Protein AF-A0A7J8XIJ9-F1 (afdb_monomer_lite)

pLDDT: mean 74.02, std 19.47, range [23.5, 95.88]

Secondary structure (DSSP, 8-state):
-----HHHHHHHHHHHHHHHHHHHHHHHHHHHHHHHHHHHHHHHHHHHHHHHHHHHHHHHHHHHHHHHHHHHHHHHHHHHHHHHHHHHHHHHHHHHHHHHHHHHHHHHHHHHHHHHHHHHHHHHHHHHHHHHHHHHHHHHHHHHHHHHHHHHHHHHHHHHHHHHHHTSS------------------S-TTTHHHHHHHHHHHHHHHHHHHHHHHHHHHHHHHHHHHHHHHHHHHHHHHHHHHHHHHHHHHHHHHHHHHHHHHHHHHHHHHHHHHHHHHHHHHHHHHHHHHHHHHHHHHHHHHHHHHHHHHHHHHHHHHHHHHHHHHHHHHHHHHHHHHHHHHHHHHHHHHHHHHHHHHHHHHHHHHHHHHHHHHHHHHHHHHHHHHHHHHHHHHHHHHHHHHHHHHHHHHHHHHHHHHHHHHHHHHHHHHHHHHHHHHHHHHHHHHHHHHHHHHHHHHHHHHHHHHHHHHHHHHHHTTSS---------------------------------------SSS--HHHHHHHHHHTTT-TTTSHHHHHHHHHH-S-HHHHHHHTT-

Structure (mmCIF, N/CA/C/O backbone):
data_AF-A0A7J8XIJ9-F1
#
_entry.id   AF-A0A7J8XIJ9-F1
#
loop_
_atom_site.group_PDB
_atom_site.id
_atom_site.type_symbol
_atom_site.label_atom_id
_atom_site.label_alt_id
_atom_site.label_comp_id
_atom_site.label_asym_id
_atom_site.label_entity_id
_atom_site.label_seq_id
_atom_site.pdbx_PDB_ins_code
_atom_site.Cartn_x
_atom_site.Cartn_y
_atom_site.Cartn_z
_atom_site.occupancy
_atom_site.B_iso_or_equiv
_atom_site.auth_seq_id
_atom_site.auth_comp_id
_atom_site.auth_asym_id
_atom_site.auth_atom_id
_atom_site.pdbx_PDB_model_num
ATOM 1 N N . MET A 1 1 ? -66.085 3.882 83.763 1.00 39.50 1 MET A N 1
ATOM 2 C CA . MET A 1 1 ? -65.770 4.793 82.645 1.00 39.50 1 MET A CA 1
ATOM 3 C C . MET A 1 1 ? -65.388 6.128 83.249 1.00 39.50 1 MET A C 1
ATOM 5 O O . MET A 1 1 ? -66.264 6.955 83.475 1.00 39.50 1 MET A O 1
ATOM 9 N N . GLU A 1 2 ? -64.116 6.307 83.597 1.00 47.81 2 GLU A N 1
ATOM 10 C CA . GLU A 1 2 ? -63.614 7.645 83.905 1.00 47.81 2 GLU A CA 1
ATOM 11 C C . GLU A 1 2 ? -63.627 8.440 82.603 1.00 47.81 2 GLU A C 1
ATOM 13 O O . GLU A 1 2 ? -63.008 8.057 81.608 1.00 47.81 2 GLU A O 1
ATOM 18 N N . LYS A 1 3 ? -64.435 9.498 82.578 1.00 52.94 3 LYS A N 1
ATOM 19 C CA . LYS A 1 3 ? -64.352 10.509 81.535 1.00 52.94 3 LYS A CA 1
ATOM 20 C C . LYS A 1 3 ? -63.026 11.224 81.773 1.00 52.94 3 LYS A C 1
ATOM 22 O O . LYS A 1 3 ? -62.925 11.955 82.753 1.00 52.94 3 LYS A O 1
ATOM 27 N N . LEU A 1 4 ? -62.037 10.961 80.914 1.00 52.56 4 LEU A N 1
ATOM 28 C CA . LEU A 1 4 ? -60.812 11.762 80.829 1.00 52.56 4 LEU A CA 1
ATOM 29 C C . LEU A 1 4 ? -61.213 13.234 80.887 1.00 52.56 4 LEU A C 1
ATOM 31 O O . LEU A 1 4 ? -62.095 13.666 80.136 1.00 52.56 4 LEU A O 1
ATOM 35 N N . THR A 1 5 ? -60.609 13.971 81.808 1.00 64.69 5 THR A N 1
ATOM 36 C CA . THR A 1 5 ? -60.862 15.404 81.927 1.00 64.69 5 THR A CA 1
ATOM 37 C C . THR A 1 5 ? -60.409 16.091 80.638 1.00 64.69 5 THR A C 1
ATOM 39 O O . THR A 1 5 ? -59.465 15.640 79.983 1.00 64.69 5 THR A O 1
ATOM 42 N N . ASP A 1 6 ? -61.069 17.183 80.239 1.00 63.16 6 ASP A N 1
ATOM 43 C CA . ASP A 1 6 ? -60.726 17.895 78.996 1.00 63.16 6 ASP A CA 1
ATOM 44 C C . ASP A 1 6 ? -59.228 18.264 78.928 1.00 63.16 6 ASP A C 1
ATOM 46 O O . ASP A 1 6 ? -58.642 18.285 77.847 1.00 63.16 6 ASP A O 1
ATOM 50 N N . SER A 1 7 ? -58.577 18.437 80.085 1.00 67.50 7 SER A N 1
ATOM 51 C CA . SER A 1 7 ? -57.133 18.662 80.220 1.00 67.50 7 SER A CA 1
ATOM 52 C C . SER A 1 7 ? -56.269 17.484 79.737 1.00 67.50 7 SER A C 1
ATOM 54 O O . SER A 1 7 ? -55.318 17.685 78.982 1.00 67.50 7 SER A O 1
ATOM 56 N N . GLU A 1 8 ? -56.597 16.245 80.108 1.00 69.69 8 GLU A N 1
ATOM 57 C CA . GLU A 1 8 ? -55.823 15.051 79.720 1.00 69.69 8 GLU A CA 1
ATOM 58 C C . GLU A 1 8 ? -56.000 14.727 78.231 1.00 69.69 8 GLU A C 1
ATOM 60 O O . GLU A 1 8 ? -55.074 14.287 77.547 1.00 69.69 8 GLU A O 1
ATOM 65 N N . ARG A 1 9 ? -57.190 15.008 77.688 1.00 70.56 9 ARG A N 1
ATOM 66 C CA . ARG A 1 9 ? -57.480 14.850 76.258 1.00 70.56 9 ARG A CA 1
ATOM 67 C C . ARG A 1 9 ? -56.704 15.862 75.407 1.00 70.56 9 ARG A C 1
ATOM 69 O O . ARG A 1 9 ? -56.262 15.532 74.305 1.00 70.56 9 ARG A O 1
ATOM 76 N N . ILE A 1 10 ? -56.496 17.072 75.930 1.00 74.25 10 ILE A N 1
ATOM 77 C CA . ILE A 1 10 ? -55.644 18.098 75.316 1.00 74.25 10 ILE A CA 1
ATOM 78 C C . ILE A 1 10 ? -54.168 17.679 75.352 1.00 74.25 10 ILE A C 1
ATOM 80 O O . ILE A 1 10 ? -53.490 17.817 74.334 1.00 74.25 10 ILE A O 1
ATOM 84 N N . GLU A 1 11 ? -53.666 17.128 76.461 1.00 76.62 11 GLU A N 1
ATOM 85 C CA . GLU A 1 11 ? -52.286 16.616 76.532 1.00 76.62 11 GLU A CA 1
ATOM 86 C C . GLU A 1 11 ? -52.036 15.441 75.580 1.00 76.62 11 GLU A C 1
ATOM 88 O O . GLU A 1 11 ? -51.021 15.413 74.876 1.00 76.62 11 GLU A O 1
ATOM 93 N N . LEU A 1 12 ? -52.980 14.501 75.489 1.00 79.81 12 LEU A N 1
ATOM 94 C CA . LEU A 1 12 ? -52.880 13.378 74.561 1.00 79.81 12 LEU A CA 1
ATOM 95 C C . LEU A 1 12 ? -52.874 13.853 73.100 1.00 79.81 12 LEU A C 1
ATOM 97 O O . LEU A 1 12 ? -52.066 13.386 72.300 1.00 79.81 12 LEU A O 1
ATOM 101 N N . ASN A 1 13 ? -53.715 14.829 72.750 1.00 78.81 13 ASN A N 1
ATOM 102 C CA . ASN A 1 13 ? -53.688 15.433 71.418 1.00 78.81 13 ASN A CA 1
ATOM 103 C C . ASN A 1 13 ? -52.380 16.187 71.154 1.00 78.81 13 ASN A C 1
ATOM 105 O O . ASN A 1 13 ? -51.841 16.082 70.056 1.00 78.81 13 ASN A O 1
ATOM 109 N N . LYS A 1 14 ? -51.824 16.889 72.149 1.00 79.25 14 LYS A N 1
ATOM 110 C CA . LYS A 1 14 ? -50.516 17.555 72.041 1.00 79.25 14 LYS A CA 1
ATOM 111 C C . LYS A 1 14 ? -49.384 16.564 71.776 1.00 79.25 14 LYS A C 1
ATOM 113 O O . LYS A 1 14 ? -48.527 16.840 70.941 1.00 79.25 14 LYS A O 1
ATOM 118 N N . SER A 1 15 ? -49.374 15.426 72.472 1.00 83.06 15 SER A N 1
ATOM 119 C CA . SER A 1 15 ? -48.346 14.395 72.283 1.00 83.06 15 SER A CA 1
ATOM 120 C C . SER A 1 15 ? -48.497 13.666 70.946 1.00 83.06 15 SER A C 1
ATOM 122 O O . SER A 1 15 ? -47.497 13.434 70.271 1.00 83.06 15 SER A O 1
ATOM 124 N N . ASN A 1 16 ? -49.731 13.380 70.514 1.00 80.06 16 ASN A N 1
ATOM 125 C CA . ASN A 1 16 ? -50.002 12.832 69.185 1.00 80.06 16 ASN A CA 1
ATOM 126 C C . ASN A 1 16 ? -49.548 13.790 68.083 1.00 80.06 16 ASN A C 1
ATOM 128 O O . ASN A 1 16 ? -48.819 13.364 67.198 1.00 80.06 16 ASN A O 1
ATOM 132 N N . LEU A 1 17 ? -49.903 15.076 68.173 1.00 78.00 17 LEU A N 1
ATOM 133 C CA . LEU A 1 17 ? -49.504 16.081 67.187 1.00 78.00 17 LEU A CA 1
ATOM 134 C C . LEU A 1 17 ? -47.979 16.219 67.104 1.00 78.00 17 LEU A C 1
ATOM 136 O O . LEU A 1 17 ? -47.435 16.349 66.015 1.00 78.00 17 LEU A O 1
ATOM 140 N N . ARG A 1 18 ? -47.287 16.159 68.249 1.00 83.12 18 ARG A N 1
ATOM 141 C CA . ARG A 1 18 ? -45.823 16.205 68.302 1.00 83.12 18 ARG A CA 1
ATOM 142 C C . ARG A 1 18 ? -45.205 14.992 67.601 1.00 83.12 18 ARG A C 1
ATOM 144 O O . ARG A 1 18 ? -44.350 15.181 66.753 1.00 83.12 18 ARG A O 1
ATOM 151 N N . ARG A 1 19 ? -45.737 13.788 67.840 1.00 83.25 19 ARG A N 1
ATOM 152 C CA . ARG A 1 19 ? -45.322 12.568 67.129 1.00 83.25 19 ARG A CA 1
ATOM 153 C C . ARG A 1 19 ? -45.542 12.670 65.619 1.00 83.25 19 ARG A C 1
ATOM 155 O O . ARG A 1 19 ? -44.666 12.295 64.857 1.00 83.25 19 ARG A O 1
ATOM 162 N N . THR A 1 20 ? -46.684 13.208 65.184 1.00 78.31 20 THR A N 1
ATOM 163 C CA . THR A 1 20 ? -46.965 13.399 63.752 1.00 78.31 20 THR A CA 1
ATOM 164 C C . THR A 1 20 ? -46.028 14.432 63.125 1.00 78.31 20 THR A C 1
ATOM 166 O O . THR A 1 20 ? -45.596 14.256 61.993 1.00 78.31 20 THR A O 1
ATOM 169 N N . ILE A 1 21 ? -45.692 15.503 63.850 1.00 76.31 21 ILE A N 1
ATOM 170 C CA . ILE A 1 21 ? -44.706 16.499 63.407 1.00 76.31 21 ILE A CA 1
ATOM 171 C C . ILE A 1 21 ? -43.314 15.866 63.295 1.00 76.31 21 ILE A C 1
ATOM 173 O O . ILE A 1 21 ? -42.644 16.088 62.291 1.00 76.31 21 ILE A O 1
ATOM 177 N N . ASP A 1 22 ? -42.912 15.047 64.268 1.00 80.00 22 ASP A N 1
ATOM 178 C CA . ASP A 1 22 ? -41.627 14.344 64.251 1.00 80.00 22 ASP A CA 1
ATOM 179 C C . ASP A 1 22 ? -41.554 13.347 63.073 1.00 80.00 22 ASP A C 1
ATOM 181 O O . ASP A 1 22 ? -40.585 13.355 62.319 1.00 80.00 22 ASP A O 1
ATOM 185 N N . GLU A 1 23 ? -42.620 12.577 62.815 1.00 80.25 23 GLU A N 1
ATOM 186 C CA . GLU A 1 23 ? -42.724 11.671 61.654 1.00 80.25 23 GLU A CA 1
ATOM 187 C C . GLU A 1 23 ? -42.651 12.421 60.312 1.00 80.25 23 GLU A C 1
ATOM 189 O O . GLU A 1 23 ? -41.964 11.986 59.384 1.00 80.25 23 GLU A O 1
ATOM 194 N N . ILE A 1 24 ? -43.330 13.569 60.199 1.00 76.88 24 ILE A N 1
ATOM 195 C CA . ILE A 1 24 ? -43.256 14.434 59.011 1.00 76.88 24 ILE A CA 1
ATOM 196 C C . ILE A 1 24 ? -41.832 14.970 58.830 1.00 76.88 24 ILE A C 1
ATOM 198 O O . ILE A 1 24 ? -41.348 15.062 57.701 1.00 76.88 24 ILE A O 1
ATOM 202 N N . GLN A 1 25 ? -41.147 15.314 59.918 1.00 78.81 25 GLN A N 1
ATOM 203 C CA . GLN A 1 25 ? -39.795 15.858 59.877 1.00 78.81 25 GLN A CA 1
ATOM 204 C C . GLN A 1 25 ? -38.748 14.797 59.498 1.00 78.81 25 GLN A C 1
ATOM 206 O O . GLN A 1 25 ? -37.833 15.086 58.718 1.00 78.81 25 GLN A O 1
ATOM 211 N N . ASP A 1 26 ? -38.920 13.556 59.949 1.00 81.19 26 ASP A N 1
ATOM 212 C CA . ASP A 1 26 ? -38.090 12.416 59.542 1.00 81.19 26 ASP A CA 1
ATOM 213 C C . ASP A 1 26 ? -38.296 12.065 58.058 1.00 81.19 26 ASP A C 1
ATOM 215 O O . ASP A 1 26 ? -37.334 11.847 57.307 1.00 81.19 26 ASP A O 1
ATOM 219 N N . GLN A 1 27 ? -39.546 12.088 57.586 1.00 83.81 27 GLN A N 1
ATOM 220 C CA . GLN A 1 27 ? -39.850 11.906 56.165 1.00 83.81 27 GLN A CA 1
ATOM 221 C C . GLN A 1 27 ? -39.297 13.053 55.308 1.00 83.81 27 GLN A C 1
ATOM 223 O O . GLN A 1 27 ? -38.698 12.802 54.259 1.00 83.81 27 GLN A O 1
ATOM 228 N N . ALA A 1 28 ? -39.415 14.303 55.762 1.00 80.19 28 ALA A N 1
ATOM 229 C CA . ALA A 1 28 ? -38.837 15.462 55.082 1.00 80.19 28 ALA A CA 1
ATOM 230 C C . ALA A 1 28 ? -37.306 15.357 54.976 1.00 80.19 28 ALA A C 1
ATOM 232 O O . ALA A 1 28 ? -36.736 15.681 53.934 1.00 80.19 28 ALA A O 1
ATOM 233 N N . SER A 1 29 ? -36.643 14.834 56.010 1.00 81.38 29 SER A N 1
ATOM 234 C CA . SER A 1 29 ? -35.196 14.586 56.007 1.00 81.38 29 SER A CA 1
ATOM 235 C C . SER A 1 29 ? -34.788 13.545 54.958 1.00 81.38 29 SER A C 1
ATOM 237 O O . SER A 1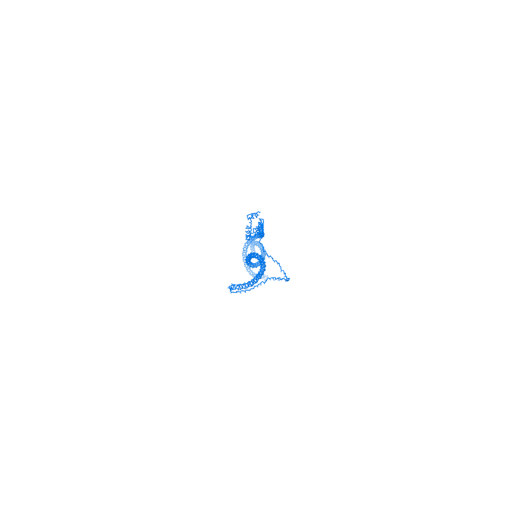 29 ? -33.799 13.732 54.249 1.00 81.38 29 SER A O 1
ATOM 239 N N . SER A 1 30 ? -35.591 12.492 54.783 1.00 81.81 30 SER A N 1
ATOM 240 C CA . SER A 1 30 ? -35.372 11.471 53.747 1.00 81.81 30 SER A CA 1
ATOM 241 C C . SER A 1 30 ? -35.556 12.030 52.330 1.00 81.81 30 SER A C 1
ATOM 243 O O . SER A 1 30 ? -34.763 11.736 51.435 1.00 81.81 30 SER A O 1
ATOM 245 N N . VAL A 1 31 ? -36.557 12.893 52.123 1.00 84.81 31 VAL A N 1
ATOM 246 C CA . VAL A 1 31 ? -36.789 13.573 50.836 1.00 84.81 31 VAL A CA 1
ATOM 247 C C . VAL A 1 31 ? -35.658 14.552 50.509 1.00 84.81 31 VAL A C 1
ATOM 249 O O . VAL A 1 31 ? -35.218 14.624 49.362 1.00 84.81 31 VAL A O 1
ATOM 252 N N . LEU A 1 32 ? -35.142 15.280 51.504 1.00 84.31 32 LEU A N 1
ATOM 253 C CA . LEU A 1 32 ? -33.993 16.173 51.325 1.00 84.31 32 LEU A CA 1
ATOM 254 C C . LEU A 1 32 ? -32.721 15.402 50.951 1.00 84.31 32 LEU A C 1
ATOM 256 O O . LEU A 1 32 ? -31.988 15.835 50.060 1.00 84.31 32 LEU A O 1
ATOM 260 N N . LEU A 1 33 ? -32.484 14.248 51.582 1.00 86.44 33 LEU A N 1
ATOM 261 C CA . LEU A 1 33 ? -31.363 13.372 51.248 1.00 86.44 33 LEU A CA 1
ATOM 262 C C . LEU A 1 33 ? -31.472 12.831 49.816 1.00 86.44 33 LEU A C 1
ATOM 264 O O . LEU A 1 33 ? -30.494 12.876 49.073 1.00 86.44 33 LEU A O 1
ATOM 268 N N . LEU A 1 34 ? -32.663 12.389 49.402 1.00 86.56 34 LEU A N 1
ATOM 269 C CA . LEU A 1 34 ? -32.910 11.940 48.031 1.00 86.56 34 LEU A CA 1
ATOM 270 C C . LEU A 1 34 ? -32.667 13.063 47.011 1.00 86.56 34 LEU A C 1
ATOM 272 O O . LEU A 1 34 ? -32.074 12.827 45.965 1.00 86.56 34 LEU A O 1
ATOM 276 N N . ASN A 1 35 ? -33.084 14.293 47.318 1.00 89.50 35 ASN A N 1
ATOM 277 C CA . ASN A 1 35 ? -32.888 15.450 46.442 1.00 89.50 35 ASN A CA 1
ATOM 278 C C . ASN A 1 35 ? -31.395 15.814 46.296 1.00 89.50 35 ASN A C 1
ATOM 280 O O . ASN A 1 35 ? -30.929 16.146 45.207 1.00 89.50 35 ASN A O 1
ATOM 284 N N . LEU A 1 36 ? -30.614 15.680 47.376 1.00 89.69 36 LEU A N 1
ATOM 285 C CA . LEU A 1 36 ? -29.153 15.803 47.326 1.00 89.69 36 LEU A CA 1
ATOM 286 C C . LEU A 1 36 ? -28.522 14.720 46.439 1.00 89.69 36 LEU A C 1
ATOM 288 O O . LEU A 1 36 ? -27.733 15.050 45.557 1.00 89.69 36 LEU A O 1
ATOM 292 N N . GLN A 1 37 ? -28.916 13.455 46.615 1.00 90.94 37 GLN A N 1
ATOM 293 C CA . GLN A 1 37 ? -28.427 12.347 45.787 1.00 90.94 37 GLN A CA 1
ATOM 294 C C . GLN A 1 37 ? -28.803 12.515 44.310 1.00 90.94 37 GLN A C 1
ATOM 296 O O . GLN A 1 37 ? -27.979 12.263 43.434 1.00 90.94 37 GLN A O 1
ATOM 301 N N . TRP A 1 38 ? -30.021 12.977 44.023 1.00 90.81 38 TRP A N 1
ATOM 302 C CA . TRP A 1 38 ? -30.472 13.263 42.663 1.00 90.81 38 TRP A CA 1
ATOM 303 C C . TRP A 1 38 ? -29.630 14.359 42.004 1.00 90.81 38 TRP A C 1
ATOM 305 O O . TRP A 1 38 ? -29.181 14.186 40.876 1.00 90.81 38 TRP A O 1
ATOM 315 N N . LYS A 1 39 ? -29.316 15.436 42.734 1.00 92.69 39 LYS A N 1
ATOM 316 C CA . LYS A 1 39 ? -28.405 16.488 42.257 1.00 92.69 39 LYS A CA 1
ATOM 317 C C . LYS A 1 39 ? -27.003 15.978 41.948 1.00 92.69 39 LYS A C 1
ATOM 319 O O . LYS A 1 39 ? -26.366 16.468 41.018 1.00 92.69 39 LYS A O 1
ATOM 324 N N . ASP A 1 40 ? -26.493 15.037 42.736 1.00 91.69 40 ASP A N 1
ATOM 325 C CA . ASP A 1 40 ? -25.189 14.435 42.464 1.00 91.69 40 ASP A CA 1
ATOM 326 C C . ASP A 1 40 ? -25.237 13.555 41.206 1.00 91.69 40 ASP A C 1
ATOM 328 O O . ASP A 1 40 ? -24.309 13.596 40.398 1.00 91.69 40 ASP A O 1
ATOM 332 N N . VAL A 1 41 ? -26.342 12.835 40.979 1.00 91.00 41 VAL A N 1
ATOM 333 C CA . VAL A 1 41 ? -26.576 12.080 39.737 1.00 91.00 41 VAL A CA 1
ATOM 334 C C . VAL A 1 41 ? -26.698 13.008 38.525 1.00 91.00 41 VAL A C 1
ATOM 336 O O . VAL A 1 41 ? -26.050 12.746 37.515 1.00 91.00 41 VAL A O 1
ATOM 339 N N . GLU A 1 42 ? -27.457 14.103 38.619 1.00 92.56 42 GLU A N 1
ATOM 340 C CA . GLU A 1 42 ? -27.576 15.110 37.552 1.00 92.56 42 GLU A CA 1
ATOM 341 C C . GLU A 1 42 ? -26.206 15.669 37.163 1.00 92.56 42 GLU A C 1
ATOM 343 O O . GLU A 1 42 ? -25.846 15.642 35.992 1.00 92.56 42 GLU A O 1
ATOM 348 N N . LYS A 1 43 ? -25.375 16.054 38.139 1.00 93.06 43 LYS A N 1
ATOM 349 C CA . LYS A 1 43 ? -24.011 16.534 37.859 1.00 93.06 43 LYS A CA 1
ATOM 350 C C . LYS A 1 43 ? -23.153 15.499 37.134 1.00 93.06 43 LYS A C 1
ATOM 352 O O . LYS A 1 43 ? -22.364 15.861 36.261 1.00 93.06 43 LYS A O 1
ATOM 357 N N . VAL A 1 44 ? -23.258 14.224 37.514 1.00 92.56 44 VAL A N 1
ATOM 358 C CA . VAL A 1 44 ? -22.514 13.144 36.851 1.00 92.56 44 VAL A CA 1
ATOM 359 C C . VAL A 1 44 ? -23.010 12.954 35.419 1.00 92.56 44 VAL A C 1
ATOM 361 O O . VAL A 1 44 ? -22.187 12.788 34.519 1.00 92.56 44 VAL A O 1
ATOM 364 N N . LEU A 1 45 ? -24.323 13.017 35.188 1.00 91.38 45 LEU A N 1
ATOM 365 C CA . LEU A 1 45 ? -24.910 12.928 33.851 1.00 91.38 45 LEU A CA 1
ATOM 366 C C . LEU A 1 45 ? -24.515 14.120 32.975 1.00 91.38 45 LEU A C 1
ATOM 368 O O . LEU A 1 45 ? -24.071 13.904 31.851 1.00 91.38 45 LEU A O 1
ATOM 372 N N . ASP A 1 46 ? -24.570 15.343 33.498 1.00 92.50 46 ASP A N 1
ATOM 373 C CA . ASP A 1 46 ? -24.159 16.560 32.788 1.00 92.50 46 ASP A CA 1
ATOM 374 C C . ASP A 1 46 ? -22.667 16.525 32.430 1.00 92.50 46 ASP A C 1
ATOM 376 O O . ASP A 1 46 ? -22.259 16.891 31.322 1.00 92.50 46 ASP A O 1
ATOM 380 N N . SER A 1 47 ? -21.830 16.035 33.351 1.00 93.38 47 SER A N 1
ATOM 381 C CA . SER A 1 47 ? -20.398 15.847 33.114 1.00 93.38 47 SER A CA 1
ATOM 382 C C . SER A 1 47 ? -20.135 14.774 32.053 1.00 93.38 47 SER A C 1
ATOM 384 O O . SER A 1 47 ? -19.319 14.987 31.152 1.00 93.38 47 SER A O 1
ATOM 386 N N . ALA A 1 48 ? -20.849 13.647 32.112 1.00 91.62 48 ALA A N 1
ATOM 387 C CA . ALA A 1 48 ? -20.747 12.586 31.116 1.00 91.62 48 ALA A CA 1
ATOM 388 C C . ALA A 1 48 ? -21.215 13.064 29.733 1.00 91.62 48 ALA A C 1
ATOM 390 O O . ALA A 1 48 ? -20.531 12.811 28.741 1.00 91.62 48 ALA A O 1
ATOM 391 N N . GLN A 1 49 ? -22.326 13.801 29.665 1.00 92.75 49 GLN A N 1
ATOM 392 C CA . GLN A 1 49 ? -22.831 14.394 28.431 1.00 92.75 49 GLN A CA 1
ATOM 393 C C . GLN A 1 49 ? -21.812 15.369 27.837 1.00 92.75 49 GLN A C 1
ATOM 395 O O . GLN A 1 49 ? -21.460 15.238 26.666 1.00 92.75 49 GLN A O 1
ATOM 400 N N . SER A 1 50 ? -21.275 16.283 28.650 1.00 93.19 50 SER A N 1
ATOM 401 C CA . SER A 1 50 ? -20.264 17.253 28.211 1.00 93.19 50 SER A CA 1
ATOM 402 C C . SER A 1 50 ? -19.019 16.556 27.651 1.00 93.19 50 SER A C 1
ATOM 404 O O . SER A 1 50 ? -18.511 16.934 26.597 1.00 93.19 50 SER A O 1
ATOM 406 N N . SER A 1 51 ? -18.562 15.485 28.311 1.00 95.00 51 SER A N 1
ATOM 407 C CA . SER A 1 51 ? -17.426 14.683 27.846 1.00 95.00 51 SER A CA 1
ATOM 408 C C . SER A 1 51 ? -17.713 13.971 26.517 1.00 95.00 51 SER A C 1
ATOM 410 O O . SER A 1 51 ? -16.862 13.951 25.626 1.00 95.00 51 SER A O 1
ATOM 412 N N . VAL A 1 52 ? -18.912 13.406 26.346 1.00 92.00 52 VAL A N 1
ATOM 413 C CA . VAL A 1 52 ? -19.320 12.755 25.091 1.00 92.00 52 VAL A CA 1
ATOM 414 C C . VAL A 1 52 ? -19.429 13.769 23.953 1.00 92.00 52 VAL A C 1
ATOM 416 O O . VAL A 1 52 ? -18.947 13.496 22.855 1.00 92.00 52 VAL A O 1
ATOM 419 N N . GLU A 1 53 ? -20.007 14.943 24.202 1.00 93.50 53 GLU A N 1
ATOM 420 C CA . GLU A 1 53 ? -20.102 16.018 23.212 1.00 93.50 53 GLU A CA 1
ATOM 421 C C . GLU A 1 53 ? -18.724 16.526 22.778 1.00 93.50 53 GLU A C 1
ATOM 423 O O . GLU A 1 53 ? -18.494 16.761 21.590 1.00 93.50 53 GLU A O 1
ATOM 428 N N . GLU A 1 54 ? -17.782 16.665 23.712 1.00 94.31 54 GLU A N 1
ATOM 429 C CA . GLU A 1 54 ? -16.408 17.056 23.399 1.00 94.31 54 GLU A CA 1
ATOM 430 C C . GLU A 1 54 ? -15.709 16.000 22.534 1.00 94.31 54 GLU A C 1
ATOM 432 O O . GLU A 1 54 ? -15.119 16.330 21.502 1.00 94.31 54 GLU A O 1
ATOM 437 N N . ARG A 1 55 ? -15.865 14.714 22.873 1.00 94.12 55 ARG A N 1
ATOM 438 C CA . ARG A 1 55 ? -15.344 13.620 22.043 1.00 94.12 55 ARG A CA 1
ATOM 439 C C . ARG A 1 55 ? -16.000 13.560 20.668 1.00 94.12 55 ARG A C 1
ATOM 441 O O . ARG A 1 55 ? -15.315 13.258 19.695 1.00 94.12 55 ARG A O 1
ATOM 448 N N . LEU A 1 56 ? -17.294 13.856 20.557 1.00 94.31 56 LEU A N 1
ATOM 449 C CA . LEU A 1 56 ? -17.982 13.927 19.268 1.00 94.31 56 LEU A CA 1
ATOM 450 C C . LEU A 1 56 ? -17.400 15.053 18.401 1.00 94.31 56 LEU A C 1
ATOM 452 O O . LEU A 1 56 ? -17.091 14.828 17.231 1.00 94.31 56 LEU A O 1
ATOM 456 N N . LYS A 1 57 ? -17.168 16.238 18.979 1.00 95.06 57 LYS A N 1
ATOM 457 C CA . LYS A 1 57 ? -16.502 17.355 18.286 1.00 95.06 57 LYS A CA 1
ATOM 458 C C . LYS A 1 57 ? -15.094 16.971 17.829 1.00 95.06 57 LYS A C 1
ATOM 460 O O . LYS A 1 57 ? -14.742 17.208 16.678 1.00 95.06 57 LYS A O 1
ATOM 465 N N . GLU A 1 58 ? -14.313 16.315 18.683 1.00 95.62 58 GLU A N 1
ATOM 466 C CA . GLU A 1 58 ? -12.976 15.837 18.319 1.00 95.62 58 GLU A CA 1
ATOM 467 C C . GLU A 1 58 ? -13.023 14.829 17.158 1.00 95.62 58 GLU A C 1
ATOM 469 O O . GLU A 1 58 ? -12.251 14.942 16.205 1.00 95.62 58 GLU A O 1
ATOM 474 N N . VAL A 1 59 ? -13.946 13.862 17.208 1.00 94.00 59 VAL A N 1
ATOM 475 C CA . VAL A 1 59 ? -14.117 12.853 16.151 1.00 94.00 59 VAL A CA 1
ATOM 476 C C . VAL A 1 59 ? -14.522 13.507 14.835 1.00 94.00 59 VAL A C 1
ATOM 478 O O . VAL A 1 59 ? -13.880 13.240 13.825 1.00 94.00 59 VAL A O 1
ATOM 481 N N . THR A 1 60 ? -15.508 14.406 14.843 1.00 93.38 60 THR A N 1
ATOM 482 C CA . THR A 1 60 ? -15.932 15.122 13.624 1.00 93.38 60 THR A CA 1
ATOM 483 C C . THR A 1 60 ? -14.812 15.986 13.031 1.00 93.38 60 THR A C 1
ATOM 485 O O . THR A 1 60 ? -14.632 16.008 11.815 1.00 93.38 60 THR A O 1
ATOM 488 N N . SER A 1 61 ? -13.989 16.634 13.866 1.00 94.69 61 SER A N 1
ATOM 489 C CA . SER A 1 61 ? -12.807 17.373 13.399 1.00 94.69 61 SER A CA 1
ATOM 490 C C . SER A 1 61 ? -11.773 16.444 12.758 1.00 94.69 61 SER A C 1
ATOM 492 O O . SER A 1 61 ? -11.272 16.728 11.671 1.00 94.69 61 SER A O 1
ATOM 494 N N . LYS A 1 62 ? -11.469 15.304 13.395 1.00 94.12 62 LYS A N 1
ATOM 495 C CA . LYS A 1 62 ? -10.525 14.314 12.851 1.00 94.12 62 LYS A CA 1
ATOM 496 C C . LYS A 1 62 ? -11.036 13.670 11.566 1.00 94.12 62 LYS A C 1
ATOM 498 O O . LYS A 1 62 ? -10.246 13.437 10.656 1.00 94.12 62 LYS A O 1
ATOM 503 N N . GLU A 1 63 ? -12.333 13.402 11.476 1.00 94.50 63 GLU A N 1
ATOM 504 C CA . GLU A 1 63 ? -12.982 12.902 10.264 1.00 94.50 63 GLU A CA 1
ATOM 505 C C . GLU A 1 63 ? -12.833 13.903 9.115 1.00 94.50 63 GLU A C 1
ATOM 507 O O . GLU A 1 63 ? -12.400 13.528 8.025 1.00 94.50 63 GLU A O 1
ATOM 512 N N . HIS A 1 64 ? -13.080 15.191 9.374 1.00 94.69 64 HIS A N 1
ATOM 513 C CA . HIS A 1 64 ? -12.874 16.242 8.381 1.00 94.69 64 HIS A CA 1
ATOM 514 C C . HIS A 1 64 ? -11.406 16.330 7.929 1.00 94.69 64 HIS A C 1
ATOM 516 O O . HIS A 1 64 ? -11.127 16.352 6.729 1.00 94.69 64 HIS A O 1
ATOM 522 N N . GLU A 1 65 ? -10.450 16.296 8.863 1.00 95.31 65 GLU A N 1
ATOM 523 C CA . GLU A 1 65 ? -9.020 16.281 8.534 1.00 95.31 65 GLU A CA 1
ATOM 524 C C . GLU A 1 65 ? -8.608 15.055 7.710 1.00 95.31 65 GLU A C 1
ATOM 526 O O . GLU A 1 65 ? -7.801 15.173 6.782 1.00 95.31 65 GLU A O 1
ATOM 531 N N . MET A 1 66 ? -9.135 13.873 8.046 1.00 90.69 66 MET A N 1
ATOM 532 C CA . MET A 1 66 ? -8.901 12.648 7.285 1.00 90.69 66 MET A CA 1
ATOM 533 C C . MET A 1 66 ? -9.470 12.755 5.873 1.00 90.69 66 MET A C 1
ATOM 535 O O . MET A 1 66 ? -8.775 12.392 4.924 1.00 90.69 66 MET A O 1
ATOM 539 N N . ASN A 1 67 ? -10.673 13.305 5.718 1.00 94.25 67 ASN A N 1
ATOM 540 C CA . ASN A 1 67 ? -11.300 13.501 4.415 1.00 94.25 67 ASN A CA 1
ATOM 541 C C . ASN A 1 67 ? -10.498 14.479 3.540 1.00 94.25 67 ASN A C 1
ATOM 543 O O . ASN A 1 67 ? -10.213 14.208 2.376 1.00 94.25 67 ASN A O 1
ATOM 547 N N . GLU A 1 68 ? -10.018 15.577 4.123 1.00 94.88 68 GLU A N 1
ATOM 548 C CA . GLU A 1 68 ? -9.122 16.519 3.448 1.00 94.88 68 GLU A CA 1
ATOM 549 C C . GLU A 1 68 ? -7.790 15.873 3.034 1.00 94.88 68 GLU A C 1
ATOM 551 O O . GLU A 1 68 ? -7.259 16.148 1.953 1.00 94.88 68 GLU A O 1
ATOM 556 N N . ARG A 1 69 ? -7.226 14.987 3.868 1.00 93.94 69 ARG A N 1
ATOM 557 C CA . ARG A 1 69 ? -6.031 14.205 3.502 1.00 93.94 69 ARG A CA 1
ATOM 558 C C . ARG A 1 69 ? -6.325 13.229 2.362 1.00 93.94 69 ARG A C 1
ATOM 560 O O . ARG A 1 69 ? -5.508 13.154 1.447 1.00 93.94 69 ARG A O 1
ATOM 567 N N . ALA A 1 70 ? -7.463 12.537 2.386 1.00 89.50 70 ALA A N 1
ATOM 568 C CA . ALA A 1 70 ? -7.876 11.619 1.326 1.00 89.50 70 ALA A CA 1
ATOM 569 C C . ALA A 1 70 ? -8.014 12.350 -0.020 1.00 89.50 70 ALA A C 1
ATOM 571 O O . ALA A 1 70 ? -7.358 11.970 -0.987 1.00 89.50 70 ALA A O 1
ATOM 572 N N . ASN A 1 71 ? -8.721 13.483 -0.042 1.00 92.94 71 ASN A N 1
ATOM 573 C CA . ASN A 1 71 ? -8.884 14.318 -1.238 1.00 92.94 71 ASN A CA 1
ATOM 574 C C . ASN A 1 71 ? -7.544 14.830 -1.796 1.00 92.94 71 ASN A C 1
ATOM 576 O O . ASN A 1 71 ? -7.364 14.959 -3.010 1.00 92.94 71 ASN A O 1
ATOM 580 N N . ARG A 1 72 ? -6.579 15.160 -0.923 1.00 94.31 72 ARG A N 1
ATOM 581 C CA . ARG A 1 72 ? -5.228 15.561 -1.352 1.00 94.31 72 ARG A CA 1
ATOM 582 C C . ARG A 1 72 ? -4.478 14.413 -2.022 1.00 94.31 72 ARG A C 1
ATOM 584 O O . ARG A 1 72 ? -3.861 14.642 -3.062 1.00 94.31 72 ARG A O 1
ATOM 591 N N . LEU A 1 73 ? -4.536 13.217 -1.439 1.00 91.25 73 LEU A N 1
ATOM 592 C CA . LEU A 1 73 ? -3.888 12.026 -1.989 1.00 91.25 73 LEU A CA 1
ATOM 593 C C . LEU A 1 73 ? -4.514 11.616 -3.322 1.00 91.25 73 LEU A C 1
ATOM 595 O O . LEU A 1 73 ? -3.783 11.322 -4.260 1.00 91.25 73 LEU A O 1
ATOM 599 N N . GLU A 1 74 ? -5.838 11.677 -3.438 1.00 91.94 74 GLU A N 1
ATOM 600 C CA . GLU A 1 74 ? -6.555 11.364 -4.676 1.00 91.94 74 GLU A CA 1
ATOM 601 C C . GLU A 1 74 ? -6.116 12.280 -5.830 1.00 91.94 74 GLU A C 1
ATOM 603 O O . GLU A 1 74 ? -5.711 11.805 -6.890 1.00 91.94 74 GLU A O 1
ATOM 608 N N . LYS A 1 75 ? -6.029 13.596 -5.586 1.00 93.50 75 LYS A N 1
ATOM 609 C CA . LYS A 1 75 ? -5.489 14.557 -6.567 1.00 93.50 75 LYS A CA 1
ATOM 610 C C . LYS A 1 75 ? -4.015 14.314 -6.903 1.00 93.50 75 LYS A C 1
ATOM 612 O O . LYS A 1 75 ? -3.568 14.653 -7.996 1.00 93.50 75 LYS A O 1
ATOM 617 N N . GLU A 1 76 ? -3.214 13.815 -5.964 1.00 91.50 76 GLU A N 1
ATOM 618 C CA . GLU A 1 76 ? -1.810 13.479 -6.227 1.00 91.50 76 GLU A CA 1
ATOM 619 C C . GLU A 1 76 ? -1.687 12.223 -7.098 1.00 91.50 76 GLU A C 1
ATOM 621 O O . GLU A 1 76 ? -0.871 12.208 -8.022 1.00 91.50 76 GLU A O 1
ATOM 626 N N . ILE A 1 77 ? -2.514 11.208 -6.839 1.00 90.56 77 ILE A N 1
ATOM 627 C CA . ILE A 1 77 ? -2.607 9.992 -7.652 1.00 90.56 77 ILE A CA 1
ATOM 628 C C . ILE A 1 77 ? -3.007 10.361 -9.079 1.00 90.56 77 ILE A C 1
ATOM 630 O O . ILE A 1 77 ? -2.271 10.027 -10.003 1.00 90.56 77 ILE A O 1
ATOM 634 N N . GLU A 1 78 ? -4.066 11.151 -9.261 1.00 92.75 78 GLU A N 1
ATOM 635 C CA . GLU A 1 78 ? -4.544 11.562 -10.587 1.00 92.75 78 GLU A CA 1
ATOM 636 C C . GLU A 1 78 ? -3.461 12.315 -11.390 1.00 92.75 78 GLU A C 1
ATOM 638 O O . GLU A 1 78 ? -3.248 12.074 -12.582 1.00 92.75 78 GLU A O 1
ATOM 643 N N . ARG A 1 79 ? -2.684 13.187 -10.728 1.00 92.81 79 ARG A N 1
ATOM 644 C CA . ARG A 1 79 ? -1.532 13.858 -11.358 1.00 92.81 79 ARG A CA 1
ATOM 645 C C . ARG A 1 79 ? -0.428 12.879 -11.749 1.00 92.81 79 ARG A C 1
ATOM 647 O O . ARG A 1 79 ? 0.153 13.033 -12.824 1.00 92.81 79 ARG A O 1
ATOM 654 N N . LYS A 1 80 ? -0.109 11.906 -10.890 1.00 89.69 80 LYS A N 1
ATOM 655 C CA . LYS A 1 80 ? 0.920 10.893 -11.171 1.00 89.69 80 LYS A CA 1
ATOM 656 C C . LYS A 1 80 ? 0.494 9.962 -12.298 1.00 89.69 80 LYS A C 1
ATOM 658 O O . LYS A 1 80 ? 1.313 9.679 -13.162 1.00 89.69 80 LYS A O 1
ATOM 663 N N . GLU A 1 81 ? -0.765 9.546 -12.337 1.00 89.25 81 GLU A N 1
ATOM 664 C CA . GLU A 1 81 ? -1.316 8.739 -13.428 1.00 89.25 81 GLU A CA 1
ATOM 665 C C . GLU A 1 81 ? -1.228 9.475 -14.762 1.00 89.25 81 GLU A C 1
ATOM 667 O O . GLU A 1 81 ? -0.758 8.909 -15.751 1.00 89.25 81 GLU A O 1
ATOM 672 N N . LYS A 1 82 ? -1.593 10.764 -14.784 1.00 92.19 82 LYS A N 1
ATOM 673 C CA . LYS A 1 82 ? -1.442 11.598 -15.978 1.00 92.19 82 LYS A CA 1
ATOM 674 C C . LYS A 1 82 ? 0.020 11.702 -16.419 1.00 92.19 82 LYS A C 1
ATOM 676 O O . LYS A 1 82 ? 0.315 11.489 -17.589 1.00 92.19 82 LYS A O 1
ATOM 681 N N . LEU A 1 83 ? 0.940 11.944 -15.483 1.00 94.31 83 LEU A N 1
ATOM 682 C CA . LEU A 1 83 ? 2.374 12.008 -15.774 1.00 94.31 83 LEU A CA 1
ATOM 683 C C . LEU A 1 83 ? 2.914 10.684 -16.336 1.00 94.31 83 LEU A C 1
ATOM 685 O O . LEU A 1 83 ? 3.665 10.694 -17.307 1.00 94.31 83 LEU A O 1
ATOM 689 N N . VAL A 1 84 ? 2.532 9.548 -15.745 1.00 88.06 84 VAL A N 1
ATOM 690 C CA . VAL A 1 84 ? 2.934 8.214 -16.219 1.00 88.06 84 VAL A CA 1
ATOM 691 C C . VAL A 1 84 ? 2.394 7.958 -17.622 1.00 88.06 84 VAL A C 1
ATOM 693 O O . VAL A 1 84 ? 3.122 7.452 -18.473 1.00 88.06 84 VAL A O 1
ATOM 696 N N . LYS A 1 85 ? 1.146 8.350 -17.894 1.00 91.25 85 LYS A N 1
ATOM 697 C CA . LYS A 1 85 ? 0.543 8.231 -19.223 1.00 91.25 85 LYS A CA 1
ATOM 698 C C . LYS A 1 85 ? 1.301 9.058 -20.265 1.00 91.25 85 LYS A C 1
ATOM 700 O O . LYS A 1 85 ? 1.642 8.532 -21.321 1.00 91.25 85 LYS A O 1
ATOM 705 N N . ASP A 1 86 ? 1.633 10.306 -19.944 1.00 92.31 86 ASP A N 1
ATOM 706 C CA . ASP A 1 86 ? 2.404 11.184 -20.831 1.00 92.31 86 ASP A CA 1
ATOM 707 C C . ASP A 1 86 ? 3.831 10.641 -21.069 1.00 92.31 86 ASP A C 1
ATOM 709 O O . ASP A 1 86 ? 4.355 10.684 -22.189 1.00 92.31 86 ASP A O 1
ATOM 713 N N . GLN A 1 87 ? 4.462 10.065 -20.036 1.00 91.25 87 GLN A N 1
ATOM 714 C CA . GLN A 1 87 ? 5.758 9.389 -20.158 1.00 91.25 87 GLN A CA 1
ATOM 715 C C . GLN A 1 87 ? 5.681 8.148 -21.051 1.00 91.25 87 GLN A C 1
ATOM 717 O O . GLN A 1 87 ? 6.577 7.936 -21.869 1.00 91.25 87 GLN A O 1
ATOM 722 N N . PHE A 1 88 ? 4.624 7.346 -20.924 1.00 87.38 88 PHE A N 1
ATOM 723 C CA . PHE A 1 88 ? 4.427 6.155 -21.744 1.00 87.38 88 PHE A CA 1
ATOM 724 C C . PHE A 1 88 ? 4.259 6.514 -23.224 1.00 87.38 88 PHE A C 1
ATOM 726 O O . PHE A 1 88 ? 4.915 5.919 -24.077 1.00 87.38 88 PHE A O 1
ATOM 733 N N . GLU A 1 89 ? 3.471 7.548 -23.534 1.00 91.00 89 GLU A N 1
ATOM 734 C CA . GLU A 1 89 ? 3.307 8.009 -24.917 1.00 91.00 89 GLU A CA 1
ATOM 735 C C . GLU A 1 89 ? 4.628 8.553 -25.488 1.00 91.00 89 GLU A C 1
ATOM 737 O O . GLU A 1 89 ? 4.987 8.274 -26.631 1.00 91.00 89 GLU A O 1
ATOM 742 N N . THR A 1 90 ? 5.422 9.248 -24.666 1.00 90.00 90 THR A N 1
ATOM 743 C CA . THR A 1 90 ? 6.764 9.711 -25.057 1.00 90.00 90 THR A CA 1
ATOM 744 C C . THR A 1 90 ? 7.713 8.543 -25.348 1.00 90.00 90 THR A C 1
ATOM 746 O O . THR A 1 90 ? 8.484 8.592 -26.309 1.00 90.00 90 THR A O 1
ATOM 749 N N . LEU A 1 91 ? 7.688 7.492 -24.522 1.00 87.44 91 LEU A N 1
ATOM 750 C CA . LEU A 1 91 ? 8.507 6.295 -24.727 1.00 87.44 91 LEU A CA 1
ATOM 751 C C . LEU A 1 91 ? 8.115 5.557 -26.004 1.00 87.44 91 LEU A C 1
ATOM 753 O O . LEU A 1 91 ? 8.999 5.164 -26.759 1.00 87.44 91 LEU A O 1
ATOM 757 N N . LYS A 1 92 ? 6.817 5.449 -26.285 1.00 87.88 92 LYS A N 1
ATOM 758 C CA . LYS A 1 92 ? 6.300 4.839 -27.511 1.00 87.88 92 LYS A CA 1
ATOM 759 C C . LYS A 1 92 ? 6.802 5.556 -28.769 1.00 87.88 92 LYS A C 1
ATOM 761 O O . LYS A 1 92 ? 7.290 4.915 -29.693 1.00 87.88 92 LYS A O 1
ATOM 766 N N . VAL A 1 93 ? 6.793 6.892 -28.778 1.00 91.94 93 VAL A N 1
ATOM 767 C CA . VAL A 1 93 ? 7.366 7.674 -29.891 1.00 91.94 93 VAL A CA 1
ATOM 768 C C . VAL A 1 93 ? 8.873 7.421 -30.041 1.00 91.94 93 VAL A C 1
ATOM 770 O O . VAL A 1 93 ? 9.367 7.287 -31.162 1.00 91.94 93 VAL A O 1
ATOM 773 N N . LYS A 1 94 ? 9.618 7.327 -28.930 1.00 89.12 94 LYS A N 1
ATOM 774 C CA . LYS A 1 94 ? 11.061 7.016 -28.958 1.00 89.12 94 LYS A CA 1
ATOM 775 C C . LYS A 1 94 ? 11.347 5.602 -29.462 1.00 89.12 94 LYS A C 1
ATOM 777 O O . LYS A 1 94 ? 12.322 5.413 -30.183 1.00 89.12 94 LYS A O 1
ATOM 782 N N . GLU A 1 95 ? 10.520 4.626 -29.104 1.00 85.62 95 GLU A N 1
ATOM 783 C CA . GLU A 1 95 ? 10.614 3.251 -29.600 1.00 85.62 95 GLU A CA 1
ATOM 784 C C . GLU A 1 95 ? 10.416 3.199 -31.119 1.00 85.62 95 GLU A C 1
ATOM 786 O O . GLU A 1 95 ? 11.233 2.614 -31.832 1.00 85.62 95 GLU A O 1
ATOM 791 N N . GLU A 1 96 ? 9.387 3.875 -31.635 1.00 89.19 96 GLU A N 1
ATOM 792 C CA . GLU A 1 96 ? 9.147 3.966 -33.077 1.00 89.19 96 GLU A CA 1
ATOM 793 C C . GLU A 1 96 ? 10.308 4.643 -33.821 1.00 89.19 96 GLU A C 1
ATOM 795 O O . GLU A 1 96 ? 10.672 4.222 -34.923 1.00 89.19 96 GLU A O 1
ATOM 800 N N . GLU A 1 97 ? 10.900 5.679 -33.221 1.00 92.62 97 GLU A N 1
ATOM 801 C CA . GLU A 1 97 ? 12.057 6.387 -33.770 1.00 92.62 97 GLU A CA 1
ATOM 802 C C . GLU A 1 97 ? 13.311 5.510 -33.800 1.00 92.62 97 GLU A C 1
ATOM 804 O O . GLU A 1 97 ? 13.967 5.417 -34.836 1.00 92.62 97 GLU A O 1
ATOM 809 N N . LEU A 1 98 ? 13.607 4.792 -32.715 1.00 86.50 98 LEU A N 1
ATOM 810 C CA . LEU A 1 98 ? 14.683 3.801 -32.704 1.00 86.50 98 LEU A CA 1
ATOM 811 C C . LEU A 1 98 ? 14.438 2.719 -33.759 1.00 86.50 98 LEU A C 1
ATOM 813 O O . LEU A 1 98 ? 15.351 2.365 -34.500 1.00 86.50 98 LEU A O 1
ATOM 817 N N . GLY A 1 99 ? 13.196 2.247 -33.899 1.00 88.12 99 GLY A N 1
ATOM 818 C CA . GLY A 1 99 ? 12.814 1.299 -34.942 1.00 88.12 99 GLY A CA 1
ATOM 819 C C . GLY A 1 99 ? 13.075 1.820 -36.361 1.00 88.12 99 GLY A C 1
ATOM 820 O O . GLY A 1 99 ? 13.488 1.047 -37.226 1.00 88.12 99 GLY A O 1
ATOM 821 N N . ARG A 1 100 ? 12.873 3.121 -36.621 1.00 89.62 100 ARG A N 1
ATOM 822 C CA . ARG A 1 100 ? 13.264 3.762 -37.893 1.00 89.62 100 ARG A CA 1
ATOM 823 C C . ARG A 1 100 ? 14.783 3.778 -38.063 1.00 89.62 100 ARG A C 1
ATOM 825 O O . ARG A 1 100 ? 15.267 3.317 -39.092 1.00 89.62 100 ARG A O 1
ATOM 832 N N . GLN A 1 101 ? 15.520 4.201 -37.039 1.00 88.12 101 GLN A N 1
ATOM 833 C CA . GLN A 1 101 ? 16.986 4.254 -37.073 1.00 88.12 101 GLN A CA 1
ATOM 834 C C . GLN A 1 101 ? 17.624 2.882 -37.322 1.00 88.12 101 GLN A C 1
ATOM 836 O O . GLN A 1 101 ? 18.573 2.786 -38.096 1.00 88.12 101 GLN A O 1
ATOM 841 N N . PHE A 1 102 ? 17.090 1.810 -36.726 1.00 81.19 102 PHE A N 1
ATOM 842 C CA . PHE A 1 102 ? 17.557 0.447 -36.993 1.00 81.19 102 PHE A CA 1
ATOM 843 C C . PHE A 1 102 ? 17.346 0.040 -38.455 1.00 81.19 102 PHE A C 1
ATOM 845 O O . PHE A 1 102 ? 18.265 -0.504 -39.064 1.00 81.19 102 PHE A O 1
ATOM 852 N N . ARG A 1 103 ? 16.185 0.352 -39.048 1.00 89.25 103 ARG A N 1
ATOM 853 C CA . ARG A 1 103 ? 15.929 0.072 -40.473 1.00 89.25 103 ARG A CA 1
ATOM 854 C C . ARG A 1 103 ? 16.883 0.838 -41.388 1.00 89.25 103 ARG A C 1
ATOM 856 O O . ARG A 1 103 ? 17.403 0.262 -42.342 1.00 89.25 103 ARG A O 1
ATOM 863 N N . ASP A 1 104 ? 17.152 2.104 -41.085 1.00 89.75 104 ASP A N 1
ATOM 864 C CA . ASP A 1 104 ? 18.102 2.914 -41.854 1.00 89.75 104 ASP A CA 1
ATOM 865 C C . ASP A 1 104 ? 19.533 2.370 -41.732 1.00 89.75 104 ASP A C 1
ATOM 867 O O . ASP A 1 104 ? 20.265 2.309 -42.723 1.00 89.75 104 ASP A O 1
ATOM 871 N N . LEU A 1 105 ? 19.926 1.914 -40.538 1.00 86.25 105 LEU A N 1
ATOM 872 C CA . LEU A 1 105 ? 21.223 1.281 -40.301 1.00 86.25 105 LEU A CA 1
ATOM 873 C C . LEU A 1 105 ? 21.357 -0.041 -41.072 1.00 86.25 105 LEU A C 1
ATOM 875 O O . LEU A 1 105 ? 22.395 -0.286 -41.683 1.00 86.25 105 LEU A O 1
ATOM 879 N N . GLU A 1 106 ? 20.315 -0.875 -41.086 1.00 84.69 106 GLU A N 1
ATOM 880 C CA . GLU A 1 106 ? 20.284 -2.118 -41.864 1.00 84.69 106 GLU A CA 1
ATOM 881 C C . GLU A 1 106 ? 20.433 -1.855 -43.367 1.00 84.69 106 GLU A C 1
ATOM 883 O O . GLU A 1 106 ? 21.188 -2.554 -44.048 1.00 84.69 106 GLU A O 1
ATOM 888 N N . LEU A 1 107 ? 19.746 -0.837 -43.895 1.00 83.62 107 LEU A N 1
ATOM 889 C CA . LEU A 1 107 ? 19.895 -0.414 -45.290 1.00 83.62 107 LEU A CA 1
ATOM 890 C C . LEU A 1 107 ? 21.309 0.107 -45.570 1.00 83.62 107 LEU A C 1
ATOM 892 O O . LEU A 1 107 ? 21.910 -0.258 -46.581 1.00 83.62 107 LEU A O 1
ATOM 896 N N . GLY A 1 108 ? 21.865 0.904 -44.655 1.00 85.12 108 GLY A N 1
ATOM 897 C CA . GLY A 1 108 ? 23.247 1.364 -44.724 1.00 85.12 108 GLY A CA 1
ATOM 898 C C . GLY A 1 108 ? 24.240 0.202 -44.757 1.00 85.12 108 GLY A C 1
ATOM 899 O O . GLY A 1 108 ? 25.142 0.195 -45.591 1.00 85.12 108 GLY A O 1
ATOM 900 N N . ASN A 1 109 ? 24.053 -0.813 -43.912 1.00 81.75 109 ASN A N 1
ATOM 901 C CA . ASN A 1 109 ? 24.927 -1.983 -43.871 1.00 81.75 109 ASN A CA 1
ATOM 902 C C . ASN A 1 109 ? 24.871 -2.786 -45.180 1.00 81.75 109 ASN A C 1
ATOM 904 O O . ASN A 1 109 ? 25.914 -3.118 -45.736 1.00 81.75 109 ASN A O 1
ATOM 908 N N . LYS A 1 110 ? 23.672 -2.997 -45.744 1.00 84.12 110 LYS A N 1
ATOM 909 C CA . LYS A 1 110 ? 23.513 -3.633 -47.066 1.00 84.12 110 LYS A CA 1
ATOM 910 C C . LYS A 1 110 ? 24.271 -2.879 -48.163 1.00 84.12 110 LYS A C 1
ATOM 912 O O . LYS A 1 110 ? 24.915 -3.502 -49.002 1.00 84.12 110 LYS A O 1
ATOM 917 N N . PHE A 1 111 ? 24.244 -1.547 -48.131 1.00 85.19 111 PHE A N 1
ATOM 918 C CA . PHE A 1 111 ? 25.004 -0.717 -49.067 1.00 85.19 111 PHE A CA 1
ATOM 919 C C . PHE A 1 111 ? 26.525 -0.857 -48.884 1.00 85.19 111 PHE A C 1
ATOM 921 O O . PHE A 1 111 ? 27.265 -0.917 -49.867 1.00 85.19 111 PHE A O 1
ATOM 928 N N . TYR A 1 112 ? 27.013 -0.940 -47.642 1.00 74.38 112 TYR A N 1
ATOM 929 C CA . TYR A 1 112 ? 28.432 -1.197 -47.376 1.00 74.38 112 TYR A CA 1
ATOM 930 C C . TYR A 1 112 ? 28.866 -2.593 -47.835 1.00 74.38 112 TYR A C 1
ATOM 932 O O . TYR A 1 112 ? 29.931 -2.713 -48.439 1.00 74.38 112 TYR A O 1
ATOM 940 N N . GLU A 1 113 ? 28.048 -3.624 -47.615 1.00 82.62 113 GLU A N 1
ATOM 941 C CA . GLU A 1 113 ? 28.305 -4.981 -48.113 1.00 82.62 113 GLU A CA 1
ATOM 942 C C . GLU A 1 113 ? 28.377 -5.025 -49.646 1.00 82.62 113 GLU A C 1
ATOM 944 O O . GLU A 1 113 ? 29.272 -5.656 -50.208 1.00 82.62 113 GLU A O 1
ATOM 949 N N . GLU A 1 114 ? 27.473 -4.331 -50.341 1.00 84.06 114 GLU A N 1
ATOM 950 C CA . GLU A 1 114 ? 27.491 -4.247 -51.804 1.00 84.06 114 GLU A CA 1
ATOM 951 C C . GLU A 1 114 ? 28.741 -3.520 -52.318 1.00 84.06 114 GLU A C 1
ATOM 953 O O . GLU A 1 114 ? 29.423 -4.018 -53.218 1.00 84.06 114 GLU A O 1
ATOM 958 N N . ARG A 1 115 ? 29.117 -2.396 -51.691 1.00 79.94 115 ARG A N 1
ATOM 959 C CA . ARG A 1 115 ? 30.373 -1.700 -52.011 1.00 79.94 115 ARG A CA 1
ATOM 960 C C . ARG A 1 115 ? 31.603 -2.560 -51.743 1.00 79.94 115 ARG A C 1
ATOM 962 O O . ARG A 1 115 ? 32.558 -2.483 -52.512 1.00 79.94 115 ARG A O 1
ATOM 969 N N . LEU A 1 116 ? 31.600 -3.368 -50.684 1.00 81.38 116 LEU A N 1
ATOM 970 C CA . LEU A 1 116 ? 32.700 -4.283 -50.387 1.00 81.38 116 LEU A CA 1
ATOM 971 C C . LEU A 1 116 ? 32.847 -5.331 -51.499 1.00 81.38 116 LEU A C 1
ATOM 973 O O . LEU A 1 116 ? 33.948 -5.509 -52.017 1.00 81.38 116 LEU A O 1
ATOM 977 N N . ARG A 1 117 ? 31.736 -5.930 -51.952 1.00 87.94 117 ARG A N 1
ATOM 978 C CA . ARG A 1 117 ? 31.728 -6.861 -53.097 1.00 87.94 117 ARG A CA 1
ATOM 979 C C . ARG A 1 117 ? 32.235 -6.203 -54.383 1.00 87.94 117 ARG A C 1
ATOM 981 O O . ARG A 1 117 ? 32.978 -6.825 -55.141 1.00 87.94 117 ARG A O 1
ATOM 988 N N . GLU A 1 118 ? 31.863 -4.947 -54.640 1.00 86.00 118 GLU A N 1
ATOM 989 C CA . GLU A 1 118 ? 32.348 -4.194 -55.804 1.00 86.00 118 GLU A CA 1
ATOM 990 C C . GLU A 1 118 ? 33.868 -3.957 -55.737 1.00 86.00 118 GLU A C 1
ATOM 992 O O . GLU A 1 118 ? 34.572 -4.114 -56.737 1.00 86.00 118 GLU A O 1
ATOM 997 N N . VAL A 1 119 ? 34.390 -3.606 -54.557 1.00 81.50 119 VAL A N 1
ATOM 998 C CA . VAL A 1 119 ? 35.832 -3.427 -54.331 1.00 81.50 119 VAL A CA 1
ATOM 999 C C . VAL A 1 119 ? 36.582 -4.746 -54.512 1.00 81.50 119 VAL A C 1
ATOM 1001 O O . VAL A 1 119 ? 37.597 -4.766 -55.206 1.00 81.50 119 VAL A O 1
ATOM 1004 N N . GLU A 1 120 ? 36.071 -5.854 -53.974 1.00 83.56 120 GLU A N 1
ATOM 1005 C CA . GLU A 1 120 ? 36.660 -7.186 -54.161 1.00 83.56 120 GLU A CA 1
ATOM 1006 C C . GLU A 1 120 ? 36.727 -7.591 -55.641 1.00 83.56 120 GLU A C 1
ATOM 1008 O O . GLU A 1 120 ? 37.725 -8.162 -56.090 1.00 83.56 120 GLU A O 1
ATOM 1013 N N . LEU A 1 121 ? 35.696 -7.270 -56.430 1.00 84.81 121 LEU A N 1
ATOM 1014 C CA . LEU A 1 121 ? 35.696 -7.528 -57.870 1.00 84.81 121 LEU A CA 1
ATOM 1015 C C . LEU A 1 121 ? 36.760 -6.691 -58.597 1.00 84.81 121 LEU A C 1
ATOM 1017 O O . LEU A 1 121 ? 37.500 -7.224 -59.426 1.00 84.81 121 LEU A O 1
ATOM 1021 N N . LYS A 1 122 ? 36.874 -5.397 -58.267 1.00 82.81 122 LYS A N 1
ATOM 1022 C CA . LYS A 1 122 ? 37.905 -4.509 -58.835 1.00 82.81 122 LYS A CA 1
ATOM 1023 C C . LYS A 1 122 ? 39.318 -4.953 -58.452 1.00 82.81 122 LYS A C 1
ATOM 1025 O O . LYS A 1 122 ? 40.216 -4.882 -59.287 1.00 82.81 122 LYS A O 1
ATOM 1030 N N . GLN A 1 123 ? 39.512 -5.460 -57.235 1.00 79.62 123 GLN A N 1
ATOM 1031 C CA . GLN A 1 123 ? 40.787 -6.021 -56.782 1.00 79.62 123 GLN A CA 1
ATOM 1032 C C . GLN A 1 123 ? 41.204 -7.218 -57.651 1.00 79.62 123 GLN A C 1
ATOM 1034 O O . GLN A 1 123 ? 42.330 -7.252 -58.141 1.00 79.62 123 GLN A O 1
ATOM 1039 N N . LYS A 1 124 ? 40.279 -8.154 -57.919 1.00 83.19 124 LYS A N 1
ATOM 1040 C CA . LYS A 1 124 ? 40.532 -9.313 -58.796 1.00 83.19 124 LYS A CA 1
ATOM 1041 C C . LYS A 1 124 ? 40.917 -8.891 -60.218 1.00 83.19 124 LYS A C 1
ATOM 1043 O O . LYS A 1 124 ? 41.859 -9.436 -60.783 1.00 83.19 124 LYS A O 1
ATOM 1048 N N . GLN A 1 125 ? 40.240 -7.884 -60.773 1.00 79.38 125 GLN A N 1
ATOM 1049 C CA . GLN A 1 125 ? 40.577 -7.332 -62.092 1.00 79.38 125 GLN A CA 1
ATOM 1050 C C . GLN A 1 125 ? 41.972 -6.686 -62.121 1.00 79.38 125 GLN A C 1
ATOM 1052 O O . GLN A 1 125 ? 42.687 -6.805 -63.115 1.00 79.38 125 GLN A O 1
ATOM 1057 N N . LEU A 1 126 ? 42.380 -6.018 -61.038 1.00 78.44 126 LEU A N 1
ATOM 1058 C CA . LEU A 1 126 ? 43.720 -5.441 -60.915 1.00 78.44 126 LEU A CA 1
ATOM 1059 C C . LEU A 1 126 ? 44.804 -6.532 -60.876 1.00 78.44 126 LEU A C 1
ATOM 1061 O O . LEU A 1 126 ? 45.848 -6.378 -61.505 1.00 78.44 126 LEU A O 1
ATOM 1065 N N . GLU A 1 127 ? 44.554 -7.635 -60.167 1.00 80.38 127 GLU A N 1
ATOM 1066 C CA . GLU A 1 127 ? 45.454 -8.796 -60.100 1.00 80.38 127 GLU A CA 1
ATOM 1067 C C . GLU A 1 127 ? 45.672 -9.420 -61.492 1.00 80.38 127 GLU A C 1
ATOM 1069 O O . GLU A 1 127 ? 46.806 -9.680 -61.893 1.00 80.38 127 GLU A O 1
ATOM 1074 N N . GLU A 1 128 ? 44.601 -9.576 -62.281 1.00 80.94 128 GLU A N 1
ATOM 1075 C CA . GLU A 1 128 ? 44.689 -10.049 -63.671 1.00 80.94 128 GLU A CA 1
ATOM 1076 C C . GLU A 1 128 ? 45.486 -9.096 -64.575 1.00 80.94 128 GLU A C 1
ATOM 1078 O O . GLU A 1 128 ? 46.222 -9.542 -65.459 1.00 80.94 128 GLU A O 1
ATOM 1083 N N . LEU A 1 129 ? 45.348 -7.779 -64.379 1.00 74.50 129 LEU A N 1
ATOM 1084 C CA . LEU A 1 129 ? 46.123 -6.789 -65.131 1.00 74.50 129 LEU A CA 1
ATOM 1085 C C . LEU A 1 129 ? 47.611 -6.835 -64.774 1.00 74.50 129 LEU A C 1
ATOM 1087 O O . LEU A 1 129 ? 48.431 -6.742 -65.685 1.00 74.50 129 LEU A O 1
ATOM 1091 N N . LYS A 1 130 ? 47.962 -7.050 -63.499 1.00 75.69 130 LYS A N 1
ATOM 1092 C CA . LYS A 1 130 ? 49.360 -7.244 -63.075 1.00 75.69 130 LYS A CA 1
ATOM 1093 C C . LYS A 1 130 ? 49.992 -8.466 -63.741 1.00 75.69 130 LYS A C 1
ATOM 1095 O O . LYS A 1 130 ? 51.096 -8.366 -64.263 1.00 75.69 130 LYS A O 1
ATOM 1100 N N . LEU A 1 131 ? 49.275 -9.590 -63.814 1.00 78.00 131 LEU A N 1
ATOM 1101 C CA . LEU A 1 131 ? 49.766 -10.788 -64.512 1.00 78.00 131 LEU A CA 1
ATOM 1102 C C . LEU A 1 131 ? 50.005 -10.523 -66.009 1.00 78.00 131 LEU A C 1
ATOM 1104 O O . LEU A 1 131 ? 51.014 -10.951 -66.569 1.00 78.00 131 LEU A O 1
ATOM 1108 N N . LYS A 1 132 ? 49.116 -9.764 -66.663 1.00 73.69 132 LYS A N 1
ATOM 1109 C CA . LYS A 1 132 ? 49.310 -9.349 -68.064 1.00 73.69 132 LYS A CA 1
ATOM 1110 C C . LYS A 1 132 ? 50.503 -8.407 -68.230 1.00 73.69 132 LYS A C 1
ATOM 1112 O O . LYS A 1 132 ? 51.217 -8.517 -69.223 1.00 73.69 132 LYS A O 1
ATOM 1117 N N . GLU A 1 133 ? 50.727 -7.491 -67.292 1.00 70.81 133 GLU A N 1
ATOM 1118 C CA . GLU A 1 133 ? 51.895 -6.604 -67.283 1.00 70.81 133 GLU A CA 1
ATOM 1119 C C . GLU A 1 133 ? 53.200 -7.408 -67.173 1.00 70.81 133 GLU A C 1
ATOM 1121 O O . GLU A 1 133 ? 54.114 -7.199 -67.969 1.00 70.81 133 GLU A O 1
ATOM 1126 N N . GLU A 1 134 ? 53.259 -8.405 -66.288 1.00 76.62 134 GLU A N 1
ATOM 1127 C CA . GLU A 1 134 ? 54.402 -9.319 -66.171 1.00 76.62 134 GLU A CA 1
ATOM 1128 C C . GLU A 1 134 ? 54.651 -10.116 -67.467 1.00 76.62 134 GLU A C 1
ATOM 1130 O O . GLU A 1 134 ? 55.797 -10.242 -67.918 1.00 76.62 134 GLU A O 1
ATOM 1135 N N . GLU A 1 135 ? 53.591 -10.592 -68.135 1.00 75.62 135 GLU A N 1
ATOM 1136 C CA . GLU A 1 135 ? 53.705 -11.201 -69.465 1.00 75.62 135 GLU A CA 1
ATOM 1137 C C . GLU A 1 135 ? 54.267 -10.218 -70.505 1.00 75.62 135 GLU A C 1
ATOM 1139 O O . GLU A 1 135 ? 55.119 -10.601 -71.315 1.00 75.62 135 GLU A O 1
ATOM 1144 N N . PHE A 1 136 ? 53.828 -8.956 -70.504 1.00 66.38 136 PHE A N 1
ATOM 1145 C CA . PHE A 1 136 ? 54.358 -7.925 -71.400 1.00 66.38 136 PHE A CA 1
ATOM 1146 C C . PHE A 1 136 ? 55.838 -7.644 -71.134 1.00 66.38 136 PHE A C 1
ATOM 1148 O O . PHE A 1 136 ? 56.617 -7.622 -72.087 1.00 66.38 136 PHE A O 1
ATOM 1155 N N . VAL A 1 137 ? 56.249 -7.543 -69.868 1.00 73.06 137 VAL A N 1
ATOM 1156 C CA . VAL A 1 137 ? 57.659 -7.377 -69.477 1.00 73.06 137 VAL A CA 1
ATOM 1157 C C . VAL A 1 137 ? 58.508 -8.556 -69.968 1.00 73.06 137 VAL A C 1
ATOM 1159 O O . VAL A 1 137 ? 59.634 -8.374 -70.435 1.00 73.06 137 VAL A O 1
ATOM 1162 N N . SER A 1 138 ? 57.981 -9.784 -69.925 1.00 68.12 138 SER A N 1
ATOM 1163 C CA . SER A 1 138 ? 58.686 -10.953 -70.468 1.00 68.12 138 SER A CA 1
ATOM 1164 C C . SER A 1 138 ? 58.851 -10.890 -71.999 1.00 68.12 138 SER A C 1
ATOM 1166 O O . SER A 1 138 ? 59.922 -11.213 -72.525 1.00 68.12 138 SER A O 1
ATOM 1168 N N . LYS A 1 139 ? 57.829 -10.403 -72.721 1.00 66.00 139 LYS A N 1
ATOM 1169 C CA . LYS A 1 139 ? 57.855 -10.204 -74.182 1.00 66.00 139 LYS A CA 1
ATOM 1170 C C . LYS A 1 139 ? 58.798 -9.070 -74.588 1.00 66.00 139 LYS A C 1
ATOM 1172 O O . LYS A 1 139 ? 59.513 -9.217 -75.577 1.00 66.00 139 LYS A O 1
ATOM 1177 N N . GLU A 1 140 ? 58.842 -7.984 -73.819 1.00 68.00 140 GLU A N 1
ATOM 1178 C CA . GLU A 1 140 ? 59.770 -6.866 -74.012 1.00 68.00 140 GLU A CA 1
ATOM 1179 C C . GLU A 1 140 ? 61.224 -7.328 -73.870 1.00 68.00 140 GLU A C 1
ATOM 1181 O O . GLU A 1 140 ? 62.022 -7.114 -74.781 1.00 68.00 140 GLU A O 1
ATOM 1186 N N . LYS A 1 141 ? 61.554 -8.079 -72.809 1.00 70.00 141 LYS A N 1
ATOM 1187 C CA . LYS A 1 141 ? 62.893 -8.677 -72.634 1.00 70.00 141 LYS A CA 1
ATOM 1188 C C . LYS A 1 141 ? 63.280 -9.595 -73.799 1.00 70.00 141 LYS A C 1
ATOM 1190 O O . LYS A 1 141 ? 64.428 -9.588 -74.249 1.00 70.00 141 LYS A O 1
ATOM 1195 N N . ALA A 1 142 ? 62.333 -10.379 -74.318 1.00 71.00 142 ALA A N 1
ATOM 1196 C CA . ALA A 1 142 ? 62.561 -11.227 -75.490 1.00 71.00 142 ALA A CA 1
ATOM 1197 C C . ALA A 1 142 ? 62.773 -10.414 -76.783 1.00 71.00 142 ALA A C 1
ATOM 1199 O O . ALA A 1 142 ? 63.542 -10.824 -77.656 1.00 71.00 142 ALA A O 1
ATOM 1200 N N . PHE A 1 143 ? 62.101 -9.270 -76.922 1.00 59.94 143 PHE A N 1
ATOM 1201 C CA . PHE A 1 143 ? 62.292 -8.349 -78.040 1.00 59.94 143 PHE A CA 1
ATOM 1202 C C . PHE A 1 143 ? 63.644 -7.631 -77.954 1.00 59.94 143 PHE A C 1
ATOM 1204 O O . PHE A 1 143 ? 64.377 -7.593 -78.938 1.00 59.94 143 PHE A O 1
ATOM 1211 N N . GLU A 1 144 ? 64.033 -7.160 -76.769 1.00 69.75 144 GLU A N 1
ATOM 1212 C CA . GLU A 1 144 ? 65.325 -6.513 -76.531 1.00 69.75 144 GLU A CA 1
ATOM 1213 C C . GLU A 1 144 ? 66.499 -7.454 -76.848 1.00 69.75 144 GLU A C 1
ATOM 1215 O O . GLU A 1 144 ? 67.474 -7.050 -77.485 1.00 69.75 144 GLU A O 1
ATOM 1220 N N . LYS A 1 145 ? 66.384 -8.742 -76.490 1.00 70.56 145 LYS A N 1
ATOM 1221 C CA . LYS A 1 145 ? 67.364 -9.768 -76.877 1.00 70.56 145 LYS A CA 1
ATOM 1222 C C . LYS A 1 145 ? 67.504 -9.881 -78.403 1.00 70.56 145 LYS A C 1
ATOM 1224 O O . LYS A 1 145 ? 68.627 -9.875 -78.902 1.00 70.56 145 LYS A O 1
ATOM 1229 N N . ARG A 1 146 ? 66.387 -9.900 -79.140 1.00 60.12 146 ARG A N 1
ATOM 1230 C CA . ARG A 1 146 ? 66.383 -9.889 -80.616 1.00 60.12 146 ARG A CA 1
ATOM 1231 C C . ARG A 1 146 ? 66.996 -8.615 -81.202 1.00 60.12 146 ARG A C 1
ATOM 1233 O O . ARG A 1 146 ? 67.708 -8.693 -82.197 1.00 60.12 146 ARG A O 1
ATOM 1240 N N . CYS A 1 147 ? 66.772 -7.453 -80.589 1.00 61.62 147 CYS A N 1
ATOM 1241 C CA . CYS A 1 147 ? 67.415 -6.205 -81.013 1.00 61.62 147 CYS A CA 1
ATOM 1242 C C . CYS A 1 147 ? 68.943 -6.273 -80.871 1.00 61.62 147 CYS A C 1
ATOM 1244 O O . CYS A 1 147 ? 69.660 -5.845 -81.775 1.00 61.62 147 CYS A O 1
ATOM 1246 N N . ARG A 1 148 ? 69.452 -6.866 -79.781 1.00 71.81 148 ARG A N 1
A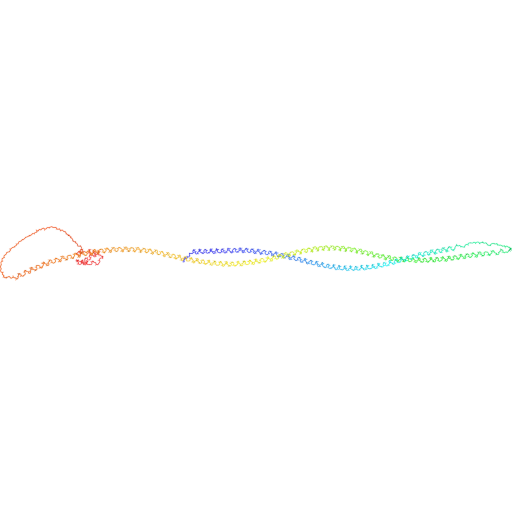TOM 1247 C CA . ARG A 1 148 ? 70.898 -7.079 -79.586 1.00 71.81 148 ARG A CA 1
ATOM 1248 C C . ARG A 1 148 ? 71.484 -8.049 -80.619 1.00 71.81 148 ARG A C 1
ATOM 1250 O O . ARG A 1 148 ? 72.590 -7.819 -81.100 1.00 71.81 148 ARG A O 1
ATOM 1257 N N . GLU A 1 149 ? 70.747 -9.097 -80.991 1.00 67.38 149 GLU A N 1
ATOM 1258 C CA . GLU A 1 149 ? 71.128 -10.021 -82.074 1.00 67.38 149 GLU A CA 1
ATOM 1259 C C . GLU A 1 149 ? 71.227 -9.286 -83.425 1.00 67.38 149 GLU A C 1
ATOM 1261 O O . GLU A 1 149 ? 72.248 -9.386 -84.107 1.00 67.38 149 GLU A O 1
ATOM 1266 N N . PHE A 1 150 ? 70.237 -8.452 -83.758 1.00 60.88 150 PHE A N 1
ATOM 1267 C CA . PHE A 1 150 ? 70.254 -7.611 -84.962 1.00 60.88 150 PHE A CA 1
ATOM 1268 C C . PHE A 1 150 ? 71.409 -6.598 -84.983 1.00 60.88 150 PHE A C 1
ATOM 1270 O O . PHE A 1 150 ? 71.999 -6.347 -86.035 1.00 60.88 150 PHE A O 1
ATOM 1277 N N . GLU A 1 151 ? 71.765 -6.000 -83.842 1.00 63.19 151 GLU A N 1
ATOM 1278 C CA . GLU A 1 151 ? 72.921 -5.098 -83.760 1.00 63.19 151 GLU A CA 1
ATOM 1279 C C . GLU A 1 151 ? 74.251 -5.815 -84.014 1.00 63.19 151 GLU A C 1
ATOM 1281 O O . GLU A 1 151 ? 75.151 -5.241 -84.636 1.00 63.19 151 GLU A O 1
ATOM 1286 N N . LEU A 1 152 ? 74.394 -7.060 -83.552 1.00 69.62 152 LEU A N 1
ATOM 1287 C CA . LEU A 1 152 ? 75.568 -7.884 -83.845 1.00 69.62 152 LEU A CA 1
ATOM 1288 C C . LEU A 1 152 ? 75.630 -8.240 -85.335 1.00 69.62 152 LEU A C 1
ATOM 1290 O O . LEU A 1 152 ? 76.694 -8.123 -85.941 1.00 69.62 152 LEU A O 1
ATOM 1294 N N . GLU A 1 153 ? 74.494 -8.572 -85.949 1.00 64.94 153 GLU A N 1
ATOM 1295 C CA . GLU A 1 153 ? 74.403 -8.846 -87.387 1.00 64.94 153 GLU A CA 1
ATOM 1296 C C . GLU A 1 153 ? 74.713 -7.601 -88.238 1.00 64.94 153 GLU A C 1
ATOM 1298 O O . GLU A 1 153 ? 75.445 -7.675 -89.228 1.00 64.94 153 GLU A O 1
ATOM 1303 N N . LYS A 1 154 ? 74.270 -6.415 -87.802 1.00 61.94 154 LYS A N 1
ATOM 1304 C CA . LYS A 1 154 ? 74.659 -5.133 -88.408 1.00 61.94 154 LYS A CA 1
ATOM 1305 C C . LYS A 1 154 ? 76.174 -4.908 -88.340 1.00 61.94 154 LYS A C 1
ATOM 1307 O O . LYS A 1 154 ? 76.769 -4.501 -89.338 1.00 61.94 154 LYS A O 1
ATOM 1312 N N . LYS A 1 155 ? 76.812 -5.185 -87.195 1.00 68.19 155 LYS A N 1
ATOM 1313 C CA . LYS A 1 155 ? 78.276 -5.077 -87.034 1.00 68.19 155 LYS A CA 1
ATOM 1314 C C . LYS A 1 155 ? 79.029 -6.075 -87.923 1.00 68.19 155 LYS A C 1
ATOM 1316 O O . LYS A 1 155 ? 80.061 -5.710 -88.483 1.00 68.19 155 LYS A O 1
ATOM 1321 N N . GLU A 1 156 ? 78.504 -7.285 -88.101 1.00 65.69 156 GLU A N 1
ATOM 1322 C CA . GLU A 1 156 ? 79.058 -8.305 -89.005 1.00 65.69 156 GLU A CA 1
ATOM 1323 C C . GLU A 1 156 ? 78.980 -7.861 -90.478 1.00 65.69 156 GLU A C 1
ATOM 1325 O O . GLU A 1 156 ? 79.969 -7.928 -91.211 1.00 65.69 156 GLU A O 1
ATOM 1330 N N . LEU A 1 157 ? 77.842 -7.306 -90.910 1.00 60.09 157 LEU A N 1
ATOM 1331 C CA . LEU A 1 157 ? 77.691 -6.711 -92.245 1.00 60.09 157 LEU A CA 1
ATOM 1332 C C . LEU A 1 157 ? 78.606 -5.494 -92.450 1.00 60.09 157 LEU A C 1
ATOM 1334 O O . LEU A 1 157 ? 79.139 -5.291 -93.539 1.00 60.09 157 LEU A O 1
ATOM 1338 N N . GLU A 1 158 ? 78.839 -4.701 -91.406 1.00 63.38 158 GLU A N 1
ATOM 1339 C CA . GLU A 1 158 ? 79.773 -3.573 -91.429 1.00 63.38 158 GLU A CA 1
ATOM 1340 C C . GLU A 1 158 ? 81.243 -4.033 -91.501 1.00 63.38 158 GLU A C 1
ATOM 1342 O O . GLU A 1 158 ? 82.061 -3.375 -92.149 1.00 63.38 158 GLU A O 1
ATOM 1347 N N . ARG A 1 159 ? 81.572 -5.204 -90.934 1.00 60.00 159 ARG A N 1
ATOM 1348 C CA . ARG A 1 159 ? 82.840 -5.917 -91.165 1.00 60.00 159 ARG A CA 1
ATOM 1349 C C . ARG A 1 159 ? 82.963 -6.357 -92.626 1.00 60.00 159 ARG A C 1
ATOM 1351 O O . ARG A 1 159 ? 83.958 -6.029 -93.265 1.00 60.00 159 ARG A O 1
ATOM 1358 N N . ARG A 1 160 ? 81.922 -6.987 -93.186 1.00 58.59 160 ARG A N 1
ATOM 1359 C CA . ARG A 1 160 ? 81.875 -7.388 -94.607 1.00 58.59 160 ARG A CA 1
ATOM 1360 C C . ARG A 1 160 ? 81.992 -6.193 -95.559 1.00 58.59 160 ARG A C 1
ATOM 1362 O O . ARG A 1 160 ? 82.647 -6.305 -96.590 1.00 58.59 160 ARG A O 1
ATOM 1369 N N . ARG A 1 161 ? 81.428 -5.030 -95.203 1.00 61.31 161 ARG A N 1
ATOM 1370 C CA . ARG A 1 161 ? 81.609 -3.768 -95.946 1.00 61.31 161 ARG A CA 1
ATOM 1371 C C . ARG A 1 161 ? 83.072 -3.321 -95.950 1.00 61.31 161 ARG A C 1
ATOM 1373 O O . ARG A 1 161 ? 83.576 -2.954 -97.004 1.00 61.31 161 ARG A O 1
ATOM 1380 N N . LYS A 1 162 ? 83.757 -3.387 -94.803 1.00 58.25 162 LYS A N 1
ATOM 1381 C CA . LYS A 1 162 ? 85.189 -3.053 -94.690 1.00 58.25 162 LYS A CA 1
ATOM 1382 C C . LYS A 1 162 ? 86.085 -4.057 -95.429 1.00 58.25 162 LYS A C 1
ATOM 1384 O O . LYS A 1 162 ? 87.071 -3.642 -96.029 1.00 58.25 162 LYS A O 1
ATOM 1389 N N . ASP A 1 163 ? 85.720 -5.339 -95.455 1.00 60.25 163 ASP A N 1
ATOM 1390 C CA . ASP A 1 163 ? 86.426 -6.375 -96.226 1.00 60.25 163 ASP A CA 1
ATOM 1391 C C . ASP A 1 163 ? 86.273 -6.156 -97.755 1.00 60.25 163 ASP A C 1
ATOM 1393 O O . ASP A 1 163 ? 87.232 -6.328 -98.513 1.00 60.25 163 ASP A O 1
ATOM 1397 N N . LEU A 1 164 ? 85.103 -5.684 -98.218 1.00 53.81 164 LEU A N 1
ATOM 1398 C CA . LEU A 1 164 ? 84.884 -5.229 -99.603 1.00 53.81 164 LEU A CA 1
ATOM 1399 C C . LEU A 1 164 ? 85.625 -3.917 -99.924 1.00 53.81 164 LEU A C 1
ATOM 1401 O O . LEU A 1 164 ? 86.146 -3.759 -101.027 1.00 53.81 164 LEU A O 1
ATOM 1405 N N . GLU A 1 165 ? 85.725 -2.999 -98.961 1.00 48.75 165 GLU A N 1
ATOM 1406 C CA . GLU A 1 165 ? 86.465 -1.734 -99.082 1.00 48.75 165 GLU A CA 1
ATOM 1407 C C . GLU A 1 165 ? 87.993 -1.954 -99.158 1.00 48.75 165 GLU A C 1
ATOM 1409 O O . GLU A 1 165 ? 88.694 -1.206 -99.842 1.00 48.75 165 GLU A O 1
ATOM 1414 N N . PHE A 1 166 ? 88.506 -3.045 -98.571 1.00 47.16 166 PHE A N 1
ATOM 1415 C CA . PHE A 1 166 ? 89.893 -3.509 -98.729 1.00 47.16 166 PHE A CA 1
ATOM 1416 C C . PHE A 1 166 ? 90.171 -4.235 -100.061 1.00 47.16 166 PHE A C 1
ATOM 1418 O O . PHE A 1 166 ? 91.330 -4.333 -100.464 1.00 47.16 166 PHE A O 1
ATOM 1425 N N . SER A 1 167 ? 89.140 -4.679 -100.792 1.00 39.19 167 SER A N 1
ATOM 1426 C CA . SER A 1 167 ? 89.285 -5.368 -102.090 1.00 39.19 167 SER A CA 1
ATOM 1427 C C . SER A 1 167 ? 89.194 -4.452 -103.326 1.00 39.19 167 SER A C 1
ATOM 1429 O O . SER A 1 167 ? 89.203 -4.949 -104.449 1.00 39.19 167 SER A O 1
ATOM 1431 N N . VAL A 1 168 ? 89.159 -3.117 -103.171 1.00 43.22 168 VAL A N 1
ATOM 1432 C CA . VAL A 1 168 ? 89.092 -2.154 -104.306 1.00 43.22 168 VAL A CA 1
ATOM 1433 C C . VAL A 1 168 ? 90.245 -1.125 -104.319 1.00 43.22 168 VAL A C 1
ATOM 1435 O O . VAL A 1 168 ? 90.183 -0.101 -104.994 1.00 43.22 168 VAL A O 1
ATOM 1438 N N . LYS A 1 169 ? 91.385 -1.402 -103.669 1.00 38.59 169 LYS A N 1
ATOM 1439 C CA . LYS A 1 169 ? 92.607 -0.581 -103.831 1.00 38.59 169 LYS A CA 1
ATOM 1440 C C . LYS A 1 169 ? 93.908 -1.395 -103.841 1.00 38.59 169 LYS A C 1
ATOM 1442 O O . LYS A 1 169 ? 94.655 -1.316 -102.877 1.00 38.59 169 LYS A O 1
ATOM 1447 N N . HIS A 1 170 ? 94.209 -2.092 -104.950 1.00 29.22 170 HIS A N 1
ATOM 1448 C CA . HIS A 1 170 ? 95.549 -2.133 -105.584 1.00 29.22 170 HIS A CA 1
ATOM 1449 C C . HIS A 1 170 ? 95.581 -2.949 -106.904 1.00 29.22 170 HIS A C 1
ATOM 1451 O O . HIS A 1 170 ? 95.498 -4.172 -106.872 1.00 29.22 170 HIS A O 1
ATOM 1457 N N . CYS A 1 171 ? 95.795 -2.278 -108.046 1.00 31.77 171 CYS A N 1
ATOM 1458 C CA . CYS A 1 171 ? 96.462 -2.766 -109.278 1.00 31.77 171 CYS A CA 1
ATOM 1459 C C . CYS A 1 171 ? 96.858 -1.510 -110.095 1.00 31.77 171 CYS A C 1
ATOM 1461 O O . CYS A 1 171 ? 95.997 -0.912 -110.727 1.00 31.77 171 CYS A O 1
ATOM 1463 N N . LYS A 1 172 ? 97.986 -0.844 -109.797 1.00 30.95 172 LYS A N 1
ATOM 1464 C CA . LYS A 1 172 ? 99.402 -1.048 -110.205 1.00 30.95 172 LYS A CA 1
ATOM 1465 C C . LYS A 1 172 ? 99.792 -0.299 -111.495 1.00 30.95 172 LYS A C 1
ATOM 1467 O O . LYS A 1 172 ? 99.315 -0.609 -112.578 1.00 30.95 172 LYS A O 1
ATOM 1472 N N . GLU A 1 173 ? 100.711 0.659 -111.345 1.00 27.83 173 GLU A N 1
ATOM 1473 C CA . GLU A 1 173 ? 101.595 1.171 -112.405 1.00 27.83 173 GLU A CA 1
ATOM 1474 C C . GLU A 1 173 ? 102.535 0.058 -112.916 1.00 27.83 173 GLU A C 1
ATOM 1476 O O . GLU A 1 173 ? 102.848 -0.841 -112.133 1.00 27.83 173 GLU A O 1
ATOM 1481 N N . VAL A 1 174 ? 103.054 0.172 -114.160 1.00 26.61 174 VAL A N 1
ATOM 1482 C CA . VAL A 1 174 ? 104.511 0.220 -114.493 1.00 26.61 174 VAL A CA 1
ATOM 1483 C C . VAL A 1 174 ? 104.870 -0.172 -115.962 1.00 26.61 174 VAL A C 1
ATOM 1485 O O . VAL A 1 174 ? 104.656 -1.300 -116.384 1.00 26.61 174 VAL A O 1
ATOM 1488 N N . LYS A 1 175 ? 105.550 0.784 -116.639 1.00 26.25 175 LYS A N 1
ATOM 1489 C CA . LYS A 1 175 ? 106.709 0.742 -117.591 1.00 26.25 175 LYS A CA 1
ATOM 1490 C C . LYS A 1 175 ? 106.645 0.257 -119.060 1.00 26.25 175 LYS A C 1
ATOM 1492 O O . LYS A 1 175 ? 106.487 -0.912 -119.368 1.00 26.25 175 LYS A O 1
ATOM 1497 N N . LEU A 1 176 ? 107.038 1.199 -119.936 1.00 27.83 176 LEU A N 1
ATOM 1498 C CA . LEU A 1 176 ? 108.258 1.225 -120.781 1.00 27.83 176 LEU A CA 1
ATOM 1499 C C . LEU A 1 176 ? 109.103 -0.067 -120.916 1.00 27.83 176 LEU A C 1
ATOM 1501 O O . LEU A 1 176 ? 109.816 -0.426 -119.983 1.00 27.83 176 LEU A O 1
ATOM 1505 N N . MET A 1 177 ? 109.205 -0.605 -122.139 1.00 23.70 177 MET A N 1
ATOM 1506 C CA . MET A 1 177 ? 110.338 -0.449 -123.084 1.00 23.70 177 MET A CA 1
ATOM 1507 C C . MET A 1 177 ? 110.514 -1.724 -123.928 1.00 23.70 177 MET A C 1
ATOM 1509 O O . MET A 1 177 ? 111.101 -2.694 -123.465 1.00 23.70 177 MET A O 1
ATOM 1513 N N . GLU A 1 178 ? 110.107 -1.688 -125.198 1.00 25.53 178 GLU A N 1
ATOM 1514 C CA . GLU A 1 178 ? 110.654 -2.586 -126.219 1.00 25.53 178 GLU A CA 1
ATOM 1515 C C . GLU A 1 178 ? 111.309 -1.703 -127.282 1.00 25.53 178 GLU A C 1
ATOM 1517 O O . GLU A 1 178 ? 110.665 -0.969 -128.032 1.00 25.53 178 GLU A O 1
ATOM 1522 N N . LYS A 1 179 ? 112.638 -1.657 -127.215 1.00 27.88 179 LYS A N 1
ATOM 1523 C CA . LYS A 1 179 ? 113.512 -0.880 -128.082 1.00 27.88 179 LYS A CA 1
ATOM 1524 C C . LYS A 1 179 ? 114.350 -1.885 -128.856 1.00 27.88 179 LYS A C 1
ATOM 1526 O O . LYS A 1 179 ? 114.924 -2.778 -128.242 1.00 27.88 179 LYS A O 1
ATOM 1531 N N . SER A 1 180 ? 114.559 -1.563 -130.132 1.00 29.58 180 SER A N 1
ATOM 1532 C CA . SER A 1 180 ? 115.802 -1.794 -130.880 1.00 29.58 180 SER A CA 1
ATOM 1533 C C . SER A 1 180 ? 115.790 -2.996 -131.833 1.00 29.58 180 SER A C 1
ATOM 1535 O O . SER A 1 180 ? 115.585 -4.109 -131.385 1.00 29.58 180 SER A O 1
ATOM 1537 N N . VAL A 1 181 ? 116.121 -2.916 -133.127 1.00 31.69 181 VAL A N 1
ATOM 1538 C CA . VAL A 1 181 ? 116.540 -1.852 -134.077 1.00 31.69 181 VAL A CA 1
ATOM 1539 C C . VAL A 1 181 ? 117.028 -2.602 -135.328 1.00 31.69 181 VAL A C 1
ATOM 1541 O O . VAL A 1 181 ? 117.599 -3.680 -135.172 1.00 31.69 181 VAL A O 1
ATOM 1544 N N . LYS A 1 182 ? 116.888 -2.004 -136.519 1.00 26.28 182 LYS A N 1
ATOM 1545 C CA . LYS A 1 182 ? 117.970 -1.611 -137.472 1.00 26.28 182 LYS A CA 1
ATOM 1546 C C . LYS A 1 182 ? 117.341 -1.364 -138.845 1.00 26.28 182 LYS A C 1
ATOM 1548 O O . LYS A 1 182 ? 116.784 -2.279 -139.430 1.00 26.28 182 LYS A O 1
ATOM 1553 N N . ASP A 1 183 ? 117.168 -0.094 -139.224 1.00 33.78 183 ASP A N 1
ATOM 1554 C CA . ASP A 1 183 ? 118.117 0.752 -139.995 1.00 33.78 183 ASP A CA 1
ATOM 1555 C C . ASP A 1 183 ? 118.210 0.277 -141.453 1.00 33.78 183 ASP A C 1
ATOM 1557 O O . ASP A 1 183 ? 118.489 -0.889 -141.679 1.00 33.78 183 ASP A O 1
ATOM 1561 N N . LYS A 1 184 ? 118.097 1.069 -142.521 1.00 42.97 184 LYS A N 1
ATOM 1562 C CA . LYS A 1 184 ? 117.945 2.506 -142.838 1.00 42.97 184 LYS A CA 1
ATOM 1563 C C . LYS A 1 184 ? 117.679 2.529 -144.362 1.00 42.97 184 LYS A C 1
ATOM 1565 O O . LYS A 1 184 ? 118.218 1.656 -145.031 1.00 42.97 184 LYS A O 1
ATOM 1570 N N . LEU A 1 185 ? 116.959 3.517 -144.910 1.00 30.59 185 LEU A N 1
ATOM 1571 C CA . LEU A 1 185 ? 117.503 4.519 -145.860 1.00 30.59 185 LEU A CA 1
ATOM 1572 C C . LEU A 1 185 ? 116.393 5.426 -146.458 1.00 30.59 185 LEU A C 1
ATOM 1574 O O . LEU A 1 185 ? 115.684 5.048 -147.378 1.00 30.59 185 LEU A O 1
ATOM 1578 N N . LEU A 1 186 ? 116.297 6.623 -145.871 1.00 44.56 186 LEU A N 1
ATOM 1579 C CA . LEU A 1 186 ? 116.102 7.966 -146.450 1.00 44.56 186 LEU A CA 1
ATOM 1580 C C . LEU A 1 186 ? 114.973 8.309 -147.459 1.00 44.56 186 LEU A C 1
ATOM 1582 O O . LEU A 1 186 ? 115.039 8.003 -148.640 1.00 44.56 186 LEU A O 1
ATOM 1586 N N . GLU A 1 187 ? 114.094 9.186 -146.941 1.00 37.66 187 GLU A N 1
ATOM 1587 C CA . GLU A 1 187 ? 113.925 10.601 -147.353 1.00 37.66 187 GLU A CA 1
ATOM 1588 C C . GLU A 1 187 ? 112.777 10.968 -148.317 1.00 37.66 187 GLU A C 1
ATOM 1590 O O . GLU A 1 187 ? 112.515 10.314 -149.314 1.00 37.66 187 GLU A O 1
ATOM 1595 N N . VAL A 1 188 ? 112.129 12.097 -147.980 1.00 39.03 188 VAL A N 1
ATOM 1596 C CA . VAL A 1 188 ? 110.957 12.760 -148.597 1.00 39.03 188 VAL A CA 1
ATOM 1597 C C . VAL A 1 188 ? 109.576 12.292 -148.086 1.00 39.03 188 VAL A C 1
ATOM 1599 O O . VAL A 1 188 ? 108.943 11.399 -148.627 1.00 39.03 188 VAL A O 1
ATOM 1602 N N . GLY A 1 189 ? 109.064 12.966 -147.043 1.00 47.81 189 GLY A N 1
ATOM 1603 C CA . GLY A 1 189 ? 107.668 12.808 -146.576 1.00 47.81 189 GLY A CA 1
ATOM 1604 C C . GLY A 1 189 ? 107.282 13.551 -145.280 1.00 47.81 189 GLY A C 1
ATOM 1605 O O . GLY A 1 189 ? 106.187 13.374 -144.752 1.00 47.81 189 GLY A O 1
ATOM 1606 N N . VAL A 1 190 ? 108.164 14.387 -144.713 1.00 52.94 190 VAL A N 1
ATOM 1607 C CA . VAL A 1 190 ? 108.031 14.954 -143.347 1.00 52.94 190 VAL A CA 1
ATOM 1608 C C . VAL A 1 190 ? 107.127 16.204 -143.274 1.00 52.94 190 VAL A C 1
ATOM 1610 O O . VAL A 1 190 ? 107.310 17.062 -142.421 1.00 52.94 190 VAL A O 1
ATOM 1613 N N . LYS A 1 191 ? 106.108 16.340 -144.131 1.00 50.00 191 LYS A N 1
ATOM 1614 C CA . LYS A 1 191 ? 105.103 17.419 -143.981 1.00 50.00 191 LYS A CA 1
ATOM 1615 C C . LYS A 1 191 ? 103.649 16.950 -143.890 1.00 50.00 191 LYS A C 1
ATOM 1617 O O . LYS A 1 191 ? 102.797 17.753 -143.537 1.00 50.00 191 LYS A O 1
ATOM 1622 N N . GLU A 1 192 ? 103.375 15.656 -144.052 1.00 47.00 192 GLU A N 1
ATOM 1623 C CA . GLU A 1 192 ? 102.008 15.112 -143.962 1.00 47.00 192 GLU A CA 1
ATOM 1624 C C . GLU A 1 192 ? 101.677 14.544 -142.559 1.00 47.00 192 GLU A C 1
ATOM 1626 O O . GLU A 1 192 ? 100.554 14.657 -142.079 1.00 47.00 192 GLU A O 1
ATOM 1631 N N . LYS A 1 193 ? 102.684 14.074 -141.801 1.00 52.25 193 LYS A N 1
ATOM 1632 C CA . LYS A 1 193 ? 102.528 13.464 -140.456 1.00 52.25 193 LYS A CA 1
ATOM 1633 C C . LYS A 1 193 ? 102.298 14.425 -139.273 1.00 52.25 193 LYS A C 1
ATOM 1635 O O . LYS A 1 193 ? 102.052 13.958 -138.163 1.00 52.25 193 LYS A O 1
ATOM 1640 N N . TYR A 1 194 ? 102.391 15.746 -139.453 1.00 57.47 194 TYR A N 1
ATOM 1641 C CA . TYR A 1 194 ? 102.200 16.694 -138.336 1.00 57.47 194 TYR A CA 1
ATOM 1642 C C . TYR A 1 194 ? 100.714 16.999 -138.061 1.00 57.47 194 TYR A C 1
ATOM 1644 O O . TYR A 1 194 ? 100.357 17.328 -136.933 1.00 57.47 194 TYR A O 1
ATOM 1652 N N . LEU A 1 195 ? 99.834 16.842 -139.057 1.00 54.62 195 LEU A N 1
ATOM 1653 C CA . LEU A 1 195 ? 98.399 17.123 -138.916 1.00 54.62 195 LEU A CA 1
ATOM 1654 C C . LEU A 1 195 ? 97.618 15.972 -138.253 1.00 54.62 195 LEU A C 1
ATOM 1656 O O . LEU A 1 195 ? 96.694 16.222 -137.482 1.00 54.62 195 LEU A O 1
ATOM 1660 N N . GLU A 1 196 ? 98.035 14.721 -138.450 1.00 58.88 196 GLU A N 1
ATOM 1661 C CA . GLU A 1 196 ? 97.370 13.535 -137.880 1.00 58.88 196 GLU A CA 1
ATOM 1662 C C . GLU A 1 196 ? 97.558 13.413 -136.350 1.00 58.88 196 GLU A C 1
ATOM 1664 O O . GLU A 1 196 ? 96.657 12.991 -135.617 1.00 58.88 196 GLU A O 1
ATOM 1669 N N . LYS A 1 197 ? 98.698 13.895 -135.833 1.00 56.34 197 LYS A N 1
ATOM 1670 C CA . LYS A 1 197 ? 98.974 13.966 -134.389 1.00 56.34 197 LYS A CA 1
ATOM 1671 C C . LYS A 1 197 ? 98.049 14.956 -133.665 1.00 56.34 197 LYS A C 1
ATOM 1673 O O . LYS A 1 197 ? 97.573 14.654 -132.573 1.00 56.34 197 LYS A O 1
ATOM 1678 N N . CYS A 1 198 ? 97.757 16.107 -134.276 1.00 55.53 198 CYS A N 1
ATOM 1679 C CA . CYS A 1 198 ? 96.900 17.134 -133.674 1.00 55.53 198 CYS A CA 1
ATOM 1680 C C . CYS A 1 198 ? 95.433 16.685 -133.543 1.00 55.53 198 CYS A C 1
ATOM 1682 O O . CYS A 1 198 ? 94.790 17.001 -132.543 1.00 55.53 198 CYS A O 1
ATOM 1684 N N . MET A 1 199 ? 94.910 15.914 -134.501 1.00 51.69 199 MET A N 1
ATOM 1685 C CA . MET A 1 199 ? 93.531 15.402 -134.446 1.00 51.69 199 MET A CA 1
ATOM 1686 C C . MET A 1 199 ? 93.340 14.348 -133.347 1.00 51.69 199 MET A C 1
ATOM 1688 O O . MET A 1 199 ? 92.348 14.378 -132.619 1.00 51.69 199 MET A O 1
ATOM 1692 N N . SER A 1 200 ? 94.338 13.485 -133.147 1.00 63.22 200 SER A N 1
ATOM 1693 C CA . SER A 1 200 ? 94.298 12.431 -132.123 1.00 63.22 200 SER A CA 1
ATOM 1694 C C . SER A 1 200 ? 94.320 12.990 -130.686 1.00 63.22 200 SER A C 1
ATOM 1696 O O . SER A 1 200 ? 93.673 12.447 -129.788 1.00 63.22 200 SER A O 1
ATOM 1698 N N . GLU A 1 201 ? 95.021 14.108 -130.447 1.00 63.91 201 GLU A N 1
ATOM 1699 C CA . GLU A 1 201 ? 95.001 14.809 -129.150 1.00 63.91 201 GLU A CA 1
ATOM 1700 C C . GLU A 1 201 ? 93.650 15.496 -128.869 1.00 63.91 201 GLU A C 1
ATOM 1702 O O . GLU A 1 201 ? 93.221 15.574 -127.711 1.00 63.91 201 GLU A O 1
ATOM 1707 N N . TYR A 1 202 ? 92.962 15.972 -129.913 1.00 63.25 202 TYR A N 1
ATOM 1708 C CA . TYR A 1 202 ? 91.654 16.616 -129.786 1.00 63.25 202 TYR A CA 1
ATOM 1709 C C . TYR A 1 202 ? 90.554 15.600 -129.443 1.00 63.25 202 TYR A C 1
ATOM 1711 O O . TYR A 1 202 ? 89.786 15.830 -128.506 1.00 63.25 202 TYR A O 1
ATOM 1719 N N . GLU A 1 203 ? 90.549 14.429 -130.092 1.00 63.28 203 GLU A N 1
ATOM 1720 C CA . GLU A 1 203 ? 89.620 13.333 -129.768 1.00 63.28 203 GLU A CA 1
ATOM 1721 C C . GLU A 1 203 ? 89.759 12.846 -128.316 1.00 63.28 203 GLU A C 1
ATOM 1723 O O . GLU A 1 203 ? 88.771 12.513 -127.655 1.00 63.28 203 GLU A O 1
ATOM 1728 N N . LEU A 1 204 ? 90.982 12.806 -127.774 1.00 66.31 204 LEU A N 1
ATOM 1729 C CA . LEU A 1 204 ? 91.204 12.373 -126.392 1.00 66.31 204 LEU A CA 1
ATOM 1730 C C . LEU A 1 204 ? 90.646 13.390 -125.380 1.00 66.31 204 LEU A C 1
ATOM 1732 O O . LEU A 1 204 ? 90.074 13.002 -124.355 1.00 66.31 204 LEU A O 1
ATOM 1736 N N . LYS A 1 205 ? 90.772 14.693 -125.671 1.00 62.00 205 LYS A N 1
ATOM 1737 C CA . LYS A 1 205 ? 90.176 15.763 -124.855 1.00 62.00 205 LYS A CA 1
ATOM 1738 C C . LYS A 1 205 ? 88.653 15.752 -124.945 1.00 62.00 205 LYS A C 1
ATOM 1740 O O . LYS A 1 205 ? 88.001 15.888 -123.911 1.00 62.00 205 LYS A O 1
ATOM 1745 N N . GLU A 1 206 ? 88.084 15.517 -126.124 1.00 62.28 206 GLU A N 1
ATOM 1746 C CA . GLU A 1 206 ? 86.635 15.378 -126.307 1.00 62.28 206 GLU A CA 1
ATOM 1747 C C . GLU A 1 206 ? 86.072 14.208 -125.482 1.00 62.28 206 GLU A C 1
ATOM 1749 O O . GLU A 1 206 ? 85.097 14.375 -124.743 1.00 62.28 206 GLU A O 1
ATOM 1754 N N . LYS A 1 207 ? 86.759 13.056 -125.475 1.00 67.19 207 LYS A N 1
ATOM 1755 C CA . LYS A 1 207 ? 86.405 11.905 -124.623 1.00 67.19 207 LYS A CA 1
ATOM 1756 C C . LYS A 1 207 ? 86.488 12.233 -123.121 1.00 67.19 207 LYS A C 1
ATOM 1758 O O . LYS A 1 207 ? 85.610 11.825 -122.359 1.00 67.19 207 LYS A O 1
ATOM 1763 N N . GLN A 1 208 ? 87.478 13.015 -122.673 1.00 64.19 208 GLN A N 1
ATOM 1764 C CA . GLN A 1 208 ? 87.554 13.474 -121.274 1.00 64.19 208 GLN A CA 1
ATOM 1765 C C . GLN A 1 208 ? 86.436 14.459 -120.899 1.00 64.19 208 GLN A C 1
ATOM 1767 O O . GLN A 1 208 ? 85.872 14.357 -119.804 1.00 64.19 208 GLN A O 1
ATOM 1772 N N . PHE A 1 209 ? 86.093 15.399 -121.783 1.00 58.84 209 PHE A N 1
ATOM 1773 C CA . PHE A 1 209 ? 84.967 16.312 -121.568 1.00 58.84 209 PHE A CA 1
ATOM 1774 C C . PHE A 1 209 ? 83.632 15.560 -121.544 1.00 58.84 209 PHE A C 1
ATOM 1776 O O . PHE A 1 209 ? 82.794 15.856 -120.690 1.00 58.84 209 PHE A O 1
ATOM 1783 N N . GLY A 1 210 ? 83.468 14.530 -122.380 1.00 64.44 210 GLY A N 1
ATOM 1784 C CA . GLY A 1 210 ? 82.314 13.631 -122.350 1.00 64.44 210 GLY A CA 1
ATOM 1785 C C . GLY A 1 210 ? 82.137 12.931 -120.997 1.00 64.44 210 GLY A C 1
ATOM 1786 O O . GLY A 1 210 ? 81.039 12.925 -120.439 1.00 64.44 210 GLY A O 1
ATOM 1787 N N . LEU A 1 211 ? 83.223 12.422 -120.406 1.00 69.56 211 LEU A N 1
ATOM 1788 C CA . LEU A 1 211 ? 83.190 11.788 -119.081 1.00 69.56 211 LEU A CA 1
ATOM 1789 C C . LEU A 1 211 ? 82.908 12.785 -117.946 1.00 69.56 211 LEU A C 1
ATOM 1791 O O . LEU A 1 211 ? 82.135 12.471 -117.041 1.00 69.56 211 LEU A O 1
ATOM 1795 N N . LYS A 1 212 ? 83.482 13.997 -117.989 1.00 60.00 212 LYS A N 1
ATOM 1796 C CA . LYS A 1 212 ? 83.176 15.055 -117.006 1.00 60.00 212 LYS A CA 1
ATOM 1797 C C . LYS A 1 212 ? 81.720 15.511 -117.098 1.00 60.00 212 LYS A C 1
ATOM 1799 O O . LYS A 1 212 ? 81.081 15.676 -116.063 1.00 60.00 212 LYS A O 1
ATOM 1804 N N . LYS A 1 213 ? 81.177 15.645 -118.312 1.00 59.19 213 LYS A N 1
ATOM 1805 C CA . LYS A 1 213 ? 79.762 15.970 -118.548 1.00 59.19 213 LYS A CA 1
ATOM 1806 C C . LYS A 1 213 ? 78.839 14.877 -118.000 1.00 59.19 213 LYS A C 1
ATOM 1808 O O . LYS A 1 213 ? 77.844 15.199 -117.359 1.00 59.19 213 LYS A O 1
ATOM 1813 N N . LYS A 1 214 ? 79.204 13.601 -118.179 1.00 65.31 214 LYS A N 1
ATOM 1814 C CA . LYS A 1 214 ? 78.459 12.461 -117.622 1.00 65.31 214 LYS A CA 1
ATOM 1815 C C . LYS A 1 214 ? 78.452 12.467 -116.087 1.00 65.31 214 LYS A C 1
ATOM 1817 O O . LYS A 1 214 ? 77.382 12.368 -115.501 1.00 65.31 214 LYS A O 1
ATOM 1822 N N . ARG A 1 215 ? 79.603 12.712 -115.445 1.00 68.69 215 ARG A N 1
ATOM 1823 C CA . ARG A 1 215 ? 79.692 12.861 -113.977 1.00 68.69 215 ARG A CA 1
ATOM 1824 C C . ARG A 1 215 ? 78.882 14.039 -113.444 1.00 68.69 215 ARG A C 1
ATOM 1826 O O . ARG A 1 215 ? 78.261 13.929 -112.395 1.00 68.69 215 ARG A O 1
ATOM 1833 N N . PHE A 1 216 ? 78.882 15.168 -114.151 1.00 62.06 216 PHE A N 1
ATOM 1834 C CA . PHE A 1 216 ? 78.079 16.323 -113.748 1.00 62.06 216 PHE A CA 1
ATOM 1835 C C . PHE A 1 216 ? 76.577 16.012 -113.837 1.00 62.06 216 PHE A C 1
ATOM 1837 O O . PHE A 1 216 ? 75.824 16.369 -112.938 1.00 62.06 216 PHE A O 1
ATOM 1844 N N . GLY A 1 217 ? 76.160 15.271 -114.871 1.00 71.25 217 GLY A N 1
ATOM 1845 C CA . GLY A 1 217 ? 74.794 14.756 -114.989 1.00 71.25 217 GLY A CA 1
ATOM 1846 C C . GLY A 1 217 ? 74.410 13.804 -113.850 1.00 71.25 217 GLY A C 1
ATOM 1847 O O . GLY A 1 217 ? 73.335 13.948 -113.277 1.00 71.25 217 GLY A O 1
ATOM 1848 N N . GLU A 1 218 ? 75.300 12.883 -113.469 1.00 76.56 218 GLU A N 1
ATOM 1849 C CA . GLU A 1 218 ? 75.102 11.980 -112.323 1.00 76.56 218 GLU A CA 1
ATOM 1850 C C . GLU A 1 218 ? 74.951 12.760 -111.000 1.00 76.56 218 GLU A C 1
ATOM 1852 O O . GLU A 1 218 ? 74.038 12.478 -110.224 1.00 76.56 218 GLU A O 1
ATOM 1857 N N . HIS A 1 219 ? 75.766 13.799 -110.776 1.00 70.88 219 HIS A N 1
ATOM 1858 C CA . HIS A 1 219 ? 75.641 14.680 -109.608 1.00 70.88 219 HIS A CA 1
ATOM 1859 C C . HIS A 1 219 ? 74.331 15.478 -109.587 1.00 70.88 219 HIS A C 1
ATOM 1861 O O . HIS A 1 219 ? 73.739 15.622 -108.519 1.00 70.88 219 HIS A O 1
ATOM 1867 N N . CYS A 1 220 ? 73.855 15.976 -110.734 1.00 65.69 220 CYS A N 1
ATOM 1868 C CA . CYS A 1 220 ? 72.558 16.654 -110.812 1.00 65.69 220 CYS A CA 1
ATOM 1869 C C . CYS A 1 220 ? 71.413 15.716 -110.411 1.00 65.69 220 CYS A C 1
ATOM 1871 O O . CYS A 1 220 ? 70.588 16.089 -109.581 1.00 65.69 220 CYS A O 1
ATOM 1873 N N . VAL A 1 221 ? 71.403 14.478 -110.919 1.00 80.69 221 VAL A N 1
ATOM 1874 C CA . VAL A 1 221 ? 70.384 13.481 -110.546 1.00 80.69 221 VAL A CA 1
ATOM 1875 C C . VAL A 1 221 ? 70.458 13.148 -109.054 1.00 80.69 221 VAL A C 1
ATOM 1877 O O . VAL A 1 221 ? 69.426 13.051 -108.394 1.00 80.69 221 VAL A O 1
ATOM 1880 N N . GLN A 1 222 ? 71.659 13.010 -108.489 1.00 73.81 222 GLN A N 1
ATOM 1881 C CA . GLN A 1 222 ? 71.821 12.749 -107.059 1.00 73.81 222 GLN A CA 1
ATOM 1882 C C . GLN A 1 222 ? 71.303 13.909 -106.195 1.00 73.81 222 GLN A C 1
ATOM 1884 O O . GLN A 1 222 ? 70.559 13.675 -105.242 1.00 73.81 222 GLN A O 1
ATOM 1889 N N . PHE A 1 223 ? 71.627 15.152 -106.558 1.00 76.44 223 PHE A N 1
ATOM 1890 C CA . PHE A 1 223 ? 71.141 16.339 -105.855 1.00 76.44 223 PHE A CA 1
ATOM 1891 C C . PHE A 1 223 ? 69.609 16.455 -105.913 1.00 76.44 223 PHE A C 1
ATOM 1893 O O . PHE A 1 223 ? 68.975 16.746 -104.902 1.00 76.44 223 PHE A O 1
ATOM 1900 N N . GLU A 1 224 ? 68.989 16.154 -107.059 1.00 75.06 224 GLU A N 1
ATOM 1901 C CA . GLU A 1 224 ? 67.525 16.123 -107.186 1.00 75.06 224 GLU A CA 1
ATOM 1902 C C . GLU A 1 224 ? 66.872 15.061 -106.288 1.00 75.06 224 GLU A C 1
ATOM 1904 O O . GLU A 1 224 ? 65.787 15.283 -105.742 1.00 75.06 224 GLU A O 1
ATOM 1909 N N . MET A 1 225 ? 67.507 13.897 -106.130 1.00 74.75 225 MET A N 1
ATOM 1910 C CA . MET A 1 225 ? 67.017 12.837 -105.241 1.00 74.75 225 MET A CA 1
ATOM 1911 C C . MET A 1 225 ? 67.143 13.244 -103.768 1.00 74.75 225 MET A C 1
ATOM 1913 O O . MET A 1 225 ? 66.212 13.024 -102.991 1.00 74.75 225 MET A O 1
ATOM 1917 N N . GLU A 1 226 ? 68.242 13.898 -103.387 1.00 79.44 226 GLU A N 1
ATOM 1918 C CA . GLU A 1 226 ? 68.425 14.461 -102.045 1.00 79.44 226 GLU A CA 1
ATOM 1919 C C . GLU A 1 226 ? 67.409 15.579 -101.760 1.00 79.44 226 GLU A C 1
ATOM 1921 O O . GLU A 1 226 ? 66.771 15.577 -100.706 1.00 79.44 226 GLU A O 1
ATOM 1926 N N . GLU A 1 227 ? 67.162 16.485 -102.713 1.00 79.50 227 GLU A N 1
ATOM 1927 C CA . GLU A 1 227 ? 66.148 17.538 -102.586 1.00 79.50 227 GLU A CA 1
ATOM 1928 C C . GLU A 1 227 ? 64.739 16.949 -102.396 1.00 79.50 227 GLU A C 1
ATOM 1930 O O . GLU A 1 227 ? 63.964 17.426 -101.555 1.00 79.50 227 GLU A O 1
ATOM 1935 N N . ARG A 1 228 ? 64.399 15.879 -103.131 1.00 82.62 228 ARG A N 1
ATOM 1936 C CA . ARG A 1 228 ? 63.140 15.140 -102.939 1.00 82.62 228 ARG A CA 1
ATOM 1937 C C . ARG A 1 228 ? 63.060 14.504 -101.553 1.00 82.62 228 ARG A C 1
ATOM 1939 O O . ARG A 1 228 ? 62.032 14.665 -100.894 1.00 82.62 228 ARG A O 1
ATOM 1946 N N . ALA A 1 229 ? 64.131 13.872 -101.075 1.00 85.12 229 ALA A N 1
ATOM 1947 C CA . ALA A 1 229 ? 64.178 13.283 -99.737 1.00 85.12 229 ALA A CA 1
ATOM 1948 C C . ALA A 1 229 ? 64.012 14.342 -98.629 1.00 85.12 229 ALA A C 1
ATOM 1950 O O . ALA A 1 229 ? 63.289 14.122 -97.656 1.00 85.12 229 ALA A O 1
ATOM 1951 N N . PHE A 1 230 ? 64.609 15.530 -98.778 1.00 80.38 230 PHE A N 1
ATOM 1952 C CA . PHE A 1 230 ? 64.398 16.645 -97.847 1.00 80.38 230 PHE A CA 1
ATOM 1953 C C . PHE A 1 230 ? 62.966 17.197 -97.901 1.00 80.38 230 PHE A C 1
ATOM 1955 O O . PHE A 1 230 ? 62.389 17.524 -96.860 1.00 80.38 230 PHE A O 1
ATOM 1962 N N . LYS A 1 231 ? 62.362 17.287 -99.094 1.00 82.31 231 LYS A N 1
ATOM 1963 C CA . LYS A 1 231 ? 60.943 17.656 -99.257 1.00 82.31 231 LYS A CA 1
ATOM 1964 C C . LYS A 1 231 ? 60.011 16.650 -98.581 1.00 82.31 231 LYS A C 1
ATOM 1966 O O . LYS A 1 231 ? 59.006 17.058 -98.007 1.00 82.31 231 LYS A O 1
ATOM 1971 N N . GLU A 1 232 ? 60.328 15.363 -98.638 1.00 84.75 232 GLU A N 1
ATOM 1972 C CA . GLU A 1 232 ? 59.570 14.306 -97.967 1.00 84.75 232 GLU A CA 1
ATOM 1973 C C . GLU A 1 232 ? 59.709 14.381 -96.443 1.00 84.75 232 GLU A C 1
ATOM 1975 O O . GLU A 1 232 ? 58.701 14.566 -95.767 1.00 84.75 232 GLU A O 1
ATOM 1980 N N . ARG A 1 233 ? 60.936 14.446 -95.906 1.00 86.25 233 ARG A N 1
ATOM 1981 C CA . ARG A 1 233 ? 61.169 14.624 -94.457 1.00 86.25 233 ARG A CA 1
ATOM 1982 C C . ARG A 1 233 ? 60.461 15.847 -93.879 1.00 86.25 233 ARG A C 1
ATOM 1984 O O . ARG A 1 233 ? 59.965 15.806 -92.759 1.00 86.25 233 ARG A O 1
ATOM 1991 N N . ARG A 1 234 ? 60.415 16.953 -94.629 1.00 84.56 234 ARG A N 1
ATOM 1992 C CA . ARG A 1 234 ? 59.697 18.166 -94.213 1.00 84.56 234 ARG A CA 1
ATOM 1993 C C . ARG A 1 234 ? 58.185 17.942 -94.125 1.00 84.56 234 ARG A C 1
ATOM 1995 O O . ARG A 1 234 ? 57.578 18.455 -93.192 1.00 84.56 234 ARG A O 1
ATOM 2002 N N . ARG A 1 235 ? 57.593 17.177 -95.050 1.00 89.56 235 ARG A N 1
ATOM 2003 C CA . ARG A 1 235 ? 56.173 16.796 -94.979 1.00 89.56 235 ARG A CA 1
ATOM 2004 C C . ARG A 1 235 ? 55.904 15.903 -93.767 1.00 89.56 235 ARG A C 1
ATOM 2006 O O . ARG A 1 235 ? 54.948 16.165 -93.046 1.00 89.56 235 ARG A O 1
ATOM 2013 N N . ASP A 1 236 ? 56.776 14.934 -93.491 1.00 90.19 236 ASP A N 1
ATOM 2014 C CA . ASP A 1 236 ? 56.651 14.064 -92.312 1.00 90.19 236 ASP A CA 1
ATOM 2015 C C . ASP A 1 236 ? 56.737 14.862 -91.003 1.00 90.19 236 ASP A C 1
ATOM 2017 O O . ASP A 1 236 ? 55.911 14.697 -90.105 1.00 90.19 236 ASP A O 1
ATOM 2021 N N . LEU A 1 237 ? 57.698 15.788 -90.908 1.00 89.06 237 LEU A N 1
ATOM 2022 C CA . LEU A 1 237 ? 57.823 16.715 -89.780 1.00 89.06 237 LEU A CA 1
ATOM 2023 C C . LEU A 1 237 ? 56.572 17.586 -89.615 1.00 89.06 237 LEU A C 1
ATOM 2025 O O . LEU A 1 237 ? 56.101 17.755 -88.495 1.00 89.06 237 LEU A O 1
ATOM 2029 N N . GLU A 1 238 ? 56.003 18.105 -90.705 1.00 90.38 238 GLU A N 1
ATOM 2030 C CA . GLU A 1 238 ? 54.775 18.907 -90.658 1.00 90.38 238 GLU A CA 1
ATOM 2031 C C . GLU A 1 238 ? 53.571 18.093 -90.151 1.00 90.38 238 GLU A C 1
ATOM 2033 O O . GLU A 1 238 ? 52.778 18.585 -89.344 1.00 90.38 238 GLU A O 1
ATOM 2038 N N . VAL A 1 239 ? 53.447 16.831 -90.576 1.00 90.56 239 VAL A N 1
ATOM 2039 C CA . VAL A 1 239 ? 52.422 15.909 -90.064 1.00 90.56 239 VAL A CA 1
ATOM 2040 C C . VAL A 1 239 ? 52.635 15.637 -88.575 1.00 90.56 239 VAL A C 1
ATOM 2042 O O . VAL A 1 239 ? 51.675 15.719 -87.808 1.00 90.56 239 VAL A O 1
ATOM 2045 N N . ASN A 1 240 ? 53.872 15.390 -88.140 1.00 87.06 240 ASN A N 1
ATOM 2046 C CA . ASN A 1 240 ? 54.191 15.172 -86.727 1.00 87.06 240 ASN A CA 1
ATOM 2047 C C . ASN A 1 240 ? 53.861 16.402 -85.869 1.00 87.06 240 ASN A C 1
ATOM 2049 O O . ASN A 1 240 ? 53.265 16.257 -84.804 1.00 87.06 240 ASN A O 1
ATOM 2053 N N . VAL A 1 241 ? 54.171 17.618 -86.334 1.00 90.19 241 VAL A N 1
ATOM 2054 C CA . VAL A 1 241 ? 53.794 18.863 -85.637 1.00 90.19 241 VAL A CA 1
ATOM 2055 C C . VAL A 1 241 ? 52.275 18.955 -85.480 1.00 90.19 241 VAL A C 1
ATOM 2057 O O . VAL A 1 241 ? 51.789 19.164 -84.369 1.00 90.19 241 VAL A O 1
ATOM 2060 N N . LYS A 1 242 ? 51.509 18.698 -86.550 1.00 91.31 242 LYS A N 1
ATOM 2061 C CA . LYS A 1 242 ? 50.035 18.674 -86.490 1.00 91.31 242 LYS A CA 1
ATOM 2062 C C . LYS A 1 242 ? 49.511 17.609 -85.518 1.00 91.31 242 LYS A C 1
ATOM 2064 O O . LYS A 1 242 ? 48.533 17.856 -84.811 1.00 91.31 242 LYS A O 1
ATOM 2069 N N . GLN A 1 243 ? 50.152 16.441 -85.440 1.00 88.56 243 GLN A N 1
ATOM 2070 C CA . GLN A 1 243 ? 49.806 15.404 -84.461 1.00 88.56 243 GLN A CA 1
ATOM 2071 C C . GLN A 1 243 ? 50.083 15.855 -83.020 1.00 88.56 243 GLN A C 1
ATOM 2073 O O . GLN A 1 243 ? 49.224 15.665 -82.156 1.00 88.56 243 GLN A O 1
ATOM 2078 N N . TYR A 1 244 ? 51.226 16.493 -82.752 1.00 85.50 244 TYR A N 1
ATOM 2079 C CA . TYR A 1 244 ? 51.545 17.035 -81.428 1.00 85.50 244 TYR A CA 1
ATOM 2080 C C . TYR A 1 244 ? 50.591 18.160 -81.014 1.00 85.50 244 TYR A C 1
ATOM 2082 O O . TYR A 1 244 ? 50.132 18.173 -79.873 1.00 85.50 244 TYR A O 1
ATOM 2090 N N . GLU A 1 245 ? 50.201 19.047 -81.930 1.00 90.50 245 GLU A N 1
ATOM 2091 C CA . GLU A 1 245 ? 49.180 20.067 -81.659 1.00 90.50 245 GLU A CA 1
ATOM 2092 C C . GLU A 1 245 ? 47.827 19.444 -81.288 1.00 90.50 245 GLU A C 1
ATOM 2094 O O . GLU A 1 245 ? 47.157 19.892 -80.353 1.00 90.50 245 GLU A O 1
ATOM 2099 N N . GLN A 1 246 ? 47.411 18.386 -81.993 1.00 89.06 246 GLN A N 1
ATOM 2100 C CA . GLN A 1 246 ? 46.193 17.646 -81.654 1.00 89.06 246 GLN A CA 1
ATOM 2101 C C . GLN A 1 246 ? 46.307 16.938 -80.298 1.00 89.06 246 GLN A C 1
ATOM 2103 O O . GLN A 1 246 ? 45.342 16.934 -79.531 1.00 89.06 246 GLN A O 1
ATOM 2108 N N . LEU A 1 247 ? 47.468 16.357 -79.980 1.00 90.00 247 LEU A N 1
ATOM 2109 C CA . LEU A 1 247 ? 47.735 15.767 -78.667 1.00 90.00 247 LEU A CA 1
ATOM 2110 C C . LEU A 1 247 ? 47.644 16.816 -77.556 1.00 90.00 247 LEU A C 1
ATOM 2112 O O . LEU A 1 247 ? 46.971 16.565 -76.562 1.00 90.00 247 LEU A O 1
ATOM 2116 N N . TYR A 1 248 ? 48.220 18.003 -77.750 1.00 88.69 248 TYR A N 1
ATOM 2117 C CA . TYR A 1 248 ? 48.168 19.089 -76.769 1.00 88.69 248 TYR A CA 1
ATOM 2118 C C . TYR A 1 248 ? 46.732 19.580 -76.529 1.00 88.69 248 TYR A C 1
ATOM 2120 O O . TYR A 1 248 ? 46.310 19.765 -75.388 1.00 88.69 248 TYR A O 1
ATOM 2128 N N . LYS A 1 249 ? 45.924 19.699 -77.594 1.00 92.25 249 LYS A N 1
ATOM 2129 C CA . LYS A 1 249 ? 44.489 20.017 -77.477 1.00 92.25 249 LYS A CA 1
ATOM 2130 C C . LYS A 1 249 ? 43.724 18.952 -76.688 1.00 92.25 249 LYS A C 1
ATOM 2132 O O . LYS A 1 249 ? 42.903 19.304 -75.842 1.00 92.25 249 LYS A O 1
ATOM 2137 N N . ARG A 1 250 ? 43.993 17.662 -76.932 1.00 91.75 250 ARG A N 1
ATOM 2138 C CA . ARG A 1 250 ? 43.400 16.558 -76.154 1.00 91.75 250 ARG A CA 1
ATOM 2139 C C . ARG A 1 250 ? 43.814 16.620 -74.684 1.00 91.75 250 ARG A C 1
ATOM 2141 O O . ARG A 1 250 ? 42.946 16.497 -73.823 1.00 91.75 250 ARG A O 1
ATOM 2148 N N . LEU A 1 251 ? 45.093 16.883 -74.411 1.00 90.81 251 LEU A N 1
ATOM 2149 C CA . LEU A 1 251 ? 45.624 17.027 -73.056 1.00 90.81 251 LEU A CA 1
ATOM 2150 C C . LEU A 1 251 ? 44.908 18.150 -72.283 1.00 90.81 251 LEU A C 1
ATOM 2152 O O . LEU A 1 251 ? 44.482 17.943 -71.150 1.00 90.81 251 LEU A O 1
ATOM 2156 N N . GLY A 1 252 ? 44.682 19.304 -72.919 1.00 91.31 252 GLY A N 1
ATOM 2157 C CA . GLY A 1 252 ? 43.959 20.419 -72.298 1.00 91.31 252 GLY A CA 1
ATOM 2158 C C . GLY A 1 252 ? 42.494 20.102 -71.959 1.00 91.31 252 GLY A C 1
ATOM 2159 O O . GLY A 1 252 ? 41.959 20.607 -70.972 1.00 91.31 252 GLY A O 1
ATOM 2160 N N . VAL A 1 253 ? 41.823 19.238 -72.733 1.00 91.50 253 VAL A N 1
ATOM 2161 C CA . VAL A 1 253 ? 40.472 18.749 -72.384 1.00 91.50 253 VAL A CA 1
ATOM 2162 C C . VAL A 1 253 ? 40.534 17.800 -71.188 1.00 91.50 253 VAL A C 1
ATOM 2164 O O . VAL A 1 253 ? 39.713 17.920 -70.276 1.00 91.50 253 VAL A O 1
ATOM 2167 N N . THR A 1 254 ? 41.511 16.888 -71.159 1.00 87.88 254 THR A N 1
ATOM 2168 C CA . THR A 1 254 ? 41.688 15.970 -70.025 1.00 87.88 254 THR A CA 1
ATOM 2169 C C . THR A 1 254 ? 42.055 16.706 -68.739 1.00 87.88 254 THR A C 1
ATOM 2171 O O . THR A 1 254 ? 41.499 16.386 -67.696 1.00 87.88 254 THR A O 1
ATOM 2174 N N . GLU A 1 255 ? 42.893 17.742 -68.805 1.00 91.62 255 GLU A N 1
ATOM 2175 C CA . GLU A 1 255 ? 43.254 18.574 -67.653 1.00 91.62 255 GLU A CA 1
ATOM 2176 C C . GLU A 1 255 ? 42.019 19.255 -67.047 1.00 91.62 255 GLU A C 1
ATOM 2178 O O . GLU A 1 255 ? 41.770 19.136 -65.849 1.00 91.62 255 GLU A O 1
ATOM 2183 N N . LYS A 1 256 ? 41.179 19.886 -67.879 1.00 92.75 256 LYS A N 1
ATOM 2184 C CA . LYS A 1 256 ? 39.916 20.496 -67.425 1.00 92.75 256 LYS A CA 1
ATOM 2185 C C . LYS A 1 256 ? 38.961 19.475 -66.815 1.00 92.75 256 LYS A C 1
ATOM 2187 O O . LYS A 1 256 ? 38.263 19.775 -65.846 1.00 92.75 256 LYS A O 1
ATOM 2192 N N . TRP A 1 257 ? 38.903 18.271 -67.384 1.00 94.81 257 TRP A N 1
ATOM 2193 C CA . TRP A 1 257 ? 38.095 17.191 -66.825 1.00 94.81 257 TRP A CA 1
ATOM 2194 C C . TRP A 1 257 ? 38.615 16.760 -65.446 1.00 94.81 257 TRP A C 1
ATOM 2196 O O . TRP A 1 257 ? 37.815 16.669 -64.516 1.00 94.81 257 TRP A O 1
ATOM 2206 N N . VAL A 1 258 ? 39.933 16.582 -65.284 1.00 93.00 258 VAL A N 1
ATOM 2207 C CA . VAL A 1 258 ? 40.567 16.246 -63.995 1.00 93.00 258 VAL A CA 1
ATOM 2208 C C . VAL A 1 258 ? 40.339 17.350 -62.964 1.00 93.00 258 VAL A C 1
ATOM 2210 O O . VAL A 1 258 ? 39.917 17.047 -61.853 1.00 93.00 258 VAL A O 1
ATOM 2213 N N . GLN A 1 259 ? 40.515 18.623 -63.330 1.00 93.88 259 GLN A N 1
ATOM 2214 C CA . GLN A 1 259 ? 40.228 19.760 -62.444 1.00 93.88 259 GLN A CA 1
ATOM 2215 C C . GLN A 1 259 ? 38.773 19.747 -61.956 1.00 93.88 259 GLN A C 1
ATOM 2217 O O . GLN A 1 259 ? 38.503 19.953 -60.774 1.00 93.88 259 GLN A O 1
ATOM 2222 N N . LYS A 1 260 ? 37.818 19.438 -62.843 1.00 94.19 260 LYS A N 1
ATOM 2223 C CA . LYS A 1 260 ? 36.408 19.306 -62.457 1.00 94.19 260 LYS A CA 1
ATOM 2224 C C . LYS A 1 260 ? 36.176 18.130 -61.503 1.00 94.19 260 LYS A C 1
ATOM 2226 O O . LYS A 1 260 ? 35.352 18.260 -60.602 1.00 94.19 260 LYS A O 1
ATOM 2231 N N . GLN A 1 261 ? 36.863 17.001 -61.694 1.00 93.38 261 GLN A N 1
ATOM 2232 C CA . GLN A 1 261 ? 36.782 15.868 -60.764 1.00 93.38 261 GLN A CA 1
ATOM 2233 C C . GLN A 1 261 ? 37.390 16.206 -59.402 1.00 93.38 261 GLN A C 1
ATOM 2235 O O . GLN A 1 261 ? 36.789 15.869 -58.386 1.00 93.38 261 GLN A O 1
ATOM 2240 N N . LEU A 1 262 ? 38.516 16.921 -59.372 1.00 93.62 262 LEU A N 1
ATOM 2241 C CA . LEU A 1 262 ? 39.163 17.349 -58.134 1.00 93.62 262 LEU A CA 1
ATOM 2242 C C . LEU A 1 262 ? 38.211 18.197 -57.280 1.00 93.62 262 LEU A C 1
ATOM 2244 O O . LEU A 1 262 ? 37.948 17.842 -56.139 1.00 93.62 262 LEU A O 1
ATOM 2248 N N . GLY A 1 263 ? 37.550 19.198 -57.873 1.00 94.00 263 GLY A N 1
ATOM 2249 C CA . GLY A 1 263 ? 36.557 20.007 -57.152 1.00 94.00 263 GLY A CA 1
ATOM 2250 C C . GLY A 1 263 ? 35.279 19.251 -56.739 1.00 94.00 263 GLY A C 1
ATOM 2251 O O . GLY A 1 263 ? 34.492 19.736 -55.926 1.00 94.00 263 GLY A O 1
ATOM 2252 N N . VAL A 1 264 ? 34.997 18.070 -57.304 1.00 94.69 264 VAL A N 1
ATOM 2253 C CA . VAL A 1 264 ? 33.940 17.174 -56.789 1.00 94.69 264 VAL A CA 1
ATOM 2254 C C . VAL A 1 264 ? 34.445 16.383 -55.585 1.00 94.69 264 VAL A C 1
ATOM 2256 O O . VAL A 1 264 ? 33.680 16.174 -54.647 1.00 94.69 264 VAL A O 1
ATOM 2259 N N . ILE A 1 265 ? 35.702 15.941 -55.611 1.00 92.50 265 ILE A N 1
ATOM 2260 C CA . ILE A 1 265 ? 36.333 15.222 -54.501 1.00 92.50 265 ILE A CA 1
ATOM 2261 C C . ILE A 1 265 ? 36.477 16.145 -53.288 1.00 92.50 265 ILE A C 1
ATOM 2263 O O . ILE A 1 265 ? 36.031 15.755 -52.217 1.00 92.50 265 ILE A O 1
ATOM 2267 N N . GLU A 1 266 ? 36.968 17.373 -53.468 1.00 93.50 266 GLU A N 1
ATOM 2268 C CA . GLU A 1 266 ? 37.117 18.369 -52.391 1.00 93.50 266 GLU A CA 1
ATOM 2269 C C . GLU A 1 266 ? 35.784 18.639 -51.677 1.00 93.50 266 GLU A C 1
ATOM 2271 O O . GLU A 1 266 ? 35.689 18.537 -50.459 1.00 93.50 266 GLU A O 1
ATOM 2276 N N . ARG A 1 267 ? 34.696 18.864 -52.428 1.00 92.50 267 ARG A N 1
ATOM 2277 C CA . ARG A 1 267 ? 33.360 19.047 -51.828 1.00 92.50 267 ARG A CA 1
ATOM 2278 C C . ARG A 1 267 ? 32.869 17.816 -51.068 1.00 92.50 267 ARG A C 1
ATOM 2280 O O . ARG A 1 267 ? 32.211 17.948 -50.042 1.00 92.50 267 ARG A O 1
ATOM 2287 N N . LYS A 1 268 ? 33.170 16.611 -51.564 1.00 93.19 268 LYS A N 1
ATOM 2288 C CA . LYS A 1 268 ? 32.836 15.372 -50.847 1.00 93.19 268 LYS A CA 1
ATOM 2289 C C . LYS A 1 268 ? 33.657 15.229 -49.570 1.00 93.19 268 LYS A C 1
ATOM 2291 O O . LYS A 1 268 ? 33.123 14.739 -48.584 1.00 93.19 268 LYS A O 1
ATOM 2296 N N . GLU A 1 269 ? 34.922 15.632 -49.585 1.00 92.00 269 GLU A N 1
ATOM 2297 C CA . GLU A 1 269 ? 35.793 15.632 -48.410 1.00 92.00 269 GLU A CA 1
ATOM 2298 C C . GLU A 1 269 ? 35.242 16.565 -47.323 1.00 92.00 269 GLU A C 1
ATOM 2300 O O . GLU A 1 269 ? 35.019 16.114 -46.201 1.00 92.00 269 GLU A O 1
ATOM 2305 N N . GLU A 1 270 ? 34.859 17.794 -47.680 1.00 93.50 270 GLU A N 1
ATOM 2306 C CA . GLU A 1 270 ? 34.188 18.733 -46.766 1.00 93.50 270 GLU A CA 1
ATOM 2307 C C . GLU A 1 270 ? 32.868 18.167 -46.200 1.00 93.50 270 GLU A C 1
ATOM 2309 O O . GLU A 1 270 ? 32.592 18.269 -44.998 1.00 93.50 270 GLU A O 1
ATOM 2314 N N . GLU A 1 271 ? 32.044 17.524 -47.038 1.00 94.50 271 GLU A N 1
ATOM 2315 C CA . GLU A 1 271 ? 30.823 16.836 -46.589 1.00 94.50 271 GLU A CA 1
ATOM 2316 C C . GLU A 1 271 ? 31.126 15.688 -45.613 1.00 94.50 271 GLU A C 1
ATOM 2318 O O . GLU A 1 271 ? 30.402 15.502 -44.627 1.00 94.50 271 GLU A O 1
ATOM 2323 N N . PHE A 1 272 ? 32.185 14.911 -45.863 1.00 90.69 272 PHE A N 1
ATOM 2324 C CA . PHE A 1 272 ? 32.624 13.842 -44.967 1.00 90.69 272 PHE A CA 1
ATOM 2325 C C . PHE A 1 272 ? 33.105 14.395 -43.626 1.00 90.69 272 PHE A C 1
ATOM 2327 O O . PHE A 1 272 ? 32.714 13.854 -42.592 1.00 90.69 272 PHE A O 1
ATOM 2334 N N . GLU A 1 273 ? 33.862 15.491 -43.610 1.00 93.62 273 GLU A N 1
ATOM 2335 C CA . GLU A 1 273 ? 34.298 16.139 -42.369 1.00 93.62 273 GLU A CA 1
ATOM 2336 C C . GLU A 1 273 ? 33.120 16.659 -41.534 1.00 93.62 273 GLU A C 1
ATOM 2338 O O . GLU A 1 273 ? 33.111 16.546 -40.301 1.00 93.62 273 GLU A O 1
ATOM 2343 N N . LEU A 1 274 ? 32.103 17.235 -42.185 1.00 94.06 274 LEU A N 1
ATOM 2344 C CA . LEU A 1 274 ? 30.870 17.663 -41.519 1.00 94.06 274 LEU A CA 1
ATOM 2345 C C . LEU A 1 274 ? 30.119 16.467 -40.924 1.00 94.06 274 LEU A C 1
ATOM 2347 O O . LEU A 1 274 ? 29.735 16.511 -39.752 1.00 94.06 274 LEU A O 1
ATOM 2351 N N . ARG A 1 275 ? 29.966 15.375 -41.684 1.00 93.88 275 ARG A N 1
ATOM 2352 C CA . ARG A 1 275 ? 29.359 14.129 -41.181 1.00 93.88 275 ARG A CA 1
ATOM 2353 C C . ARG A 1 275 ? 30.149 13.533 -40.022 1.00 93.88 275 ARG A C 1
ATOM 2355 O O . ARG A 1 275 ? 29.554 13.074 -39.053 1.00 93.88 275 ARG A O 1
ATOM 2362 N N . GLU A 1 276 ? 31.475 13.551 -40.083 1.00 92.38 276 GLU A N 1
ATOM 2363 C CA . GLU A 1 276 ? 32.325 13.037 -39.012 1.00 92.38 276 GLU A CA 1
ATOM 2364 C C . GLU A 1 276 ? 32.169 13.871 -37.730 1.00 92.38 276 GLU A C 1
ATOM 2366 O O . GLU A 1 276 ? 32.112 13.322 -36.628 1.00 92.38 276 GLU A O 1
ATOM 2371 N N . ARG A 1 277 ? 32.044 15.201 -37.852 1.00 94.38 277 ARG A N 1
ATOM 2372 C CA . ARG A 1 277 ? 31.718 16.084 -36.721 1.00 94.38 277 ARG A CA 1
ATOM 2373 C C . ARG A 1 277 ? 30.344 15.780 -36.125 1.00 94.38 277 ARG A C 1
ATOM 2375 O O . ARG A 1 277 ? 30.259 15.662 -34.903 1.00 94.38 277 ARG A O 1
ATOM 2382 N N . ASP A 1 278 ? 29.316 15.597 -36.952 1.00 95.88 278 ASP A N 1
ATOM 2383 C CA . ASP A 1 278 ? 27.967 15.230 -36.494 1.00 95.88 278 ASP A CA 1
ATOM 2384 C C . ASP A 1 278 ? 27.974 13.883 -35.755 1.00 95.88 278 ASP A C 1
ATOM 2386 O O . ASP A 1 278 ? 27.514 13.781 -34.620 1.00 95.88 278 ASP A O 1
ATOM 2390 N N . LEU A 1 279 ? 28.612 12.857 -36.328 1.00 92.81 279 LEU A N 1
ATOM 2391 C CA . LEU A 1 279 ? 28.753 11.545 -35.689 1.00 92.81 279 LEU A CA 1
ATOM 2392 C C . LEU A 1 279 ? 29.544 11.611 -34.375 1.00 92.81 279 LEU A C 1
ATOM 2394 O O . LEU A 1 279 ? 29.210 10.914 -33.414 1.00 92.81 279 LEU A O 1
ATOM 2398 N N . ARG A 1 280 ? 30.585 12.451 -34.298 1.00 94.62 280 ARG A N 1
ATOM 2399 C CA . ARG A 1 280 ? 31.312 12.706 -33.044 1.00 94.62 280 ARG A CA 1
ATOM 2400 C C . ARG A 1 280 ? 30.419 13.361 -31.992 1.00 94.62 280 ARG A C 1
ATOM 2402 O O . ARG A 1 280 ? 30.525 12.994 -30.825 1.00 94.62 280 ARG A O 1
ATOM 2409 N N . GLN A 1 281 ? 29.553 14.296 -32.380 1.00 94.62 281 GLN A N 1
ATOM 2410 C CA . GLN A 1 281 ? 28.607 14.916 -31.454 1.00 94.62 281 GLN A CA 1
ATOM 2411 C C . GLN A 1 281 ? 27.556 13.912 -30.973 1.00 94.62 281 GLN A C 1
ATOM 2413 O O . GLN A 1 281 ? 27.421 13.728 -29.768 1.00 94.62 281 GLN A O 1
ATOM 2418 N N . ARG A 1 282 ? 26.914 13.173 -31.888 1.00 92.75 282 ARG A N 1
ATOM 2419 C CA . ARG A 1 282 ? 25.932 12.132 -31.539 1.00 92.75 282 ARG A CA 1
ATOM 2420 C C . ARG A 1 282 ? 26.498 11.088 -30.581 1.00 92.75 282 ARG A C 1
ATOM 2422 O O . ARG A 1 282 ? 25.795 10.637 -29.685 1.00 92.75 282 ARG A O 1
ATOM 2429 N N . ARG A 1 283 ? 27.773 10.717 -30.739 1.00 93.25 283 ARG A N 1
ATOM 2430 C CA . ARG A 1 283 ? 28.463 9.811 -29.808 1.00 93.25 283 ARG A CA 1
ATOM 2431 C C . ARG A 1 283 ? 28.543 10.387 -28.397 1.00 93.25 283 ARG A C 1
ATOM 2433 O O . ARG A 1 283 ? 28.224 9.679 -27.451 1.00 93.25 283 ARG A O 1
ATOM 2440 N N . ARG A 1 284 ? 28.926 11.661 -28.256 1.00 94.75 284 ARG A N 1
ATOM 2441 C CA . ARG A 1 284 ? 28.956 12.340 -26.949 1.00 94.75 284 ARG A CA 1
ATOM 2442 C C . ARG A 1 284 ? 27.567 12.418 -26.325 1.00 94.75 284 ARG A C 1
ATOM 2444 O O . ARG A 1 284 ? 27.426 12.160 -25.135 1.00 94.75 284 ARG A O 1
ATOM 2451 N N . ASP A 1 285 ? 26.552 12.729 -27.126 1.00 94.69 285 ASP A N 1
ATOM 2452 C CA . ASP A 1 285 ? 25.166 12.800 -26.655 1.00 94.69 285 ASP A CA 1
ATOM 2453 C C . ASP A 1 285 ? 24.668 11.420 -26.198 1.00 94.69 285 ASP A C 1
ATOM 2455 O O . ASP A 1 285 ? 24.021 11.303 -25.157 1.00 94.69 285 ASP A O 1
ATOM 2459 N N . PHE A 1 286 ? 25.025 10.359 -26.929 1.00 91.88 286 PHE A N 1
ATOM 2460 C CA . PHE A 1 286 ? 24.720 8.979 -26.555 1.00 91.88 286 PHE A CA 1
ATOM 2461 C C . PHE A 1 286 ? 25.436 8.556 -25.266 1.00 91.88 286 PHE A C 1
ATOM 2463 O O . PHE A 1 286 ? 24.798 8.006 -24.372 1.00 91.88 286 PHE A O 1
ATOM 2470 N N . GLU A 1 287 ? 26.731 8.849 -25.125 1.00 94.81 287 GLU A N 1
ATOM 2471 C CA . GLU A 1 287 ? 27.489 8.584 -23.893 1.00 94.81 287 GLU A CA 1
ATOM 2472 C C . GLU A 1 287 ? 26.889 9.331 -22.695 1.00 94.81 287 GLU A C 1
ATOM 2474 O O . GLU A 1 287 ? 26.747 8.770 -21.605 1.00 94.81 287 GLU A O 1
ATOM 2479 N N . PHE A 1 288 ? 26.485 10.588 -22.886 1.00 93.88 288 PHE A N 1
ATOM 2480 C CA . PHE A 1 288 ? 25.789 11.356 -21.860 1.00 93.88 288 PHE A CA 1
ATOM 2481 C C . PHE A 1 288 ? 24.455 10.702 -21.476 1.00 93.88 288 PHE A C 1
ATOM 2483 O O . PHE A 1 288 ? 24.207 10.476 -20.290 1.00 93.88 288 PHE A O 1
ATOM 2490 N N . ALA A 1 289 ? 23.628 10.331 -22.459 1.00 92.44 289 ALA A N 1
ATOM 2491 C CA . ALA A 1 289 ? 22.354 9.655 -22.224 1.00 92.44 289 ALA A CA 1
ATOM 2492 C C . ALA A 1 289 ? 22.537 8.308 -21.504 1.00 92.44 289 ALA A C 1
ATOM 2494 O O . ALA A 1 289 ? 21.807 8.014 -20.558 1.00 92.44 289 ALA A O 1
ATOM 2495 N N . GLN A 1 290 ? 23.544 7.519 -21.886 1.00 93.62 290 GLN A N 1
ATOM 2496 C CA . GLN A 1 290 ? 23.892 6.261 -21.227 1.00 93.62 290 GLN A CA 1
ATOM 2497 C C . GLN A 1 290 ? 24.277 6.483 -19.759 1.00 93.62 290 GLN A C 1
ATOM 2499 O O . GLN A 1 290 ? 23.809 5.760 -18.879 1.00 93.62 290 GLN A O 1
ATOM 2504 N N . ASN A 1 291 ? 25.089 7.504 -19.478 1.00 94.00 291 ASN A N 1
ATOM 2505 C CA . ASN A 1 291 ? 25.480 7.853 -18.114 1.00 94.00 291 ASN A CA 1
ATOM 2506 C C . ASN A 1 291 ? 24.286 8.331 -17.272 1.00 94.00 291 ASN A C 1
ATOM 2508 O O . ASN A 1 291 ? 24.195 7.982 -16.093 1.00 94.00 291 ASN A O 1
ATOM 2512 N N . CYS A 1 292 ? 23.361 9.101 -17.853 1.00 91.75 292 CYS A N 1
ATOM 2513 C CA . CYS A 1 292 ? 22.106 9.486 -17.202 1.00 91.75 292 CYS A CA 1
ATOM 2514 C C . CYS A 1 292 ? 21.254 8.258 -16.864 1.00 91.75 292 CYS A C 1
ATOM 2516 O O . CYS A 1 292 ? 20.913 8.065 -15.701 1.00 91.75 292 CYS A O 1
ATOM 2518 N N . LEU A 1 293 ? 21.017 7.371 -17.834 1.00 92.19 293 LEU A N 1
ATOM 2519 C CA . LEU A 1 293 ? 20.264 6.133 -17.613 1.00 92.19 293 LEU A CA 1
ATOM 2520 C C . LEU A 1 293 ? 20.918 5.236 -16.556 1.00 92.19 293 LEU A C 1
ATOM 2522 O O . LEU A 1 293 ? 20.228 4.615 -15.753 1.00 92.19 293 LEU A O 1
ATOM 2526 N N . GLN A 1 294 ? 22.251 5.180 -16.508 1.00 94.94 294 GLN A N 1
ATOM 2527 C CA . GLN A 1 294 ? 22.959 4.418 -15.482 1.00 94.94 294 GLN A CA 1
ATOM 2528 C C . GLN A 1 294 ? 22.742 4.997 -14.076 1.00 94.94 294 GLN A C 1
ATOM 2530 O O . GLN A 1 294 ? 22.653 4.231 -13.113 1.00 94.94 294 GLN A O 1
ATOM 2535 N N . LYS A 1 295 ? 22.666 6.327 -13.936 1.00 93.88 295 LYS A N 1
ATOM 2536 C CA . LYS A 1 295 ? 22.303 6.975 -12.666 1.00 93.88 295 LYS A CA 1
ATOM 2537 C C . LYS A 1 295 ? 20.856 6.661 -12.298 1.00 93.88 295 LYS A C 1
ATOM 2539 O O . LYS A 1 295 ? 20.625 6.165 -11.200 1.00 93.88 295 LYS A O 1
ATOM 2544 N N . ASP A 1 296 ? 19.928 6.823 -13.238 1.00 91.44 296 ASP A N 1
ATOM 2545 C CA . ASP A 1 296 ? 18.506 6.539 -13.019 1.00 91.44 296 ASP A CA 1
ATOM 2546 C C . ASP A 1 296 ? 18.270 5.074 -12.610 1.00 91.44 296 ASP A C 1
ATOM 2548 O O . ASP A 1 296 ? 17.481 4.799 -11.708 1.00 91.44 296 ASP A O 1
ATOM 2552 N N . LEU A 1 297 ? 18.999 4.121 -13.204 1.00 92.69 297 LEU A N 1
ATOM 2553 C CA . LEU A 1 297 ? 18.950 2.705 -12.822 1.00 92.69 297 LEU A CA 1
ATOM 2554 C C . LEU A 1 297 ? 19.448 2.457 -11.393 1.00 92.69 297 LEU A C 1
ATOM 2556 O O . LEU A 1 297 ? 18.862 1.645 -10.675 1.00 92.69 297 LEU A O 1
ATOM 2560 N N . LYS A 1 298 ? 20.517 3.139 -10.965 1.00 93.44 298 LYS A N 1
ATOM 2561 C CA . LYS A 1 298 ? 21.012 3.046 -9.581 1.00 93.44 298 LYS A CA 1
ATOM 2562 C C . LYS A 1 298 ? 19.993 3.618 -8.597 1.00 93.44 298 LYS A C 1
ATOM 2564 O O . LYS A 1 298 ? 19.713 2.976 -7.586 1.00 93.44 298 LYS A O 1
ATOM 2569 N N . ASP A 1 299 ? 19.400 4.762 -8.920 1.00 94.88 299 ASP A N 1
ATOM 2570 C CA . ASP A 1 299 ? 18.368 5.397 -8.098 1.00 94.88 299 ASP A CA 1
ATOM 2571 C C . ASP A 1 299 ? 17.106 4.532 -8.010 1.00 94.88 299 ASP A C 1
ATOM 2573 O O . ASP A 1 299 ? 16.522 4.387 -6.934 1.00 94.88 299 ASP A O 1
ATOM 2577 N N . LEU A 1 300 ? 16.692 3.916 -9.122 1.00 92.44 300 LEU A N 1
ATOM 2578 C CA . LEU A 1 300 ? 15.559 2.994 -9.152 1.00 92.44 300 LEU A CA 1
ATOM 2579 C C . LEU A 1 300 ? 15.833 1.749 -8.304 1.00 92.44 300 LEU A C 1
ATOM 2581 O O . LEU A 1 300 ? 14.956 1.321 -7.555 1.00 92.44 300 LEU A O 1
ATOM 2585 N N . LYS A 1 301 ? 17.053 1.205 -8.367 1.00 94.25 301 LYS A N 1
ATOM 2586 C CA . LYS A 1 301 ? 17.468 0.071 -7.535 1.00 94.25 301 LYS A CA 1
ATOM 2587 C C . LYS A 1 301 ? 17.411 0.419 -6.045 1.00 94.25 301 LYS A C 1
ATOM 2589 O O . LYS A 1 301 ? 16.800 -0.317 -5.278 1.00 94.25 301 LYS A O 1
ATOM 2594 N N . PHE A 1 302 ? 17.955 1.570 -5.656 1.00 92.25 302 PHE A N 1
ATOM 2595 C CA . PHE A 1 302 ? 17.890 2.049 -4.274 1.00 92.25 302 PHE A CA 1
ATOM 2596 C C . PHE A 1 302 ? 16.443 2.258 -3.799 1.00 92.25 302 PHE A C 1
ATOM 2598 O O . PHE A 1 302 ? 16.077 1.843 -2.702 1.00 92.25 302 PHE A O 1
ATOM 2605 N N . LYS A 1 303 ? 15.580 2.847 -4.640 1.00 90.25 303 LYS A N 1
ATOM 2606 C CA . LYS A 1 303 ? 14.147 2.986 -4.333 1.00 90.25 303 LYS A CA 1
ATOM 2607 C C . LYS A 1 303 ? 13.457 1.630 -4.178 1.00 90.25 303 LYS A C 1
ATOM 2609 O O . LYS A 1 303 ? 12.638 1.483 -3.278 1.00 90.25 303 LYS A O 1
ATOM 2614 N N . SER A 1 304 ? 13.783 0.649 -5.020 1.00 89.19 304 SER A N 1
ATOM 2615 C CA . SER A 1 304 ? 13.256 -0.717 -4.912 1.00 89.19 304 SER A CA 1
ATOM 2616 C C . SER A 1 304 ? 13.627 -1.359 -3.574 1.00 89.19 304 SER A C 1
ATOM 2618 O O . SER A 1 304 ? 12.764 -1.928 -2.913 1.00 89.19 304 SER A O 1
ATOM 2620 N N . GLU A 1 305 ? 14.883 -1.219 -3.146 1.00 93.00 305 GLU A N 1
ATOM 2621 C CA . GLU A 1 305 ? 15.359 -1.724 -1.851 1.00 93.00 305 GLU A CA 1
ATOM 2622 C C . GLU A 1 305 ? 14.619 -1.054 -0.677 1.00 93.00 305 GLU A C 1
ATOM 2624 O O . GLU A 1 305 ? 14.172 -1.745 0.238 1.00 93.00 305 GLU A O 1
ATOM 2629 N N . GLN A 1 306 ? 14.378 0.264 -0.739 1.00 91.00 306 GLN A N 1
ATOM 2630 C CA . GLN A 1 306 ? 13.556 0.960 0.263 1.00 91.00 306 GLN A CA 1
ATOM 2631 C C . GLN A 1 306 ? 12.105 0.468 0.300 1.00 91.00 306 GLN A C 1
ATOM 2633 O O . GLN A 1 306 ? 11.511 0.361 1.375 1.00 91.00 306 GLN A O 1
ATOM 2638 N N . PHE A 1 307 ? 11.498 0.202 -0.860 1.00 87.50 307 PHE A N 1
ATOM 2639 C CA . PHE A 1 307 ? 10.136 -0.331 -0.908 1.00 87.50 307 PHE A CA 1
ATOM 2640 C C . PHE A 1 307 ? 10.058 -1.728 -0.299 1.00 87.50 307 PHE A C 1
ATOM 2642 O O . PHE A 1 307 ? 9.114 -2.000 0.442 1.00 87.50 307 PHE A O 1
ATOM 2649 N N . GLU A 1 308 ? 11.048 -2.587 -0.549 1.00 92.25 308 GLU A N 1
ATOM 2650 C CA . GLU A 1 308 ? 11.110 -3.895 0.101 1.00 92.25 308 GLU A CA 1
ATOM 2651 C C . GLU A 1 308 ? 11.229 -3.782 1.621 1.00 92.25 308 GLU A C 1
ATOM 2653 O O . GLU A 1 308 ? 10.544 -4.506 2.341 1.00 92.25 308 GLU A O 1
ATOM 2658 N N . GLU A 1 309 ? 12.071 -2.880 2.125 1.00 92.19 309 GLU A N 1
ATOM 2659 C CA . GLU A 1 309 ? 12.222 -2.666 3.566 1.00 92.19 309 GLU A CA 1
ATOM 2660 C C . GLU A 1 309 ? 10.907 -2.200 4.202 1.00 92.19 309 GLU A C 1
ATOM 2662 O O . GLU A 1 309 ? 10.428 -2.824 5.151 1.00 92.19 309 GLU A O 1
ATOM 2667 N N . ARG A 1 310 ? 10.238 -1.206 3.603 1.00 90.00 310 ARG A N 1
ATOM 2668 C CA . ARG A 1 310 ? 8.906 -0.759 4.045 1.00 90.00 310 ARG A CA 1
ATOM 2669 C C . ARG A 1 310 ? 7.863 -1.874 3.993 1.00 90.00 310 ARG A C 1
ATOM 2671 O O . ARG A 1 310 ? 6.989 -1.940 4.854 1.00 90.00 310 ARG A O 1
ATOM 2678 N N . PHE A 1 311 ? 7.935 -2.759 3.000 1.00 91.25 311 PHE A N 1
ATOM 2679 C CA . PHE A 1 311 ? 7.031 -3.903 2.905 1.00 91.25 311 PHE A CA 1
ATOM 2680 C C . PHE A 1 311 ? 7.277 -4.915 4.033 1.00 91.25 311 PHE A C 1
ATOM 2682 O O . PHE A 1 311 ? 6.324 -5.429 4.627 1.00 91.25 311 PHE A O 1
ATOM 2689 N N . ARG A 1 312 ? 8.544 -5.165 4.391 1.00 93.62 312 ARG A N 1
ATOM 2690 C CA . ARG A 1 312 ? 8.900 -5.999 5.552 1.00 93.62 312 ARG A CA 1
ATOM 2691 C C . ARG A 1 312 ? 8.393 -5.379 6.854 1.00 93.62 312 ARG A C 1
ATOM 2693 O O . ARG A 1 312 ? 7.792 -6.089 7.657 1.00 93.62 312 ARG A O 1
ATOM 2700 N N . GLU A 1 313 ? 8.561 -4.070 7.045 1.00 92.88 313 GLU A N 1
ATOM 2701 C CA . GLU A 1 313 ? 8.021 -3.344 8.205 1.00 92.88 313 GLU A CA 1
ATOM 2702 C C . GLU A 1 313 ? 6.494 -3.448 8.289 1.00 92.88 313 GLU A C 1
ATOM 2704 O O . GLU A 1 313 ? 5.949 -3.755 9.351 1.00 92.88 313 GLU A O 1
ATOM 2709 N N . ALA A 1 314 ? 5.794 -3.253 7.168 1.00 88.00 314 ALA A N 1
ATOM 2710 C CA . ALA A 1 314 ? 4.343 -3.400 7.095 1.00 88.00 314 ALA A CA 1
ATOM 2711 C C . ALA A 1 314 ? 3.895 -4.825 7.455 1.00 88.00 314 ALA A C 1
ATOM 2713 O O . ALA A 1 314 ? 2.954 -4.994 8.228 1.00 88.00 314 ALA A O 1
ATOM 2714 N N . THR A 1 315 ? 4.616 -5.840 6.976 1.00 92.12 315 THR A N 1
ATOM 2715 C CA . THR A 1 315 ? 4.355 -7.251 7.304 1.00 92.12 315 THR A CA 1
ATOM 2716 C C . THR A 1 315 ? 4.542 -7.521 8.804 1.00 92.12 315 THR A C 1
ATOM 2718 O O . THR A 1 315 ? 3.737 -8.212 9.431 1.00 92.12 315 THR A O 1
ATOM 2721 N N . LEU A 1 316 ? 5.581 -6.948 9.423 1.00 92.69 316 LEU A N 1
ATOM 2722 C CA . LEU A 1 316 ? 5.799 -7.050 10.871 1.00 92.69 316 LEU A CA 1
ATOM 2723 C C . LEU A 1 316 ? 4.691 -6.346 11.668 1.00 92.69 316 LEU A C 1
ATOM 2725 O O . LEU A 1 316 ? 4.206 -6.899 12.659 1.00 92.69 316 LEU A O 1
ATOM 2729 N N . MET A 1 317 ? 4.257 -5.161 11.229 1.00 92.06 317 MET A N 1
ATOM 2730 C CA . MET A 1 317 ? 3.130 -4.448 11.837 1.00 92.06 317 MET A CA 1
ATOM 2731 C C . MET A 1 317 ? 1.826 -5.240 11.719 1.00 92.06 317 MET A C 1
ATOM 2733 O O . MET A 1 317 ? 1.101 -5.352 12.705 1.00 92.06 317 MET A O 1
ATOM 2737 N N . GLU A 1 318 ? 1.546 -5.838 10.561 1.00 92.06 318 GLU A N 1
ATOM 2738 C CA . GLU A 1 318 ? 0.375 -6.691 10.349 1.00 92.06 318 GLU A CA 1
ATOM 2739 C C . GLU A 1 318 ? 0.367 -7.877 11.323 1.00 92.06 318 GLU A C 1
ATOM 2741 O O . GLU A 1 318 ? -0.644 -8.147 11.973 1.00 92.06 318 GLU A O 1
ATOM 2746 N N . ASN A 1 319 ? 1.505 -8.554 11.482 1.00 93.44 319 ASN A N 1
ATOM 2747 C CA . ASN A 1 319 ? 1.630 -9.673 12.414 1.00 93.44 319 ASN A CA 1
ATOM 2748 C C . ASN A 1 319 ? 1.448 -9.229 13.873 1.00 93.44 319 ASN A C 1
ATOM 2750 O O . ASN A 1 319 ? 0.729 -9.882 14.627 1.00 93.44 319 ASN A O 1
ATOM 2754 N N . SER A 1 320 ? 2.025 -8.088 14.263 1.00 93.94 320 SER A N 1
ATOM 2755 C CA . SER A 1 320 ? 1.822 -7.496 15.593 1.00 93.94 320 SER A CA 1
ATOM 2756 C C . SER A 1 320 ? 0.349 -7.153 15.853 1.00 93.94 320 SER A C 1
ATOM 2758 O O . SER A 1 320 ? -0.188 -7.452 16.923 1.00 93.94 320 SER A O 1
ATOM 2760 N N . LEU A 1 321 ? -0.341 -6.585 14.858 1.00 90.31 321 LEU A N 1
ATOM 2761 C CA . LEU A 1 321 ? -1.772 -6.298 14.940 1.00 90.31 321 LEU A CA 1
ATOM 2762 C C . LEU A 1 321 ? -2.599 -7.578 15.070 1.00 90.31 321 LEU A C 1
ATOM 2764 O O . LEU A 1 321 ? -3.482 -7.623 15.923 1.00 90.31 321 LEU A O 1
ATOM 2768 N N . LYS A 1 322 ? -2.299 -8.629 14.295 1.00 93.62 322 LYS A N 1
ATOM 2769 C CA . LYS A 1 322 ? -2.964 -9.939 14.417 1.00 93.62 322 LYS A CA 1
ATOM 2770 C C . LYS A 1 322 ? -2.847 -10.499 15.834 1.00 93.62 322 LYS A C 1
ATOM 2772 O O . LYS A 1 322 ? -3.857 -10.916 16.399 1.00 93.62 322 LYS A O 1
ATOM 2777 N N . THR A 1 323 ? -1.658 -10.440 16.435 1.00 93.88 323 THR A N 1
ATOM 2778 C CA . THR A 1 323 ? -1.446 -10.865 17.828 1.00 93.88 323 THR A CA 1
ATOM 2779 C C . THR A 1 323 ? -2.286 -10.038 18.801 1.00 93.88 323 THR A C 1
ATOM 2781 O O . THR A 1 323 ? -3.024 -10.602 19.606 1.00 93.88 323 THR A O 1
ATOM 2784 N N . ARG A 1 324 ? -2.271 -8.702 18.682 1.00 90.56 324 ARG A N 1
ATOM 2785 C CA . ARG A 1 324 ? -3.092 -7.819 19.533 1.00 90.56 324 ARG A CA 1
ATOM 2786 C C . ARG A 1 324 ? -4.593 -8.073 19.382 1.00 90.56 324 ARG A C 1
ATOM 2788 O O . ARG A 1 324 ? -5.323 -8.020 20.369 1.00 90.56 324 ARG A O 1
ATOM 2795 N N . PHE A 1 325 ? -5.068 -8.354 18.170 1.00 93.56 325 PHE A N 1
ATOM 2796 C CA . PHE A 1 325 ? -6.466 -8.716 17.931 1.00 93.56 325 PHE A CA 1
ATOM 2797 C C . PHE A 1 325 ? -6.844 -10.018 18.637 1.00 93.56 325 PHE A C 1
ATOM 2799 O O . PHE A 1 325 ? -7.918 -10.099 19.235 1.00 93.56 325 PHE A O 1
ATOM 2806 N N . GLN A 1 326 ? -5.962 -11.016 18.609 1.00 94.38 326 GLN A N 1
ATOM 2807 C CA . GLN A 1 326 ? -6.183 -12.276 19.307 1.00 94.38 326 GLN A CA 1
ATOM 2808 C C . GLN A 1 326 ? -6.226 -12.078 20.833 1.00 94.38 326 GLN A C 1
ATOM 2810 O O . GLN A 1 326 ? -7.158 -12.554 21.479 1.00 94.38 326 GLN A O 1
ATOM 2815 N N . GLU A 1 327 ? -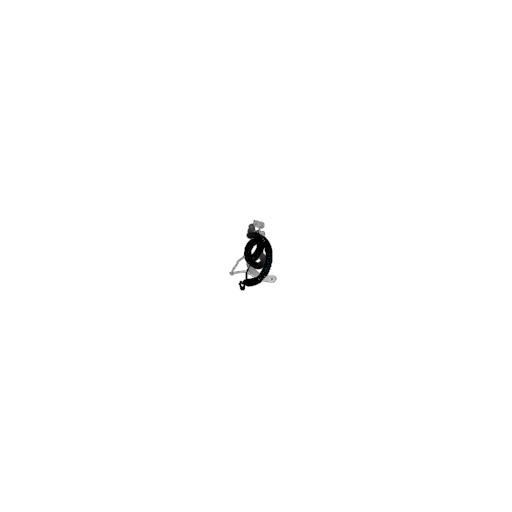5.313 -11.282 21.399 1.00 94.81 327 GLU A N 1
ATOM 2816 C CA . GLU A 1 327 ? -5.334 -10.916 22.825 1.00 94.81 327 GLU A CA 1
ATOM 2817 C C . GLU A 1 327 ? -6.625 -10.183 23.226 1.00 94.81 327 GLU A C 1
ATOM 2819 O O . GLU A 1 327 ? -7.195 -10.434 24.291 1.00 94.81 327 GLU A O 1
ATOM 2824 N N . LEU A 1 328 ? -7.108 -9.262 22.385 1.00 91.25 328 LEU A N 1
ATOM 2825 C CA . LEU A 1 328 ? -8.369 -8.556 22.627 1.00 91.25 328 LEU A CA 1
ATOM 2826 C C . LEU A 1 328 ? -9.559 -9.515 22.626 1.00 91.25 328 LEU A C 1
ATOM 2828 O O . LEU A 1 328 ? -10.424 -9.403 23.494 1.00 91.25 328 LEU A O 1
ATOM 2832 N N . LYS A 1 329 ? -9.580 -10.481 21.705 1.00 93.06 329 LYS A N 1
ATOM 2833 C CA . LYS A 1 329 ? -10.622 -11.510 21.635 1.00 93.06 329 LYS A CA 1
ATOM 2834 C C . LYS A 1 329 ? -10.648 -12.378 22.896 1.00 93.06 329 LYS A C 1
ATOM 2836 O O . LYS A 1 329 ? -11.717 -12.669 23.428 1.00 93.06 329 LYS A O 1
ATOM 2841 N N . GLU A 1 330 ? -9.482 -12.747 23.419 1.00 94.50 330 GLU A N 1
ATOM 2842 C CA . GLU A 1 330 ? -9.367 -13.487 24.681 1.00 94.50 330 GLU A CA 1
ATOM 2843 C C . GLU A 1 330 ? -9.837 -12.653 25.879 1.00 94.50 330 GLU A C 1
ATOM 2845 O O . GLU A 1 330 ? -10.600 -13.140 26.717 1.00 94.50 330 GLU A O 1
ATOM 2850 N N . LYS A 1 331 ? -9.461 -11.368 25.941 1.00 92.50 331 LYS A N 1
ATOM 2851 C CA . LYS A 1 331 ? -9.953 -10.446 26.978 1.00 92.50 331 LYS A CA 1
ATOM 2852 C C . LYS A 1 331 ? -11.466 -10.263 26.915 1.00 92.50 331 LYS A C 1
ATOM 2854 O O . LYS A 1 331 ? -12.111 -10.257 27.961 1.00 92.50 331 LYS A O 1
ATOM 2859 N N . GLU A 1 332 ? -12.047 -10.148 25.723 1.00 92.06 332 GLU A N 1
ATOM 2860 C CA . GLU A 1 332 ? -13.498 -10.058 25.536 1.00 92.06 332 GLU A CA 1
ATOM 2861 C C . GLU A 1 332 ? -14.207 -11.295 26.111 1.00 92.06 332 GLU A C 1
ATOM 2863 O O . GLU A 1 332 ? -15.177 -11.172 26.862 1.00 92.06 332 GLU A O 1
ATOM 2868 N N . GLN A 1 333 ? -13.688 -12.494 25.828 1.00 94.69 333 GLN A N 1
ATOM 2869 C CA . GLN A 1 333 ? -14.216 -13.736 26.396 1.00 94.69 333 GLN A CA 1
ATOM 2870 C C . GLN A 1 333 ? -14.096 -13.765 27.925 1.00 94.69 333 GLN A C 1
ATOM 2872 O O . GLN A 1 333 ? -15.051 -14.137 28.609 1.00 94.69 333 GLN A O 1
ATOM 2877 N N . GLN A 1 334 ? -12.968 -13.317 28.483 1.00 95.44 334 GLN A N 1
ATOM 2878 C CA . GLN A 1 334 ? -12.807 -13.203 29.935 1.00 95.44 334 GLN A CA 1
ATOM 2879 C C . GLN A 1 334 ? -13.811 -12.224 30.557 1.00 95.44 334 GLN A C 1
ATOM 2881 O O . GLN A 1 334 ? -14.407 -12.534 31.592 1.00 95.44 334 GLN A O 1
ATOM 2886 N N . PHE A 1 335 ? -14.026 -11.056 29.945 1.00 90.44 335 PHE A N 1
ATOM 2887 C CA . PHE A 1 335 ? -15.025 -10.094 30.411 1.00 90.44 335 PHE A CA 1
ATOM 2888 C C . PHE A 1 335 ? -16.435 -10.672 30.353 1.00 90.44 335 PHE A C 1
ATOM 2890 O O . PHE A 1 335 ? -17.181 -10.528 31.318 1.00 90.44 335 PHE A O 1
ATOM 2897 N N . ARG A 1 336 ? -16.773 -11.400 29.286 1.00 95.62 336 ARG A N 1
ATOM 2898 C CA . ARG A 1 336 ? -18.058 -12.095 29.150 1.00 95.62 336 ARG A CA 1
ATOM 2899 C C . ARG A 1 336 ? -18.286 -13.098 30.284 1.00 95.62 336 ARG A C 1
ATOM 2901 O O . ARG A 1 336 ? -19.350 -13.100 30.894 1.00 95.62 336 ARG A O 1
ATOM 2908 N N . LEU A 1 337 ? -17.275 -13.903 30.621 1.00 94.69 337 LEU A N 1
ATOM 2909 C CA . LEU A 1 337 ? -17.348 -14.843 31.746 1.00 94.69 337 LEU A CA 1
ATOM 2910 C C . LEU A 1 337 ? -17.526 -14.126 33.090 1.00 94.69 337 LEU A C 1
ATOM 2912 O O . LEU A 1 337 ? -18.364 -14.532 33.895 1.00 94.69 337 LEU A O 1
ATOM 2916 N N . LYS A 1 338 ? -16.776 -13.041 33.328 1.00 93.62 338 LYS A N 1
ATOM 2917 C CA . LYS A 1 338 ? -16.933 -12.217 34.537 1.00 93.62 338 LYS A CA 1
ATOM 2918 C C . LYS A 1 338 ? -18.329 -11.613 34.624 1.00 93.62 338 LYS A C 1
ATOM 2920 O O . LYS A 1 338 ? -18.915 -11.621 35.702 1.00 93.62 338 LYS A O 1
ATOM 2925 N N . MET A 1 339 ? -18.869 -11.130 33.509 1.00 92.25 339 MET A N 1
ATOM 2926 C CA . MET A 1 339 ? -20.191 -10.520 33.483 1.00 92.25 339 MET A CA 1
ATOM 2927 C C . MET A 1 339 ? -21.287 -11.541 33.795 1.00 92.25 339 MET A C 1
ATOM 2929 O O . MET A 1 339 ? -22.110 -11.300 34.673 1.00 92.25 339 MET A O 1
ATOM 2933 N N . ASN A 1 340 ? -21.210 -12.739 33.208 1.00 93.62 340 ASN A N 1
ATOM 2934 C CA . ASN A 1 340 ? -22.104 -13.847 33.553 1.00 93.62 340 ASN A CA 1
ATOM 2935 C C . ASN A 1 340 ? -22.018 -14.218 35.046 1.00 93.62 340 ASN A C 1
ATOM 2937 O O . ASN A 1 340 ? -23.033 -14.517 35.677 1.00 93.62 340 ASN A O 1
ATOM 2941 N N . HIS A 1 341 ? -20.816 -14.193 35.633 1.00 95.12 341 HIS A N 1
ATOM 2942 C CA . HIS A 1 341 ? -20.640 -14.429 37.067 1.00 95.12 341 HIS A CA 1
ATOM 2943 C C . HIS A 1 341 ? -21.288 -13.328 37.920 1.00 95.12 341 HIS A C 1
ATOM 2945 O O . HIS A 1 341 ? -21.953 -13.639 38.909 1.00 95.12 341 HIS A O 1
ATOM 2951 N N . PHE A 1 342 ? -21.138 -12.056 37.536 1.00 89.94 342 PHE A N 1
ATOM 2952 C CA . PHE A 1 342 ? -21.811 -10.938 38.201 1.00 89.94 342 PHE A CA 1
ATOM 2953 C C . PHE A 1 342 ? -23.330 -11.056 38.115 1.00 89.94 342 PHE A C 1
ATOM 2955 O O . PHE A 1 342 ? -23.994 -10.946 39.141 1.00 89.94 342 PHE A O 1
ATOM 2962 N N . GLU A 1 343 ? -23.882 -11.352 36.938 1.00 93.94 343 GLU A N 1
ATOM 2963 C CA . GLU A 1 343 ? -25.320 -11.580 36.769 1.00 93.94 343 GLU A CA 1
ATOM 2964 C C . GLU A 1 343 ? -25.826 -12.714 37.659 1.00 93.94 343 GLU A C 1
ATOM 2966 O O . GLU A 1 343 ? -26.857 -12.583 38.321 1.00 93.94 343 GLU A O 1
ATOM 2971 N N . GLN A 1 344 ? -25.086 -13.824 37.720 1.00 93.81 344 GLN A N 1
ATOM 2972 C CA . GLN A 1 344 ? -25.433 -14.935 38.596 1.00 93.81 344 GLN A CA 1
ATOM 2973 C C . GLN A 1 344 ? -25.428 -14.509 40.066 1.00 93.81 344 GLN A C 1
ATOM 2975 O O . GLN A 1 344 ? -26.375 -14.799 40.795 1.00 93.81 344 GLN A O 1
ATOM 2980 N N . ARG A 1 345 ? -24.398 -13.774 40.489 1.00 92.12 345 ARG A N 1
ATOM 2981 C CA . ARG A 1 345 ? -24.287 -13.270 41.857 1.00 92.12 345 ARG A CA 1
ATOM 2982 C C . ARG A 1 345 ? -25.415 -12.294 42.197 1.00 92.12 345 ARG A C 1
ATOM 2984 O O . ARG A 1 345 ? -25.960 -12.378 43.294 1.00 92.12 345 ARG A O 1
ATOM 2991 N N . SER A 1 346 ? -25.811 -11.429 41.265 1.00 90.75 346 SER A N 1
ATOM 2992 C CA . SER A 1 346 ? -26.976 -10.551 41.414 1.00 90.75 346 SER A CA 1
ATOM 2993 C C . SER A 1 346 ? -28.271 -11.349 41.578 1.00 90.75 346 SER A C 1
ATOM 2995 O O . SER A 1 346 ? -29.057 -11.051 42.475 1.00 90.75 346 SER A O 1
ATOM 2997 N N . ARG A 1 347 ? -28.474 -12.419 40.792 1.00 94.12 347 ARG A N 1
ATOM 2998 C CA . ARG A 1 347 ? -29.623 -13.327 40.973 1.00 94.12 347 ARG A CA 1
ATOM 2999 C C . ARG A 1 347 ? -29.628 -13.981 42.355 1.00 94.12 347 ARG A C 1
ATOM 3001 O O . ARG A 1 347 ? -30.684 -14.101 42.972 1.00 94.12 347 ARG A O 1
ATOM 3008 N N . ASP A 1 348 ? -28.468 -14.402 42.848 1.00 94.31 348 ASP A N 1
ATOM 3009 C CA . ASP A 1 348 ? -28.356 -15.020 44.170 1.00 94.31 348 ASP A CA 1
ATOM 3010 C C . ASP A 1 348 ? -28.603 -14.010 45.300 1.00 94.31 348 ASP A C 1
ATOM 3012 O O . ASP A 1 348 ? -29.241 -14.353 46.297 1.00 94.31 348 ASP A O 1
ATOM 3016 N N . PHE A 1 349 ? -28.168 -12.756 45.142 1.00 89.69 349 PHE A N 1
ATOM 3017 C CA . PHE A 1 349 ? -28.502 -11.680 46.077 1.00 89.69 349 PHE A CA 1
ATOM 3018 C C . PHE A 1 349 ? -30.002 -11.382 46.105 1.00 89.69 349 PHE A C 1
ATOM 3020 O O . PHE A 1 349 ? -30.562 -11.339 47.195 1.00 89.69 349 PHE A O 1
ATOM 3027 N N . ALA A 1 350 ? -30.672 -11.304 44.953 1.00 92.12 350 ALA A N 1
ATOM 3028 C CA . ALA A 1 350 ? -32.124 -11.108 44.897 1.00 92.12 350 ALA A CA 1
ATOM 3029 C C . ALA A 1 350 ? -32.894 -12.236 45.620 1.00 92.12 350 ALA A C 1
ATOM 3031 O O . ALA A 1 350 ? -33.866 -12.003 46.342 1.00 92.12 350 ALA A O 1
ATOM 3032 N N . LYS A 1 351 ? -32.432 -13.489 45.505 1.00 92.56 351 LYS A N 1
ATOM 3033 C CA . LYS A 1 351 ? -33.000 -14.614 46.276 1.00 92.56 351 LYS A CA 1
ATOM 3034 C C . LYS A 1 351 ? -32.780 -14.466 47.785 1.00 92.56 351 LYS A C 1
ATOM 3036 O O . LYS A 1 351 ? -33.655 -14.825 48.572 1.00 92.56 351 LYS A O 1
ATOM 3041 N N . LYS A 1 352 ? -31.617 -13.964 48.211 1.00 91.00 352 LYS A N 1
ATOM 3042 C CA . LYS A 1 352 ? -31.339 -13.708 49.633 1.00 91.00 352 LYS A CA 1
ATOM 3043 C C . LYS A 1 352 ? -32.190 -12.568 50.177 1.00 91.00 352 LYS A C 1
ATOM 3045 O O . LYS A 1 352 ? -32.739 -12.714 51.260 1.00 91.00 352 LYS A O 1
ATOM 3050 N N . GLU A 1 353 ? -32.333 -11.490 49.419 1.00 90.38 353 GLU A N 1
ATOM 3051 C CA . GLU A 1 353 ? -33.179 -10.346 49.756 1.00 90.38 353 GLU A CA 1
ATOM 3052 C C . GLU A 1 353 ? -34.636 -10.780 49.943 1.00 90.38 353 GLU A C 1
ATOM 3054 O O . GLU A 1 353 ? -35.196 -10.592 51.015 1.00 90.38 353 GLU A O 1
ATOM 3059 N N . THR A 1 354 ? -35.204 -11.513 48.981 1.00 90.69 354 THR A N 1
ATOM 3060 C CA . THR A 1 354 ? -36.567 -12.067 49.115 1.00 90.69 354 THR A CA 1
ATOM 3061 C C . THR A 1 354 ? -36.726 -13.035 50.294 1.00 90.69 354 THR A C 1
ATOM 3063 O O . THR A 1 354 ? -37.811 -13.140 50.864 1.00 90.69 354 THR A O 1
ATOM 3066 N N . SER A 1 355 ? -35.670 -13.757 50.681 1.00 90.38 355 SER A N 1
ATOM 3067 C CA . SER A 1 355 ? -35.694 -14.632 51.862 1.00 90.38 355 SER A CA 1
ATOM 3068 C C . SER A 1 355 ? -35.626 -13.838 53.170 1.00 90.38 355 SER A C 1
ATOM 3070 O O . SER A 1 355 ? -36.315 -14.185 54.126 1.00 90.38 355 SER A O 1
ATOM 3072 N N . LEU A 1 356 ? -34.823 -12.770 53.211 1.00 89.88 356 LEU A N 1
ATOM 3073 C CA . LEU A 1 356 ? -34.762 -11.845 54.342 1.00 89.88 356 LEU A CA 1
ATOM 3074 C C . LEU A 1 356 ? -36.089 -11.114 54.520 1.00 89.88 356 LEU A C 1
ATOM 3076 O O . LEU A 1 356 ? -36.585 -11.074 55.637 1.00 89.88 356 LEU A O 1
ATOM 3080 N N . GLU A 1 357 ? -36.693 -10.627 53.437 1.00 92.75 357 GLU A N 1
ATOM 3081 C CA . GLU A 1 357 ? -38.011 -9.983 53.438 1.00 92.75 357 GLU A CA 1
ATOM 3082 C C . GLU A 1 357 ? -39.069 -10.886 54.092 1.00 92.75 357 GLU A C 1
ATOM 3084 O O . GLU A 1 357 ? -39.774 -10.475 55.011 1.00 92.75 357 GLU A O 1
ATOM 3089 N N . LYS A 1 358 ? -39.118 -12.168 53.697 1.00 91.88 358 LYS A N 1
ATOM 3090 C CA . LYS A 1 358 ? -39.989 -13.168 54.339 1.00 91.88 358 LYS A CA 1
ATOM 3091 C C . LYS A 1 358 ? -39.662 -13.351 55.822 1.00 91.88 358 LYS A C 1
ATOM 3093 O O . LYS A 1 358 ? -40.568 -13.415 56.643 1.00 91.88 358 LYS A O 1
ATOM 3098 N N . GLY A 1 359 ? -38.377 -13.411 56.175 1.00 91.50 359 GLY A N 1
ATOM 3099 C CA . GLY A 1 359 ? -37.938 -13.498 57.570 1.00 91.50 359 GLY A CA 1
ATOM 3100 C C . GLY A 1 359 ? -38.355 -12.285 58.412 1.00 91.50 359 GLY A C 1
ATOM 3101 O O . GLY A 1 359 ? -38.756 -12.452 59.563 1.00 91.50 359 GLY A O 1
ATOM 3102 N N . TYR A 1 360 ? -38.309 -11.080 57.839 1.00 88.81 360 TYR A N 1
ATOM 3103 C CA . TYR A 1 360 ? -38.803 -9.854 58.465 1.00 88.81 360 TYR A CA 1
ATOM 3104 C C . TYR A 1 360 ? -40.316 -9.908 58.681 1.00 88.81 360 TYR A C 1
ATOM 3106 O O . TYR A 1 360 ? -40.768 -9.645 59.794 1.00 88.81 360 TYR A O 1
ATOM 3114 N N . GLN A 1 361 ? -41.086 -10.322 57.671 1.00 91.75 361 GLN A N 1
ATOM 3115 C CA . GLN A 1 361 ? -42.540 -10.496 57.789 1.00 91.75 361 GLN A CA 1
ATOM 3116 C C . GLN A 1 361 ? -42.910 -11.514 58.882 1.00 91.75 361 GLN A C 1
ATOM 3118 O O . GLN A 1 361 ? -43.800 -11.258 59.696 1.00 91.75 361 GLN A O 1
ATOM 3123 N N . ASP A 1 362 ? -42.192 -12.638 58.964 1.00 93.88 362 ASP A N 1
ATOM 3124 C CA . ASP A 1 362 ? -42.384 -13.648 60.012 1.00 93.88 362 ASP A CA 1
ATOM 3125 C C . ASP A 1 362 ? -42.064 -13.104 61.413 1.00 93.88 362 ASP A C 1
ATOM 3127 O O . ASP A 1 362 ? -42.781 -13.386 62.379 1.00 93.88 362 ASP A O 1
ATOM 3131 N N . LEU A 1 363 ? -40.982 -12.331 61.553 1.00 89.19 363 LEU A N 1
ATOM 3132 C CA . LEU A 1 363 ? -40.621 -11.687 62.818 1.00 89.19 363 LEU A CA 1
ATOM 3133 C C . LEU A 1 363 ? -41.659 -10.649 63.238 1.00 89.19 363 LEU A C 1
ATOM 3135 O O . LEU A 1 363 ? -42.040 -10.621 64.407 1.00 89.19 363 LEU A O 1
ATOM 3139 N N . GLU A 1 364 ? -42.156 -9.844 62.303 1.00 92.81 364 GLU A N 1
ATOM 3140 C CA . GLU A 1 364 ? -43.212 -8.870 62.565 1.00 92.81 364 GLU A CA 1
ATOM 3141 C C . GLU A 1 364 ? -44.507 -9.567 63.016 1.00 92.81 364 GLU A C 1
ATOM 3143 O O . GLU A 1 364 ? -45.146 -9.151 63.986 1.00 92.81 364 GLU A O 1
ATOM 3148 N N . ALA A 1 365 ? -44.874 -10.683 62.377 1.00 90.06 365 ALA A N 1
ATOM 3149 C CA . ALA A 1 365 ? -46.010 -11.500 62.795 1.00 90.06 365 ALA A CA 1
ATOM 3150 C C . ALA A 1 365 ? -45.816 -12.067 64.214 1.00 90.06 365 ALA A C 1
ATOM 3152 O O . ALA A 1 365 ? -46.731 -11.999 65.042 1.00 90.06 365 ALA A O 1
ATOM 3153 N N . LYS A 1 366 ? -44.615 -12.571 64.534 1.00 91.00 366 LYS A N 1
ATOM 3154 C CA . LYS A 1 366 ? -44.266 -13.027 65.892 1.00 91.00 366 LYS A CA 1
ATOM 3155 C C . LYS A 1 366 ? -44.310 -11.890 66.910 1.00 91.00 366 LYS A C 1
ATOM 3157 O O . LYS A 1 366 ? -44.789 -12.102 68.021 1.00 91.00 366 LYS A O 1
ATOM 3162 N N . GLN A 1 367 ? -43.858 -10.691 66.549 1.00 92.44 367 GLN A N 1
ATOM 3163 C CA . GLN A 1 367 ? -43.944 -9.515 67.410 1.00 92.44 367 GLN A CA 1
ATOM 3164 C C . GLN A 1 367 ? -45.405 -9.169 67.717 1.00 92.44 367 GLN A C 1
ATOM 3166 O O . GLN A 1 367 ? -45.759 -9.058 68.890 1.00 92.44 367 GLN A O 1
ATOM 3171 N N . LYS A 1 368 ? -46.269 -9.087 66.697 1.00 91.06 368 LYS A N 1
ATOM 3172 C CA . LYS A 1 368 ? -47.711 -8.838 66.877 1.00 91.06 368 LYS A CA 1
ATOM 3173 C C . LYS A 1 368 ? -48.359 -9.890 67.778 1.00 91.06 368 LYS A C 1
ATOM 3175 O O . LYS A 1 368 ? -49.123 -9.544 68.678 1.00 91.06 368 LYS A O 1
ATOM 3180 N N . HIS A 1 369 ? -48.014 -11.166 67.589 1.00 91.81 369 HIS A N 1
ATOM 3181 C CA . HIS A 1 369 ? -48.482 -12.244 68.460 1.00 91.81 369 HIS A CA 1
ATOM 3182 C C . HIS A 1 369 ? -48.019 -12.060 69.913 1.00 91.81 369 HIS A C 1
ATOM 3184 O O . HIS A 1 369 ? -48.825 -12.176 70.835 1.00 91.81 369 HIS A O 1
ATOM 3190 N N . ASN A 1 3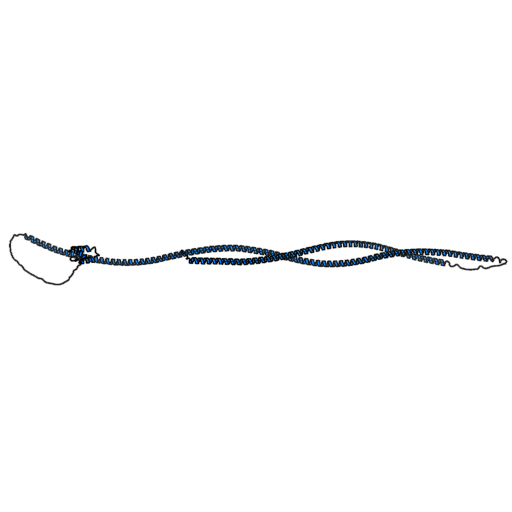70 ? -46.743 -11.735 70.130 1.00 88.25 370 ASN A N 1
ATOM 3191 C CA . ASN A 1 370 ? -46.198 -11.491 71.465 1.00 88.25 370 ASN A CA 1
ATOM 3192 C C . ASN A 1 370 ? -46.865 -10.289 72.145 1.00 88.25 370 ASN A C 1
ATOM 3194 O O . ASN A 1 370 ? -47.206 -10.375 73.324 1.00 88.25 370 ASN A O 1
ATOM 3198 N N . GLU A 1 371 ? -47.100 -9.195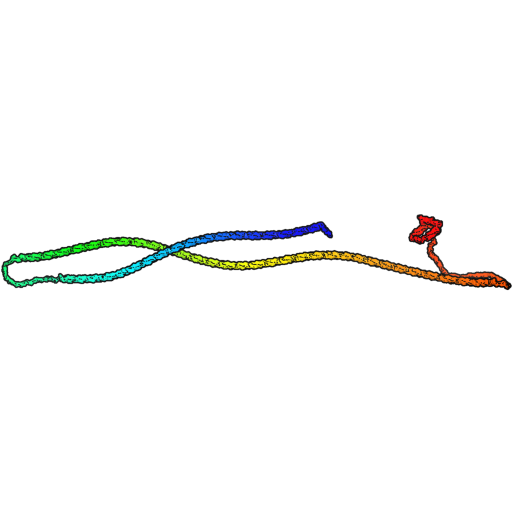 71.419 1.00 92.44 371 GLU A N 1
ATOM 3199 C CA . GLU A 1 371 ? -47.836 -8.026 71.915 1.00 92.44 371 GLU A CA 1
ATOM 3200 C C . GLU A 1 371 ? -49.268 -8.391 72.329 1.00 92.44 371 GLU A C 1
ATOM 3202 O O . GLU A 1 371 ? -49.745 -7.967 73.385 1.00 92.44 371 GLU A O 1
ATOM 3207 N N . GLU A 1 372 ? -49.957 -9.217 71.539 1.00 91.44 372 GLU A N 1
ATOM 3208 C CA . GLU A 1 372 ? -51.283 -9.728 71.887 1.00 91.44 372 GLU A CA 1
ATOM 3209 C C . GLU A 1 372 ? -51.237 -10.628 73.133 1.00 91.44 372 GLU A C 1
ATOM 3211 O O . GLU A 1 372 ? -52.079 -10.509 74.027 1.00 91.44 372 GLU A O 1
ATOM 3216 N N . CYS A 1 373 ? -50.228 -11.495 73.233 1.00 88.44 373 CYS A N 1
ATOM 3217 C CA . CYS A 1 373 ? -50.005 -12.353 74.394 1.00 88.44 373 CYS A CA 1
ATOM 3218 C C . CYS A 1 373 ? -49.757 -11.521 75.662 1.00 88.44 373 CYS A C 1
ATOM 3220 O O . CYS A 1 373 ? -50.378 -11.768 76.694 1.00 88.44 373 CYS A O 1
ATOM 3222 N N . LEU A 1 374 ? -48.942 -10.468 75.566 1.00 88.19 374 LEU A N 1
ATOM 3223 C CA . LEU A 1 374 ? -48.727 -9.482 76.627 1.00 88.19 374 LEU A CA 1
ATOM 3224 C C . LEU A 1 374 ? -50.034 -8.804 77.055 1.00 88.19 374 LEU A C 1
ATOM 3226 O O . LEU A 1 374 ? -50.288 -8.680 78.251 1.00 88.19 374 LEU A O 1
ATOM 3230 N N . ARG A 1 375 ? -50.900 -8.405 76.111 1.00 90.00 375 ARG A N 1
ATOM 3231 C CA . ARG A 1 375 ? -52.229 -7.852 76.442 1.00 90.00 375 ARG A CA 1
ATOM 3232 C C . ARG A 1 375 ? -53.097 -8.868 77.189 1.00 90.00 375 ARG A C 1
ATOM 3234 O O . ARG A 1 375 ? -53.737 -8.503 78.173 1.00 90.00 375 ARG A O 1
ATOM 3241 N N . LYS A 1 376 ? -53.098 -10.137 76.762 1.00 88.50 376 LYS A N 1
ATOM 3242 C CA . LYS A 1 376 ? -53.832 -11.224 77.439 1.00 88.50 376 LYS A CA 1
ATOM 3243 C C . LYS A 1 376 ? -53.304 -11.479 78.850 1.00 88.50 376 LYS A C 1
ATOM 3245 O O . LYS A 1 376 ? -54.108 -11.662 79.760 1.00 88.50 376 LYS A O 1
ATOM 3250 N N . ILE A 1 377 ? -51.984 -11.476 79.041 1.00 87.19 377 ILE A N 1
ATOM 3251 C CA . ILE A 1 377 ? -51.358 -11.626 80.362 1.00 87.19 377 ILE A CA 1
ATOM 3252 C C . ILE A 1 377 ? -51.767 -10.467 81.270 1.00 87.19 377 ILE A C 1
ATOM 3254 O O . ILE A 1 377 ? -52.306 -10.730 82.338 1.00 87.19 377 ILE A O 1
ATOM 3258 N N . LYS A 1 378 ? -51.641 -9.213 80.816 1.00 86.62 378 LYS A N 1
ATOM 3259 C CA . LYS A 1 378 ? -52.060 -8.030 81.591 1.00 86.62 378 LYS A CA 1
ATOM 3260 C C . LYS A 1 378 ? -53.533 -8.085 82.003 1.00 86.62 378 LYS A C 1
ATOM 3262 O O . LYS A 1 378 ? -53.881 -7.727 83.123 1.00 86.62 378 LYS A O 1
ATOM 3267 N N . LEU A 1 379 ? -54.413 -8.555 81.113 1.00 87.19 379 LEU A N 1
ATOM 3268 C CA . LEU A 1 379 ? -55.829 -8.738 81.438 1.00 87.19 379 LEU A CA 1
ATOM 3269 C C . LEU A 1 379 ? -56.026 -9.805 82.525 1.00 87.19 379 LEU A C 1
ATOM 3271 O O . LEU A 1 379 ? -56.790 -9.586 83.462 1.00 87.19 379 LEU A O 1
ATOM 3275 N N . LYS A 1 380 ? -55.330 -10.944 82.413 1.00 85.25 380 LYS A N 1
ATOM 3276 C CA . LYS A 1 380 ? -55.376 -12.010 83.422 1.00 85.25 380 LYS A CA 1
ATOM 3277 C C . LYS A 1 380 ? -54.789 -11.567 84.761 1.00 85.25 380 LYS A C 1
ATOM 3279 O O . LYS A 1 380 ? -55.345 -11.935 85.787 1.00 85.25 380 LYS A O 1
ATOM 3284 N N . GLU A 1 381 ? -53.707 -10.789 84.766 1.00 84.38 381 GLU A N 1
ATOM 3285 C CA . GLU A 1 381 ? -53.138 -10.188 85.980 1.00 84.38 381 GLU A CA 1
ATOM 3286 C C . GLU A 1 381 ? -54.162 -9.291 86.669 1.00 84.38 381 GLU A C 1
ATOM 3288 O O . GLU A 1 381 ? -54.430 -9.495 87.848 1.00 84.38 381 GLU A O 1
ATOM 3293 N N . LYS A 1 382 ? -54.825 -8.402 85.917 1.00 85.50 382 LYS A N 1
ATOM 3294 C CA . LYS A 1 382 ? -55.881 -7.536 86.454 1.00 85.50 382 LYS A CA 1
ATOM 3295 C C . LYS A 1 382 ? -57.042 -8.332 87.056 1.00 85.50 382 LYS A C 1
ATOM 3297 O O . LYS A 1 382 ? -57.471 -8.045 88.166 1.00 85.50 382 LYS A O 1
ATOM 3302 N N . GLN A 1 383 ? -57.514 -9.372 86.365 1.00 83.38 383 GLN A N 1
ATOM 3303 C CA . GLN A 1 383 ? -58.547 -10.269 86.903 1.00 83.38 383 GLN A CA 1
ATOM 3304 C C . GLN A 1 383 ? -58.086 -10.973 88.184 1.00 83.38 383 GLN A C 1
ATOM 3306 O O . GLN A 1 383 ? -58.867 -11.155 89.118 1.00 83.38 383 GLN A O 1
ATOM 3311 N N . LYS A 1 384 ? -56.813 -11.379 88.244 1.00 79.56 384 LYS A N 1
ATOM 3312 C CA . LYS A 1 384 ? -56.247 -12.009 89.436 1.00 79.56 384 LYS A CA 1
ATOM 3313 C C . LYS A 1 384 ? -56.158 -11.025 90.600 1.00 79.56 384 LYS A C 1
ATOM 3315 O O . LYS A 1 384 ? -56.473 -11.407 91.723 1.00 79.56 384 LYS A O 1
ATOM 3320 N N . GLU A 1 385 ? -55.766 -9.786 90.337 1.00 84.25 385 GLU A N 1
ATOM 3321 C CA . GLU A 1 385 ? -55.700 -8.716 91.330 1.00 84.25 385 GLU A CA 1
ATOM 3322 C C . GLU A 1 385 ? -57.092 -8.389 91.885 1.00 84.25 385 GLU A C 1
ATOM 3324 O O . GLU A 1 385 ? -57.287 -8.451 93.096 1.00 84.25 385 GLU A O 1
ATOM 3329 N N . GLU A 1 386 ? -58.094 -8.227 91.016 1.00 81.81 386 GLU A N 1
ATOM 3330 C CA . GLU A 1 386 ? -59.503 -8.068 91.409 1.00 81.81 386 GLU A CA 1
ATOM 3331 C C . GLU A 1 386 ? -59.995 -9.249 92.271 1.00 81.81 386 GLU A C 1
ATOM 3333 O O . GLU A 1 386 ? -60.616 -9.049 93.316 1.00 81.81 386 GLU A O 1
ATOM 3338 N N . SER A 1 387 ? -59.660 -10.491 91.895 1.00 75.75 387 SER A N 1
ATOM 3339 C CA . SER A 1 387 ? -60.015 -11.678 92.689 1.00 75.75 387 SER A CA 1
ATOM 3340 C C . SER A 1 387 ? -59.300 -11.735 94.046 1.00 75.75 387 SER A C 1
ATOM 3342 O O . SER A 1 387 ? -59.873 -12.199 95.032 1.00 75.75 387 SER A O 1
ATOM 3344 N N . SER A 1 388 ? -58.061 -11.240 94.118 1.00 76.38 388 SER A N 1
ATOM 3345 C CA . SER A 1 388 ? -57.276 -11.153 95.352 1.00 76.38 388 SER A CA 1
ATOM 3346 C C . SER A 1 388 ? -57.853 -10.099 96.296 1.00 76.38 388 SER A C 1
ATOM 3348 O O . SER A 1 388 ? -57.992 -10.353 97.493 1.00 76.38 388 SER A O 1
ATOM 3350 N N . GLU A 1 389 ? -58.253 -8.938 95.771 1.00 81.00 389 GLU A N 1
ATOM 3351 C CA . GLU A 1 389 ? -58.967 -7.919 96.542 1.00 81.00 389 GLU A CA 1
ATOM 3352 C C . GLU A 1 389 ? -60.306 -8.442 97.073 1.00 81.00 389 GLU A C 1
ATOM 3354 O O . GLU A 1 389 ? -60.652 -8.208 98.234 1.00 81.00 389 GLU A O 1
ATOM 3359 N N . GLU A 1 390 ? -61.060 -9.182 96.257 1.00 79.12 390 GLU A N 1
ATOM 3360 C CA . GLU A 1 390 ? -62.308 -9.811 96.691 1.00 79.12 390 GLU A CA 1
ATOM 3361 C C . GLU A 1 390 ? -62.062 -10.843 97.804 1.00 79.12 390 GLU A C 1
ATOM 3363 O O . GLU A 1 390 ? -62.783 -10.867 98.807 1.00 79.12 390 GLU A O 1
ATOM 3368 N N . LEU A 1 391 ? -61.009 -11.658 97.680 1.00 77.00 391 LEU A N 1
ATOM 3369 C CA . LEU A 1 391 ? -60.598 -12.605 98.716 1.00 77.00 391 LEU A CA 1
ATOM 3370 C C . LEU A 1 391 ? -60.209 -11.885 100.018 1.00 77.00 391 LEU A C 1
ATOM 3372 O O . LEU A 1 391 ? -60.609 -12.311 101.101 1.00 77.00 391 LEU A O 1
ATOM 3376 N N . ALA A 1 392 ? -59.495 -10.760 99.929 1.00 77.19 392 ALA A N 1
ATOM 3377 C CA . ALA A 1 392 ? -59.135 -9.940 101.084 1.00 77.19 392 ALA A CA 1
ATOM 3378 C C . ALA A 1 392 ? -60.374 -9.350 101.783 1.00 77.19 392 ALA A C 1
ATOM 3380 O O . ALA A 1 392 ? -60.439 -9.331 103.016 1.00 77.19 392 ALA A O 1
ATOM 3381 N N . ARG A 1 393 ? -61.397 -8.931 101.021 1.00 78.44 393 ARG A N 1
ATOM 3382 C CA . ARG A 1 393 ? -62.695 -8.498 101.576 1.00 78.44 393 ARG A CA 1
ATOM 3383 C C . ARG A 1 393 ? -63.401 -9.641 102.309 1.00 78.44 393 ARG A C 1
ATOM 3385 O O . ARG A 1 393 ? -63.882 -9.431 103.422 1.00 78.44 393 ARG A O 1
ATOM 3392 N N . LYS A 1 394 ? -63.410 -10.852 101.739 1.00 76.38 394 LYS A N 1
ATOM 3393 C CA . LYS A 1 394 ? -63.972 -12.053 102.392 1.00 76.38 394 LYS A CA 1
ATOM 3394 C C . LYS A 1 394 ? -63.223 -12.402 103.679 1.00 76.38 394 LYS A C 1
ATOM 3396 O O . LYS A 1 394 ? -63.854 -12.634 104.703 1.00 76.38 394 LYS A O 1
ATOM 3401 N N . HIS A 1 395 ? -61.894 -12.343 103.664 1.00 74.94 395 HIS A N 1
ATOM 3402 C CA . HIS A 1 395 ? -61.065 -12.560 104.851 1.00 74.94 395 HIS A CA 1
ATOM 3403 C C . HIS A 1 395 ? -61.325 -11.513 105.951 1.00 74.94 395 HIS A C 1
ATOM 3405 O O . HIS A 1 395 ? -61.362 -11.844 107.134 1.00 74.94 395 HIS A O 1
ATOM 3411 N N . LYS A 1 396 ? -61.560 -10.245 105.588 1.00 73.31 396 LYS A N 1
ATOM 3412 C CA . LYS A 1 396 ? -61.961 -9.206 106.552 1.00 73.31 396 LYS A CA 1
ATOM 3413 C C . LYS A 1 396 ? -63.322 -9.511 107.193 1.00 73.31 396 LYS A C 1
ATOM 3415 O O . LYS A 1 396 ? -63.471 -9.331 108.395 1.00 73.31 396 LYS A O 1
ATOM 3420 N N . CYS A 1 397 ? -64.283 -10.006 106.413 1.00 67.62 397 CYS A N 1
ATOM 3421 C CA . CYS A 1 397 ? -65.593 -10.420 106.919 1.00 67.62 397 CYS A CA 1
ATOM 3422 C C . CYS A 1 397 ? -65.496 -11.642 107.852 1.00 67.62 397 CYS A C 1
ATOM 3424 O O . CYS A 1 397 ? -66.176 -11.685 108.872 1.00 67.62 397 CYS A O 1
ATOM 3426 N N . LEU A 1 398 ? -64.598 -12.592 107.563 1.00 67.75 398 LEU A N 1
ATOM 3427 C CA . LEU A 1 398 ? -64.321 -13.722 108.459 1.00 67.75 398 LEU A CA 1
ATOM 3428 C C . LEU A 1 398 ? -63.796 -13.261 109.827 1.00 67.75 398 LEU A C 1
ATOM 3430 O O . LEU A 1 398 ? -64.305 -13.718 110.843 1.00 67.75 398 LEU A O 1
ATOM 3434 N N . LYS A 1 399 ? -62.887 -12.279 109.873 1.00 68.56 399 LYS A N 1
ATOM 3435 C CA . LYS A 1 399 ? -62.429 -11.689 111.146 1.00 68.56 399 LYS A CA 1
ATOM 3436 C C . LYS A 1 399 ? -63.555 -11.039 111.957 1.00 68.56 399 LYS A C 1
ATOM 3438 O O . LYS A 1 399 ? -63.544 -11.092 113.181 1.00 68.56 399 LYS A O 1
ATOM 3443 N N . GLU A 1 400 ? -64.537 -10.419 111.300 1.00 69.56 400 GLU A N 1
ATOM 3444 C CA . GLU A 1 400 ? -65.731 -9.909 111.992 1.00 69.56 400 GLU A CA 1
ATOM 3445 C C . GLU A 1 400 ? -66.615 -11.037 112.539 1.00 69.56 400 GLU A C 1
ATOM 3447 O O . GLU A 1 400 ? -67.236 -10.867 113.587 1.00 69.56 400 GLU A O 1
ATOM 3452 N N . PHE A 1 401 ? -66.683 -12.178 111.849 1.00 66.56 401 PHE A N 1
ATOM 3453 C CA . PHE A 1 401 ? -67.380 -13.366 112.344 1.00 66.56 401 PHE A CA 1
ATOM 3454 C C . PHE A 1 401 ? -66.671 -13.989 113.553 1.00 66.56 401 PHE A C 1
ATOM 3456 O O . PHE A 1 401 ? -67.345 -14.267 114.540 1.00 66.56 401 PHE A O 1
ATOM 3463 N N . GLU A 1 402 ? -65.342 -14.106 113.540 1.00 66.06 402 GLU A N 1
ATOM 3464 C CA . GLU A 1 402 ? -64.546 -14.582 114.689 1.00 66.06 402 GLU A CA 1
ATOM 3465 C C . GLU A 1 402 ? -64.746 -13.693 115.936 1.00 66.06 402 GLU A C 1
ATOM 3467 O O . GLU A 1 402 ? -64.919 -14.175 117.058 1.00 66.06 402 GLU A O 1
ATOM 3472 N N . LEU A 1 403 ? -64.805 -12.367 115.757 1.00 73.12 403 LEU A N 1
ATOM 3473 C CA . LEU A 1 403 ? -65.105 -11.431 116.851 1.00 73.12 403 LEU A CA 1
ATOM 3474 C C . LEU A 1 403 ? -66.536 -11.587 117.399 1.00 73.12 403 LEU A C 1
ATOM 3476 O O . LEU A 1 403 ? -66.786 -11.343 118.579 1.00 73.12 403 LEU A O 1
ATOM 3480 N N . LYS A 1 404 ? -67.494 -11.988 116.557 1.00 73.00 404 LYS A N 1
ATOM 3481 C CA . LYS A 1 404 ? -68.867 -12.283 116.995 1.00 73.00 404 LYS A CA 1
ATOM 3482 C C . LYS A 1 404 ? -68.955 -13.619 117.727 1.00 73.00 404 LYS A C 1
ATOM 3484 O O . LYS A 1 404 ? -69.680 -13.698 118.712 1.00 73.00 404 LYS A O 1
ATOM 3489 N N . GLU A 1 405 ? -68.222 -14.632 117.277 1.00 73.25 405 GLU A N 1
ATOM 3490 C CA . GLU A 1 405 ? -68.135 -15.942 117.932 1.00 73.25 405 GLU A CA 1
ATOM 3491 C C . GLU A 1 405 ? -67.569 -15.814 119.352 1.00 73.25 405 GLU A C 1
ATOM 3493 O O . GLU A 1 405 ? -68.228 -16.205 120.311 1.00 73.25 405 GLU A O 1
ATOM 3498 N N . THR A 1 406 ? -66.443 -15.119 119.512 1.00 66.56 406 THR A N 1
ATOM 3499 C CA . THR A 1 406 ? -65.857 -14.825 120.836 1.00 66.56 406 THR A CA 1
ATOM 3500 C C . THR A 1 406 ? -66.790 -14.010 121.746 1.00 66.56 406 THR A C 1
ATOM 3502 O O . THR A 1 406 ? -66.848 -14.231 122.956 1.00 66.56 406 THR A O 1
ATOM 3505 N N . CYS A 1 407 ? -67.584 -13.088 121.188 1.00 72.50 407 CYS A N 1
ATOM 3506 C CA . CYS A 1 407 ? -68.607 -12.359 121.946 1.00 72.50 407 CYS A CA 1
ATOM 3507 C C . CYS A 1 407 ? -69.753 -13.275 122.417 1.00 72.50 407 CYS A C 1
ATOM 3509 O O . CYS A 1 407 ? -70.263 -13.108 123.528 1.00 72.50 407 CYS A O 1
ATOM 3511 N N . LEU A 1 408 ? -70.151 -14.250 121.595 1.00 74.50 408 LEU A N 1
ATOM 3512 C CA . LEU A 1 408 ? -71.149 -15.254 121.961 1.00 74.50 408 LEU A CA 1
ATOM 3513 C C . LEU A 1 408 ? -70.614 -16.223 123.024 1.00 74.50 408 LEU A C 1
ATOM 3515 O O . LEU A 1 408 ? -71.345 -16.525 123.962 1.00 74.50 408 LEU A O 1
ATOM 3519 N N . GLU A 1 409 ? -69.347 -16.636 122.951 1.00 74.88 409 GLU A N 1
ATOM 3520 C CA . GLU A 1 409 ? -68.709 -17.465 123.986 1.00 74.88 409 GLU A CA 1
ATOM 3521 C C . GLU A 1 409 ? -68.720 -16.784 125.362 1.00 74.88 409 GLU A C 1
ATOM 3523 O O . GLU A 1 409 ? -69.107 -17.401 126.356 1.00 74.88 409 GLU A O 1
ATOM 3528 N N . LEU A 1 410 ? -68.383 -15.491 125.429 1.00 76.75 410 LEU A N 1
ATOM 3529 C CA . LEU A 1 410 ? -68.476 -14.712 126.672 1.00 76.75 410 LEU A CA 1
ATOM 3530 C C . LEU A 1 410 ? -69.913 -14.655 127.210 1.00 76.75 410 LEU A C 1
ATOM 3532 O O . LEU A 1 410 ? -70.136 -14.733 128.418 1.00 76.75 410 LEU A O 1
ATOM 3536 N N . ARG A 1 411 ? -70.903 -14.561 126.315 1.00 70.00 411 ARG A N 1
ATOM 3537 C CA . ARG A 1 411 ? -72.327 -14.577 126.675 1.00 70.00 411 ARG A CA 1
ATOM 3538 C C . ARG A 1 411 ? -72.750 -15.932 127.249 1.00 70.00 411 ARG A C 1
ATOM 3540 O O . ARG A 1 411 ? -73.523 -15.963 128.204 1.00 70.00 411 ARG A O 1
ATOM 3547 N N . CYS A 1 412 ? -72.243 -17.036 126.698 1.00 71.62 412 CYS A N 1
ATOM 3548 C CA . CYS A 1 412 ? -72.480 -18.381 127.223 1.00 71.62 412 CYS A CA 1
ATOM 3549 C C . CYS A 1 412 ? -71.893 -18.549 128.630 1.00 71.62 412 CYS A C 1
ATOM 3551 O O . CYS A 1 412 ? -72.602 -19.001 129.524 1.00 71.62 412 CYS A O 1
ATOM 3553 N N . GLN A 1 413 ? -70.660 -18.088 128.866 1.00 78.50 413 GLN A N 1
ATOM 3554 C CA . GLN A 1 413 ? -70.043 -18.111 130.201 1.00 78.50 413 GLN A CA 1
ATOM 3555 C C . GLN A 1 413 ? -70.847 -17.299 131.234 1.00 78.50 413 GLN A C 1
ATOM 3557 O O . GLN A 1 413 ? -70.980 -17.697 132.392 1.00 78.50 413 GLN A O 1
ATOM 3562 N N . GLU A 1 414 ? -71.422 -16.164 130.824 1.00 74.75 414 GLU A N 1
ATOM 3563 C CA . GLU A 1 414 ? -72.277 -15.339 131.683 1.00 74.75 414 GLU A CA 1
ATOM 3564 C C . GLU A 1 414 ? -73.604 -16.039 132.037 1.00 74.75 414 GLU A C 1
ATOM 3566 O O . GLU A 1 414 ? -74.095 -15.924 133.164 1.00 74.75 414 GLU A O 1
ATOM 3571 N N . ILE A 1 415 ? -74.187 -16.781 131.090 1.00 76.00 415 ILE A N 1
ATOM 3572 C CA . ILE A 1 415 ? -75.391 -17.592 131.314 1.00 76.00 415 ILE A CA 1
ATOM 3573 C C . ILE A 1 415 ? -75.083 -18.757 132.262 1.00 76.00 415 ILE A C 1
ATOM 3575 O O . ILE A 1 415 ? -75.818 -18.941 133.230 1.00 76.00 415 ILE A O 1
ATOM 3579 N N . GLU A 1 416 ? -73.972 -19.468 132.065 1.00 72.56 416 GLU A N 1
ATOM 3580 C CA . GLU A 1 416 ? -73.529 -20.543 132.968 1.00 72.56 416 GLU A CA 1
ATOM 3581 C C . GLU A 1 416 ? -73.315 -20.039 134.407 1.00 72.56 416 GLU A C 1
ATOM 3583 O O . GLU A 1 416 ? -73.644 -20.722 135.379 1.00 72.56 416 GLU A O 1
ATOM 3588 N N . ALA A 1 417 ? -72.791 -18.821 134.581 1.00 75.50 417 ALA A N 1
ATOM 3589 C CA . ALA A 1 417 ? -72.650 -18.208 135.902 1.00 75.50 417 ALA A CA 1
ATOM 3590 C C . ALA A 1 417 ? -74.011 -17.916 136.564 1.00 75.50 417 ALA A C 1
ATOM 3592 O O . ALA A 1 417 ? -74.164 -18.098 137.776 1.00 75.50 417 ALA A O 1
ATOM 3593 N N . LYS A 1 418 ? -75.012 -17.493 135.779 1.00 74.94 418 LYS A N 1
ATOM 3594 C CA . LYS A 1 418 ? -76.387 -17.276 136.259 1.00 74.94 418 LYS A CA 1
ATOM 3595 C C . LYS A 1 418 ? -77.077 -18.591 136.617 1.00 74.94 418 LYS A C 1
ATOM 3597 O O . LYS A 1 418 ? -77.766 -18.642 137.630 1.00 74.94 418 LYS A O 1
ATOM 3602 N N . GLU A 1 419 ? -76.859 -19.649 135.844 1.00 75.81 419 GLU A N 1
ATOM 3603 C CA . GLU A 1 419 ? -77.384 -20.990 136.125 1.00 75.81 419 GLU A CA 1
ATOM 3604 C C . GLU A 1 419 ? -76.858 -21.528 137.465 1.00 75.81 419 GLU A C 1
ATOM 3606 O O . GLU A 1 419 ? -77.647 -21.869 138.345 1.00 75.81 419 GLU A O 1
ATOM 3611 N N . LYS A 1 420 ? -75.541 -21.430 137.707 1.00 76.19 420 LYS A N 1
ATOM 3612 C CA . LYS A 1 420 ? -74.933 -21.781 139.007 1.00 76.19 420 LYS A CA 1
ATOM 3613 C C . LYS A 1 420 ? -75.531 -21.001 140.181 1.00 76.19 420 LYS A C 1
ATOM 3615 O O . LYS A 1 420 ? -75.679 -21.543 141.276 1.00 76.19 420 LYS A O 1
ATOM 3620 N N . HIS A 1 421 ? -75.867 -19.726 139.974 1.00 76.69 421 HIS A N 1
ATOM 3621 C CA . HIS A 1 421 ? -76.537 -18.915 140.990 1.00 76.69 421 HIS A CA 1
ATOM 3622 C C . HIS A 1 421 ? -77.961 -19.422 141.280 1.00 76.69 421 HIS A C 1
ATOM 3624 O O . HIS A 1 421 ? -78.372 -19.468 142.441 1.00 76.69 421 HIS A O 1
ATOM 3630 N N . TYR A 1 422 ? -78.714 -19.825 140.253 1.00 69.50 422 TYR A N 1
ATOM 3631 C CA . TYR A 1 422 ? -80.053 -20.387 140.438 1.00 69.50 422 TYR A CA 1
ATOM 3632 C C . TYR A 1 422 ? -80.029 -21.738 141.167 1.00 69.50 422 TYR A C 1
ATOM 3634 O O . TYR A 1 422 ? -80.837 -21.926 142.077 1.00 69.50 422 TYR A O 1
ATOM 3642 N N . ASP A 1 423 ? -79.067 -22.616 140.877 1.00 75.88 423 ASP A N 1
ATOM 3643 C CA . ASP A 1 423 ? -78.895 -23.890 141.597 1.00 75.88 423 ASP A CA 1
ATOM 3644 C C . ASP A 1 423 ? -78.583 -23.689 143.091 1.00 75.88 423 ASP A C 1
ATOM 3646 O O . ASP A 1 423 ? -79.069 -24.418 143.960 1.00 75.88 423 ASP A O 1
ATOM 3650 N N . GLU A 1 424 ? -77.784 -22.672 143.423 1.00 76.94 424 GLU A N 1
ATOM 3651 C CA . GLU A 1 424 ? -77.484 -22.287 144.807 1.00 76.94 424 GLU A CA 1
ATOM 3652 C C . GLU A 1 424 ? -78.738 -21.764 145.537 1.00 76.94 424 GLU A C 1
ATOM 3654 O O . GLU A 1 424 ? -78.966 -22.082 146.708 1.00 76.94 424 GLU A O 1
ATOM 3659 N N . CYS A 1 425 ? -79.581 -20.984 144.852 1.00 71.75 425 CYS A N 1
ATOM 3660 C CA . CYS A 1 425 ? -80.881 -20.551 145.370 1.00 71.75 425 CYS A CA 1
ATOM 3661 C C . CYS A 1 425 ? -81.828 -21.734 145.603 1.00 71.75 425 CYS A C 1
ATOM 3663 O O . CYS A 1 425 ? -82.506 -21.762 146.631 1.00 71.75 425 CYS A O 1
ATOM 3665 N N . LEU A 1 426 ? -81.844 -22.714 144.698 1.00 72.75 426 LEU A N 1
ATOM 3666 C CA . LEU A 1 426 ? -82.684 -23.902 144.816 1.00 72.75 426 LEU A CA 1
ATOM 3667 C C . LEU A 1 426 ? -82.292 -24.740 146.045 1.00 72.75 426 LEU A C 1
ATOM 3669 O O . LEU A 1 426 ? -83.149 -25.047 146.872 1.00 72.75 426 LEU A O 1
ATOM 3673 N N . ARG A 1 427 ? -80.988 -24.972 146.264 1.00 75.50 427 ARG A N 1
ATOM 3674 C CA . ARG A 1 427 ? -80.480 -25.658 147.471 1.00 75.50 427 ARG A CA 1
ATOM 3675 C C . ARG A 1 427 ? -80.884 -24.967 148.779 1.00 75.50 427 ARG A C 1
ATOM 3677 O O . ARG A 1 427 ? -81.152 -25.640 149.773 1.00 75.50 427 ARG A O 1
ATOM 3684 N N . LYS A 1 428 ? -80.950 -23.629 148.808 1.00 68.19 428 LYS A N 1
ATOM 3685 C CA . LYS A 1 428 ? -81.415 -22.876 149.993 1.00 68.19 428 LYS A CA 1
ATOM 3686 C C . LYS A 1 428 ? -82.910 -23.058 150.262 1.00 68.19 428 LYS A C 1
ATOM 3688 O O . LYS A 1 428 ? -83.312 -23.050 151.424 1.00 68.19 428 LYS A O 1
ATOM 3693 N N . VAL A 1 429 ? -83.722 -23.194 149.214 1.00 70.00 429 VAL A N 1
ATOM 3694 C CA . VAL A 1 429 ? -85.168 -23.439 149.336 1.00 70.00 429 VAL A CA 1
ATOM 3695 C C . VAL A 1 429 ? -85.426 -24.848 149.865 1.00 70.00 429 VAL A C 1
ATOM 3697 O O . VAL A 1 429 ? -86.150 -24.988 150.847 1.00 70.00 429 VAL A O 1
ATOM 3700 N N . GLU A 1 430 ? -84.750 -25.860 149.316 1.00 70.81 430 GLU A N 1
ATOM 3701 C CA . GLU A 1 430 ? -84.854 -27.252 149.785 1.00 70.81 430 GLU A CA 1
ATOM 3702 C C . GLU A 1 430 ? -84.464 -27.404 151.267 1.00 70.81 430 GLU A C 1
ATOM 3704 O O . GLU A 1 430 ? -85.064 -28.188 152.005 1.00 70.81 430 GLU A O 1
ATOM 3709 N N . LEU A 1 431 ? -83.471 -26.636 151.735 1.00 69.88 431 LEU A N 1
ATOM 3710 C CA . LEU A 1 431 ? -83.063 -26.650 153.142 1.00 69.88 431 LEU A CA 1
ATOM 3711 C C . LEU A 1 431 ? -84.163 -26.098 154.067 1.00 69.88 431 LEU A C 1
ATOM 3713 O O . LEU A 1 431 ? -84.429 -26.680 155.117 1.00 69.88 431 LEU A O 1
ATOM 3717 N N . ARG A 1 432 ? -84.834 -25.010 153.659 1.00 68.50 432 ARG A N 1
ATOM 3718 C CA . ARG A 1 432 ? -85.959 -24.424 154.411 1.00 68.50 432 ARG A CA 1
ATOM 3719 C C . ARG A 1 432 ? -87.184 -25.334 154.433 1.00 68.50 432 ARG A C 1
ATOM 3721 O O . ARG A 1 432 ? -87.917 -25.344 155.416 1.00 68.50 432 ARG A O 1
ATOM 3728 N N . GLU A 1 433 ? -87.408 -26.100 153.372 1.00 67.94 433 GLU A N 1
ATOM 3729 C CA . GLU A 1 433 ? -88.523 -27.047 153.286 1.00 67.94 433 GLU A CA 1
ATOM 3730 C C . GLU A 1 433 ? -88.365 -28.189 154.307 1.00 67.94 433 GLU A C 1
ATOM 3732 O O . GLU A 1 433 ? -89.303 -28.500 155.045 1.00 67.94 433 GLU A O 1
ATOM 3737 N N . LYS A 1 434 ? -87.139 -28.712 154.470 1.00 70.19 434 LYS A N 1
ATOM 3738 C CA . LYS A 1 434 ? -86.807 -29.712 155.503 1.00 70.19 434 LYS A CA 1
ATOM 3739 C C . LYS A 1 434 ? -86.981 -29.190 156.934 1.00 70.19 434 LYS A C 1
ATOM 3741 O O . LYS A 1 434 ? -87.465 -29.923 157.794 1.00 70.19 434 LYS A O 1
ATOM 3746 N N . GLU A 1 435 ? -86.631 -27.929 157.196 1.00 68.38 435 GLU A N 1
ATOM 3747 C CA . GLU A 1 435 ? -86.846 -27.298 158.511 1.00 68.38 435 GLU A CA 1
ATOM 3748 C C . GLU A 1 435 ? -88.344 -27.197 158.862 1.00 68.38 435 GLU A C 1
ATOM 3750 O O . GLU A 1 435 ? -88.737 -27.403 160.014 1.00 68.38 435 GLU A O 1
ATOM 3755 N N . ILE A 1 436 ? -89.204 -26.930 157.873 1.00 70.56 436 ILE A N 1
ATOM 3756 C CA . ILE A 1 436 ? -90.661 -26.844 158.060 1.00 70.56 436 ILE A CA 1
ATOM 3757 C C . ILE A 1 436 ? -91.267 -28.225 158.361 1.00 70.56 436 ILE A C 1
ATOM 3759 O O . ILE A 1 436 ? -92.103 -28.346 159.266 1.00 70.56 436 ILE A O 1
ATOM 3763 N N . GLU A 1 437 ? -90.837 -29.278 157.658 1.00 70.38 437 GLU A N 1
ATOM 3764 C CA . GLU A 1 437 ? -91.295 -30.652 157.915 1.00 70.38 437 GLU A CA 1
ATOM 3765 C C . GLU A 1 437 ? -90.947 -31.130 159.334 1.00 70.38 437 GLU A C 1
ATOM 3767 O O . GLU A 1 437 ? -91.776 -31.751 160.011 1.00 70.38 437 GLU A O 1
ATOM 3772 N N . GLU A 1 438 ? -89.759 -30.783 159.837 1.00 69.75 438 GLU A N 1
ATOM 3773 C CA . GLU A 1 438 ? -89.327 -31.144 161.190 1.00 69.75 438 GLU A CA 1
ATOM 3774 C C . GLU A 1 438 ? -90.181 -30.461 162.277 1.00 69.75 438 GLU A C 1
ATOM 3776 O O . GLU A 1 438 ? -90.583 -31.097 163.260 1.00 69.75 438 GLU A O 1
ATOM 3781 N N . ILE A 1 439 ? -90.535 -29.184 162.084 1.00 71.50 439 ILE A N 1
ATOM 3782 C CA . ILE A 1 439 ? -91.401 -28.424 163.003 1.00 71.50 439 ILE A CA 1
ATOM 3783 C C . ILE A 1 439 ? -92.832 -28.992 163.020 1.00 71.50 439 ILE A C 1
ATOM 3785 O O . ILE A 1 439 ? -93.446 -29.105 164.088 1.00 71.50 439 ILE A O 1
ATOM 3789 N N . SER A 1 440 ? -93.355 -29.406 161.864 1.00 61.19 440 SER A N 1
ATOM 3790 C CA . SER A 1 440 ? -94.664 -30.062 161.725 1.00 61.19 440 SER A CA 1
ATOM 3791 C C . SER A 1 440 ? -94.727 -31.397 162.484 1.00 61.19 440 SER A C 1
ATOM 3793 O O . SER A 1 440 ? -95.632 -31.629 163.298 1.00 61.19 440 SER A O 1
ATOM 3795 N N . ALA A 1 441 ? -93.712 -32.251 162.315 1.00 70.75 441 ALA A N 1
ATOM 3796 C CA . ALA A 1 441 ? -93.625 -33.538 163.004 1.00 70.75 441 ALA A CA 1
ATOM 3797 C C . ALA A 1 441 ? -93.544 -33.383 164.536 1.00 70.75 441 ALA A C 1
ATOM 3799 O O . ALA A 1 441 ? -94.101 -34.195 165.285 1.00 70.75 441 ALA A O 1
ATOM 3800 N N . LYS A 1 442 ? -92.890 -32.317 165.018 1.00 68.19 442 LYS A N 1
ATOM 3801 C CA . LYS A 1 442 ? -92.776 -31.997 166.450 1.00 68.19 442 LYS A CA 1
ATOM 3802 C C . LYS A 1 442 ? -94.122 -31.606 167.073 1.00 68.19 442 LYS A C 1
ATOM 3804 O O . LYS A 1 442 ? -94.429 -32.058 168.176 1.00 68.19 442 LYS A O 1
ATOM 3809 N N . HIS A 1 443 ? -94.947 -30.830 166.367 1.00 65.44 443 HIS A N 1
ATOM 3810 C CA . HIS A 1 443 ? -96.288 -30.457 166.834 1.00 65.44 443 HIS A CA 1
ATOM 3811 C C . HIS A 1 443 ? -97.255 -31.647 166.880 1.00 65.44 443 HIS A C 1
ATOM 3813 O O . HIS A 1 443 ? -98.022 -31.771 167.837 1.00 65.44 443 HIS A O 1
ATOM 3819 N N . LYS A 1 444 ? -97.166 -32.574 165.917 1.00 68.06 444 LYS A N 1
ATOM 3820 C CA . LYS A 1 444 ? -98.001 -33.786 165.886 1.00 68.06 444 LYS A CA 1
ATOM 3821 C C . LYS A 1 444 ? -97.794 -34.678 167.119 1.00 68.06 444 LYS A C 1
ATOM 3823 O O . LYS A 1 444 ? -98.762 -35.063 167.772 1.00 68.06 444 LYS A O 1
ATOM 3828 N N . ARG A 1 445 ? -96.533 -34.910 167.510 1.00 71.06 445 ARG A N 1
ATOM 3829 C CA . ARG A 1 445 ? -96.182 -35.700 168.710 1.00 71.06 445 ARG A CA 1
ATOM 3830 C C . ARG A 1 445 ? -96.707 -35.080 170.012 1.00 71.06 445 ARG A C 1
ATOM 3832 O O . ARG A 1 445 ? -97.027 -35.805 170.950 1.00 71.06 445 ARG A O 1
ATOM 3839 N N . LYS A 1 446 ? -96.810 -33.746 170.079 1.00 67.31 446 LYS A N 1
ATOM 3840 C CA . LYS A 1 446 ? -97.303 -33.023 171.264 1.00 67.31 446 LYS A CA 1
ATOM 3841 C C . LYS A 1 446 ? -98.816 -33.194 171.457 1.00 67.31 446 LYS A C 1
ATOM 3843 O O . LYS A 1 446 ? -99.256 -33.391 172.586 1.00 67.31 446 LYS A O 1
ATOM 3848 N N . HIS A 1 447 ? -99.593 -33.186 170.373 1.00 56.56 447 HIS A N 1
ATOM 3849 C CA . HIS A 1 447 ? -101.045 -33.393 170.427 1.00 56.56 447 HIS A CA 1
ATOM 3850 C C . HIS A 1 447 ? -101.440 -34.846 170.731 1.00 56.56 447 HIS A C 1
ATOM 3852 O O . HIS A 1 447 ? -102.357 -35.077 171.516 1.00 56.56 447 HIS A O 1
ATOM 3858 N N . GLU A 1 448 ? -100.717 -35.828 170.186 1.00 66.75 448 GLU A N 1
ATOM 3859 C CA . GLU A 1 448 ? -100.951 -37.250 170.492 1.00 66.75 448 GLU A CA 1
ATOM 3860 C C . GLU A 1 448 ? -100.717 -37.576 171.974 1.00 66.75 448 GLU A C 1
ATOM 3862 O O . GLU A 1 448 ? -101.444 -38.382 172.555 1.00 66.75 448 GLU A O 1
ATOM 3867 N N . GLN A 1 449 ? -99.742 -36.924 172.616 1.00 68.38 449 GLN A N 1
ATOM 3868 C CA . GLN A 1 449 ? -99.492 -37.116 174.044 1.00 68.38 449 GLN A CA 1
ATOM 3869 C C . GLN A 1 449 ? -100.600 -36.502 174.916 1.00 68.38 449 GLN A C 1
ATOM 3871 O O . GLN A 1 449 ? -101.061 -37.148 175.852 1.00 68.38 449 GLN A O 1
ATOM 3876 N N . GLN A 1 450 ? -101.091 -35.309 174.563 1.00 66.50 450 GLN A N 1
ATOM 3877 C CA . GLN A 1 450 ? -102.199 -34.653 175.273 1.00 66.50 450 GLN A CA 1
ATOM 3878 C C . GLN A 1 450 ? -103.515 -35.441 175.187 1.00 66.50 450 GLN A C 1
ATOM 3880 O O . GLN A 1 450 ? -104.296 -35.436 176.136 1.00 66.50 450 GLN A O 1
ATOM 3885 N N . SER A 1 451 ? -103.752 -36.146 174.076 1.00 56.44 451 SER A N 1
ATOM 3886 C CA . SER A 1 451 ? -104.944 -36.984 173.907 1.00 56.44 451 SER A CA 1
ATOM 3887 C C . SER A 1 451 ? -104.936 -38.211 174.830 1.00 56.44 451 SER A C 1
ATOM 3889 O O . SER A 1 451 ? -105.978 -38.564 175.377 1.00 56.44 451 SER A O 1
ATOM 3891 N N . ARG A 1 452 ? -103.768 -38.832 175.053 1.00 68.50 452 ARG A N 1
ATOM 3892 C CA . ARG A 1 452 ? -103.630 -40.003 175.941 1.00 68.50 452 ARG A CA 1
ATOM 3893 C C . ARG A 1 452 ? -103.847 -39.661 177.418 1.00 68.50 452 ARG A C 1
ATOM 3895 O O . ARG A 1 452 ? -104.467 -40.437 178.141 1.00 68.50 452 ARG A O 1
ATOM 3902 N N . ASP A 1 453 ? -103.388 -38.491 177.857 1.00 65.00 453 ASP A N 1
ATOM 3903 C CA . ASP A 1 453 ? -103.533 -38.053 179.253 1.00 65.00 453 ASP A CA 1
ATOM 3904 C C . ASP A 1 453 ? -104.989 -37.673 179.598 1.00 65.00 453 ASP A C 1
ATOM 3906 O O . ASP A 1 453 ? -105.443 -37.873 180.727 1.00 65.00 453 ASP A O 1
ATOM 3910 N N . LEU A 1 454 ? -105.756 -37.162 178.626 1.00 61.12 454 LEU A N 1
ATOM 3911 C CA . LEU A 1 454 ? -107.192 -36.895 178.786 1.00 61.12 454 LEU A CA 1
ATOM 3912 C C . LEU A 1 454 ? -108.013 -38.189 178.862 1.00 61.12 454 LEU A C 1
ATOM 3914 O O . LEU A 1 454 ? -108.901 -38.297 179.706 1.00 61.12 454 LEU A O 1
ATOM 3918 N N . GLU A 1 455 ? -107.678 -39.189 178.049 1.00 65.62 455 GLU A N 1
ATOM 3919 C CA . GLU A 1 455 ? -108.352 -40.493 178.035 1.00 65.62 455 GLU A CA 1
ATOM 3920 C C . GLU A 1 455 ? -108.158 -41.267 179.355 1.00 65.62 455 GLU A C 1
ATOM 3922 O O . GLU A 1 455 ? -109.090 -41.891 179.866 1.00 65.62 455 GLU A O 1
ATOM 3927 N N . PHE A 1 456 ? -106.980 -41.149 179.979 1.00 66.88 456 PHE A N 1
ATOM 3928 C CA . PHE A 1 456 ? -106.707 -41.706 181.309 1.00 66.88 456 PHE A CA 1
ATOM 3929 C C . PHE A 1 456 ? -107.555 -41.055 182.419 1.00 66.88 456 PHE A C 1
ATOM 3931 O O . PHE A 1 456 ? -108.003 -41.731 183.347 1.00 66.88 456 PHE A O 1
ATOM 3938 N N . ASN A 1 457 ? -107.817 -39.747 182.322 1.00 57.41 457 ASN A N 1
ATOM 3939 C CA . ASN A 1 457 ? -108.613 -39.023 183.316 1.00 57.41 457 ASN A CA 1
ATOM 3940 C C . ASN A 1 457 ? -110.121 -39.309 183.208 1.00 57.41 457 ASN A C 1
ATOM 3942 O O . ASN A 1 457 ? -110.803 -39.298 184.233 1.00 57.41 457 ASN A O 1
ATOM 3946 N N . VAL A 1 458 ? -110.633 -39.612 182.009 1.00 63.06 458 VAL A N 1
ATOM 3947 C CA . VAL A 1 458 ? -112.040 -40.006 181.799 1.00 63.06 458 VAL A CA 1
ATOM 3948 C C . VAL A 1 458 ? -112.330 -41.363 182.448 1.00 63.06 458 VAL A C 1
ATOM 3950 O O . VAL A 1 458 ? -113.247 -41.452 183.265 1.00 63.06 458 VAL A O 1
ATOM 3953 N N . LYS A 1 459 ? -111.476 -42.373 182.222 1.00 62.03 459 LYS A N 1
ATOM 3954 C CA . LYS A 1 459 ? -111.623 -43.710 182.837 1.00 62.03 459 LYS A CA 1
ATOM 3955 C C . LYS A 1 459 ? -111.643 -43.684 184.368 1.00 62.03 459 LYS A C 1
ATOM 3957 O O . LYS A 1 459 ? -112.393 -44.420 184.998 1.00 62.03 459 LYS A O 1
ATOM 3962 N N . LYS A 1 460 ? -110.865 -42.790 184.985 1.00 54.47 460 LYS A N 1
ATOM 3963 C CA . LYS A 1 460 ? -110.817 -42.629 186.449 1.00 54.47 460 LYS A CA 1
ATOM 3964 C C . LYS A 1 460 ? -112.085 -41.989 187.041 1.00 54.47 460 LYS A C 1
ATOM 3966 O O . LYS A 1 460 ? -112.363 -42.163 188.228 1.00 54.47 460 LYS A O 1
ATOM 3971 N N . CYS A 1 461 ? -112.838 -41.220 186.253 1.00 53.56 461 CYS A N 1
ATOM 3972 C CA . CYS A 1 461 ? -114.115 -40.633 186.673 1.00 53.56 461 CYS A CA 1
ATOM 3973 C C . CYS A 1 461 ? -115.294 -41.595 186.483 1.00 53.56 461 CYS A C 1
ATOM 3975 O O . CYS A 1 461 ? -116.230 -41.545 187.277 1.00 53.56 461 CYS A O 1
ATOM 3977 N N . GLU A 1 462 ? -115.232 -42.490 185.497 1.00 55.25 462 GLU A N 1
ATOM 3978 C CA . GLU A 1 462 ? -116.257 -43.517 185.265 1.00 55.25 462 GLU A CA 1
ATOM 3979 C C . GLU A 1 462 ? -116.302 -44.544 186.409 1.00 55.25 462 GLU A C 1
ATOM 3981 O O . GLU A 1 462 ? -117.373 -44.793 186.960 1.00 55.25 462 GLU A O 1
ATOM 3986 N N . GLU A 1 463 ? -115.149 -45.011 186.903 1.00 58.81 463 GLU A N 1
ATOM 3987 C CA . GLU A 1 463 ? -115.085 -45.905 188.078 1.00 58.81 463 GLU A CA 1
ATOM 3988 C C . GLU A 1 463 ? -115.651 -45.255 189.359 1.00 58.81 463 GLU A C 1
ATOM 3990 O O . GLU A 1 463 ? -116.214 -45.929 190.222 1.00 58.81 463 GLU A O 1
ATOM 3995 N N . ARG A 1 464 ? -115.552 -43.920 189.481 1.00 54.00 464 ARG A N 1
ATOM 3996 C CA . ARG A 1 464 ? -116.174 -43.153 190.578 1.00 54.00 464 ARG A CA 1
ATOM 3997 C C . ARG A 1 464 ? -117.695 -43.052 190.458 1.00 54.00 464 ARG A C 1
ATOM 3999 O O . ARG A 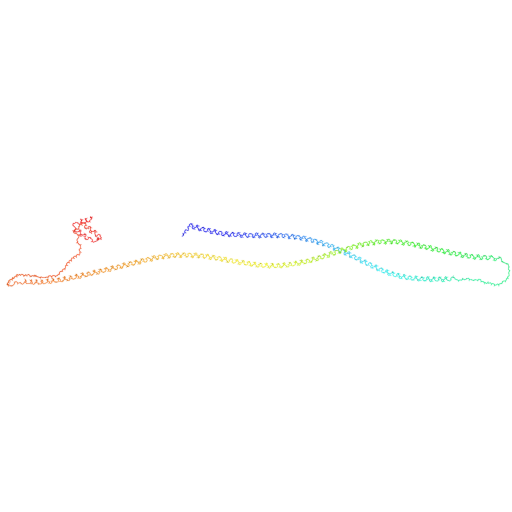1 464 ? -118.346 -42.810 191.470 1.00 54.00 464 ARG A O 1
ATOM 4006 N N . SER A 1 465 ? -118.249 -43.208 189.259 1.00 52.53 465 SER A N 1
ATOM 4007 C CA . SER A 1 465 ? -119.692 -43.152 189.021 1.00 52.53 465 SER A CA 1
ATOM 4008 C C . SER A 1 465 ? -120.355 -44.498 189.320 1.00 52.53 465 SER A C 1
ATOM 4010 O O . SER A 1 465 ? -121.399 -44.537 189.966 1.00 52.53 465 SER A O 1
ATOM 4012 N N . GLU A 1 466 ? -119.717 -45.604 188.934 1.00 59.50 466 GLU A N 1
ATOM 4013 C CA . GLU A 1 466 ? -120.279 -46.951 189.110 1.00 59.50 466 GLU A CA 1
ATOM 4014 C C . GLU A 1 466 ? -120.299 -47.412 190.586 1.00 59.50 466 GLU A C 1
ATOM 4016 O O . GLU A 1 466 ? -121.258 -48.058 191.017 1.00 59.50 466 GLU A O 1
ATOM 4021 N N . ASP A 1 467 ? -119.312 -47.027 191.414 1.00 58.69 467 ASP A N 1
ATOM 4022 C CA . ASP A 1 467 ? -119.310 -47.358 192.858 1.00 58.69 467 ASP A CA 1
ATOM 4023 C C . ASP A 1 467 ? -120.390 -46.586 193.647 1.00 58.69 467 ASP A C 1
ATOM 4025 O O . ASP A 1 467 ? -120.957 -47.101 194.617 1.00 58.69 467 ASP A O 1
ATOM 4029 N N . LEU A 1 468 ? -120.726 -45.362 193.217 1.00 55.72 468 LEU A N 1
ATOM 4030 C CA . LEU A 1 468 ? -121.795 -44.565 193.830 1.00 55.72 468 LEU A CA 1
ATOM 4031 C C . LEU A 1 468 ? -123.181 -45.141 193.508 1.00 55.72 468 LEU A C 1
ATOM 4033 O O . LEU A 1 468 ? -124.020 -45.255 194.405 1.00 55.72 468 LEU A O 1
ATOM 4037 N N . GLU A 1 469 ? -123.387 -45.603 192.276 1.00 55.38 469 GLU A N 1
ATOM 4038 C CA . GLU A 1 469 ? -124.652 -46.191 191.823 1.00 55.38 469 GLU A CA 1
ATOM 4039 C C . GLU A 1 469 ? -124.936 -47.559 192.490 1.00 55.38 469 GLU A C 1
ATOM 4041 O O . GLU A 1 469 ? -126.082 -47.897 192.811 1.00 55.38 469 GLU A O 1
ATOM 4046 N N . ALA A 1 470 ? -123.890 -48.332 192.813 1.00 58.31 470 ALA A N 1
ATOM 4047 C CA . ALA A 1 470 ? -124.010 -49.592 193.554 1.00 58.31 470 ALA A CA 1
ATOM 4048 C C . ALA A 1 470 ? -124.374 -49.399 195.041 1.00 58.31 470 ALA A C 1
ATOM 4050 O O . ALA A 1 470 ? -125.043 -50.251 195.640 1.00 58.31 470 ALA A O 1
ATOM 4051 N N . ARG A 1 471 ? -123.959 -48.283 195.657 1.00 55.38 471 ARG A N 1
ATOM 4052 C CA . ARG A 1 471 ? -124.295 -47.963 197.057 1.00 55.38 471 ARG A CA 1
ATOM 4053 C C . ARG A 1 471 ? -125.717 -47.427 197.205 1.00 55.38 471 ARG A C 1
ATOM 4055 O O . ARG A 1 471 ? -126.366 -47.722 198.207 1.00 55.38 471 ARG A O 1
ATOM 4062 N N . GLU A 1 472 ? -126.228 -46.726 196.198 1.00 53.34 472 GLU A N 1
ATOM 4063 C CA . GLU A 1 472 ? -127.594 -46.195 196.190 1.00 53.34 472 GLU A CA 1
ATOM 4064 C C . GLU A 1 472 ? -128.649 -47.306 196.013 1.00 53.34 472 GLU A C 1
ATOM 4066 O O . GLU A 1 472 ? -129.671 -47.315 196.703 1.00 53.34 472 GLU A O 1
ATOM 4071 N N . LYS A 1 473 ? -128.353 -48.343 195.213 1.00 54.59 473 LYS A N 1
ATOM 4072 C CA . LYS A 1 473 ? -129.214 -49.538 195.098 1.00 54.59 473 LYS A CA 1
ATOM 4073 C C . LYS A 1 473 ? -129.366 -50.322 196.406 1.00 54.59 473 LYS A C 1
ATOM 4075 O O . LYS A 1 473 ? -130.455 -50.820 196.681 1.00 54.59 473 LYS A O 1
ATOM 4080 N N . LYS A 1 474 ? -128.334 -50.374 197.259 1.00 56.19 474 LYS A N 1
ATOM 4081 C CA . LYS A 1 474 ? -128.432 -51.022 198.584 1.00 56.19 474 LYS A CA 1
ATOM 4082 C C . LYS A 1 474 ? -129.315 -50.249 199.574 1.00 56.19 474 LYS A C 1
ATOM 4084 O O . LYS A 1 474 ? -129.921 -50.861 200.448 1.00 56.19 474 LYS A O 1
ATOM 4089 N N . LEU A 1 475 ? -129.428 -48.928 199.426 1.00 49.38 475 LEU A N 1
ATOM 4090 C CA . LEU A 1 475 ? -130.302 -48.076 200.244 1.00 49.38 475 LEU A CA 1
ATOM 4091 C C . LEU A 1 475 ? -131.787 -48.194 199.854 1.00 49.38 475 LEU A C 1
ATOM 4093 O O . LEU A 1 475 ? -132.660 -48.002 200.698 1.00 49.38 475 LEU A O 1
ATOM 4097 N N . ALA A 1 476 ? -132.082 -48.566 198.606 1.00 49.56 476 ALA A N 1
ATOM 4098 C CA . ALA A 1 476 ? -133.451 -48.699 198.107 1.00 49.56 476 ALA A CA 1
ATOM 4099 C C . ALA A 1 476 ? -134.137 -50.026 198.499 1.00 49.56 476 ALA A C 1
ATOM 4101 O O . ALA A 1 476 ? -135.362 -50.064 198.624 1.00 49.56 476 ALA A O 1
ATOM 4102 N N . GLU A 1 477 ? -133.380 -51.105 198.728 1.00 50.34 477 GLU A N 1
ATOM 4103 C CA . GLU A 1 477 ? -133.945 -52.418 199.091 1.00 50.34 477 GLU A CA 1
ATOM 4104 C C . GLU A 1 477 ? -134.264 -52.541 200.588 1.00 50.34 477 GLU A C 1
ATOM 4106 O O . GLU A 1 477 ? -135.301 -53.095 200.950 1.00 50.34 477 GLU A O 1
ATOM 4111 N N . TRP A 1 478 ? -133.477 -51.919 201.470 1.00 42.75 478 TRP A N 1
ATOM 4112 C CA . TRP A 1 478 ? -133.783 -51.908 202.909 1.00 42.75 478 TRP A CA 1
ATOM 4113 C C . TRP A 1 478 ? -134.956 -51.013 203.304 1.00 42.75 478 TRP A C 1
ATOM 4115 O O . TRP A 1 478 ? -135.514 -51.185 204.382 1.00 42.75 478 TRP A O 1
ATOM 4125 N N . SER A 1 479 ? -135.398 -50.115 202.423 1.00 41.50 479 SER A N 1
ATOM 4126 C CA . SER A 1 479 ? -136.575 -49.282 202.680 1.00 41.50 479 SER A CA 1
ATOM 4127 C C . SER A 1 479 ? -137.907 -49.970 202.332 1.00 41.50 479 SER A C 1
ATOM 4129 O O . SER A 1 479 ? -138.960 -49.364 202.534 1.00 41.50 479 SER A O 1
ATOM 4131 N N . LYS A 1 480 ? -137.901 -51.212 201.820 1.00 47.50 480 LYS A N 1
ATOM 4132 C CA . LYS A 1 480 ? -139.129 -51.986 201.534 1.00 47.50 480 LYS A CA 1
ATOM 4133 C C . LYS A 1 480 ? -139.356 -53.189 202.458 1.00 47.50 480 LYS A C 1
ATOM 4135 O O . LYS A 1 480 ? -140.438 -53.766 202.416 1.00 47.50 480 LYS A O 1
ATOM 4140 N N . GLU A 1 481 ? -138.395 -53.501 203.327 1.00 37.47 481 GLU A N 1
ATOM 4141 C CA . GLU A 1 481 ? -138.534 -54.463 204.426 1.00 37.47 481 GLU A CA 1
ATOM 4142 C C . GLU A 1 481 ? -138.873 -53.680 205.722 1.00 37.47 481 GLU A C 1
ATOM 4144 O O . GLU A 1 481 ? -138.029 -53.392 206.562 1.00 37.47 481 GLU A O 1
ATOM 4149 N N . LEU A 1 482 ? -140.075 -53.111 205.822 1.00 38.47 482 LEU A N 1
ATOM 4150 C CA . LEU A 1 482 ? -141.146 -53.778 206.564 1.00 38.47 482 LEU A CA 1
ATOM 4151 C C . LEU A 1 482 ? -140.838 -53.791 208.079 1.00 38.47 482 LEU A C 1
ATOM 4153 O O . LEU A 1 482 ? -140.373 -54.773 208.647 1.00 38.47 482 LEU A O 1
ATOM 4157 N N . GLU A 1 483 ? -141.034 -52.683 208.791 1.00 49.22 483 GLU A N 1
ATOM 4158 C CA . GLU A 1 483 ? -142.330 -52.338 209.413 1.00 49.22 483 GLU A CA 1
ATOM 4159 C C . GLU A 1 483 ? -143.058 -53.494 210.142 1.00 49.22 483 GLU A C 1
ATOM 4161 O O . GLU A 1 483 ? -144.284 -53.496 210.258 1.00 49.22 483 GLU A O 1
ATOM 4166 N N . ARG A 1 484 ? -142.335 -54.495 210.674 1.00 35.12 484 ARG A N 1
ATOM 4167 C CA . ARG A 1 484 ? -142.982 -55.615 211.375 1.00 35.12 484 ARG A CA 1
ATOM 4168 C C . ARG A 1 484 ? -142.422 -56.101 212.708 1.00 35.12 484 ARG A C 1
ATOM 4170 O O . ARG A 1 484 ? -142.886 -57.158 213.102 1.00 35.12 484 ARG A O 1
ATOM 4177 N N . ASN A 1 485 ? -141.559 -55.382 213.442 1.00 24.20 485 ASN A N 1
ATOM 4178 C CA . ASN A 1 485 ? -141.508 -55.485 214.921 1.00 24.20 485 ASN A CA 1
ATOM 4179 C C . ASN A 1 485 ? -140.458 -54.590 215.620 1.00 24.20 485 ASN A C 1
ATOM 4181 O O . ASN A 1 485 ? -139.280 -54.608 215.292 1.00 24.20 485 ASN A O 1
ATOM 4185 N N . SER A 1 486 ? -140.951 -53.887 216.647 1.00 31.72 486 SER A N 1
ATOM 4186 C CA . SER A 1 486 ? -140.393 -53.620 217.991 1.00 31.72 486 SER A CA 1
ATOM 4187 C C . SER A 1 486 ? -138.938 -53.143 218.240 1.00 31.72 486 SER A C 1
ATOM 4189 O O . SER A 1 486 ? -137.999 -53.928 218.182 1.00 31.72 486 SER A O 1
ATOM 4191 N N . LEU A 1 487 ? -138.882 -51.932 218.829 1.00 30.33 487 LEU A N 1
ATOM 4192 C CA . LEU A 1 487 ? -138.163 -51.496 220.054 1.00 30.33 487 LEU A CA 1
ATOM 4193 C C . LEU A 1 487 ? -136.643 -51.181 220.062 1.00 30.33 487 LEU A C 1
ATOM 4195 O O . LEU A 1 487 ? -135.796 -52.052 219.930 1.00 30.33 487 LEU A O 1
ATOM 4199 N N . ALA A 1 488 ? -136.388 -49.940 220.517 1.00 23.50 488 ALA A N 1
ATOM 4200 C CA . ALA A 1 488 ? -135.419 -49.512 221.544 1.00 23.50 488 ALA A CA 1
ATOM 4201 C C . ALA A 1 488 ? -134.123 -48.760 221.138 1.00 23.50 488 ALA A C 1
ATOM 4203 O O . ALA A 1 488 ? -133.211 -49.298 220.530 1.00 23.50 488 ALA A O 1
ATOM 4204 N N . SER A 1 489 ? -134.032 -47.552 221.719 1.00 25.44 489 SER A N 1
ATOM 4205 C CA . SER A 1 489 ? -132.853 -46.884 222.309 1.00 25.44 489 SER A CA 1
ATOM 4206 C C . SER A 1 489 ? -131.859 -46.068 221.452 1.00 25.44 489 SER A C 1
ATOM 4208 O O . SER A 1 489 ? -130.966 -46.594 220.809 1.00 25.44 489 SER A O 1
ATOM 4210 N N . ALA A 1 490 ? -131.975 -44.742 221.626 1.00 26.20 490 ALA A N 1
ATOM 4211 C CA . ALA A 1 490 ? -130.988 -43.849 222.260 1.00 26.20 490 ALA A CA 1
ATOM 4212 C C . ALA A 1 490 ? -129.667 -43.410 221.559 1.00 26.20 490 ALA A C 1
ATOM 4214 O O . ALA A 1 490 ? -128.740 -44.185 221.376 1.00 26.20 490 ALA A O 1
ATOM 4215 N N . LEU A 1 491 ? -129.577 -42.068 221.439 1.00 25.80 491 LEU A N 1
ATOM 4216 C CA . LEU A 1 491 ? -128.449 -41.148 221.736 1.00 25.80 491 LEU A CA 1
ATOM 4217 C C . LEU A 1 491 ? -127.307 -40.915 220.705 1.00 25.80 491 LEU A C 1
ATOM 4219 O O . LEU A 1 491 ? -126.438 -41.748 220.502 1.00 25.80 491 LEU A O 1
ATOM 4223 N N . HIS A 1 492 ? -127.333 -39.698 220.117 1.00 36.81 492 HIS A N 1
ATOM 4224 C CA . HIS A 1 492 ? -126.316 -38.601 220.035 1.00 36.81 492 HIS A CA 1
ATOM 4225 C C . HIS A 1 492 ? -124.844 -38.885 220.472 1.00 36.81 492 HIS A C 1
ATOM 4227 O O . HIS A 1 492 ? -124.688 -39.719 221.357 1.00 36.81 492 HIS A O 1
ATOM 4233 N N . PRO A 1 493 ? -123.774 -38.129 220.057 1.00 47.00 493 PRO A N 1
ATOM 4234 C CA . PRO A 1 493 ? -123.754 -36.686 219.728 1.00 47.00 493 PRO A CA 1
ATOM 4235 C C . PRO A 1 493 ? -122.654 -36.167 218.740 1.00 47.00 493 PRO A C 1
ATOM 4237 O O . PRO A 1 493 ? -121.970 -36.912 218.051 1.00 47.00 493 PRO A O 1
ATOM 4240 N N . GLN A 1 494 ? -122.548 -34.832 218.690 1.00 38.22 494 GLN A N 1
ATOM 4241 C CA . GLN A 1 494 ? -121.663 -33.909 217.956 1.00 38.22 494 GLN A CA 1
ATOM 4242 C C . GLN A 1 494 ? -120.113 -34.041 218.117 1.00 38.22 494 GLN A C 1
ATOM 4244 O O . GLN A 1 494 ? -119.648 -34.738 219.011 1.00 38.22 494 GLN A O 1
ATOM 4249 N N . VAL A 1 495 ? -119.382 -33.171 217.365 1.00 30.31 495 VAL A N 1
ATOM 4250 C CA . VAL A 1 495 ? -118.222 -32.296 217.761 1.00 30.31 495 VAL A CA 1
ATOM 4251 C C . VAL A 1 495 ? -116.820 -32.560 217.125 1.00 30.31 495 VAL A C 1
ATOM 4253 O O . VAL A 1 495 ? -116.206 -33.573 217.421 1.00 30.31 495 VAL A O 1
ATOM 4256 N N . LYS A 1 496 ? -116.293 -31.516 216.414 1.00 32.94 496 LYS A N 1
ATOM 4257 C CA . LYS A 1 496 ? -114.879 -30.990 216.285 1.00 32.94 496 LYS A CA 1
ATOM 4258 C C . LYS A 1 496 ? -113.783 -31.880 215.605 1.00 32.94 496 LYS A C 1
ATOM 4260 O O . LYS A 1 496 ? -113.969 -33.078 215.544 1.00 32.94 496 LYS A O 1
ATOM 4265 N N . VAL A 1 497 ? -112.603 -31.455 215.088 1.00 28.39 497 VAL A N 1
ATOM 4266 C CA . VAL A 1 497 ? -111.789 -30.202 214.959 1.00 28.39 497 VAL A CA 1
ATOM 4267 C C . VAL A 1 497 ? -110.507 -30.482 214.130 1.00 28.39 497 VAL A C 1
ATOM 4269 O O . VAL A 1 497 ? -110.038 -31.610 214.201 1.00 28.39 497 VAL A O 1
ATOM 4272 N N . ASN A 1 498 ? -109.963 -29.439 213.463 1.00 28.66 498 ASN A N 1
ATOM 4273 C CA . ASN A 1 498 ? -108.560 -29.096 213.063 1.00 28.66 498 ASN A CA 1
ATOM 4274 C C . ASN A 1 498 ? -107.632 -30.176 212.413 1.00 28.66 498 ASN A C 1
ATOM 4276 O O . ASN A 1 498 ? -107.937 -31.353 212.422 1.00 28.66 498 ASN A O 1
ATOM 4280 N N . GLU A 1 499 ? -106.476 -29.910 211.783 1.00 28.42 499 GLU A N 1
ATOM 4281 C CA . GLU A 1 499 ? -105.533 -28.777 211.739 1.00 28.42 499 GLU A CA 1
ATOM 4282 C C . GLU A 1 499 ? -104.554 -28.925 210.544 1.00 28.42 499 GLU A C 1
ATOM 4284 O O . GLU A 1 499 ? -104.511 -29.960 209.883 1.00 28.42 499 GLU A O 1
ATOM 4289 N N . ALA A 1 500 ? -103.753 -27.884 210.296 1.00 36.78 500 ALA A N 1
ATOM 4290 C CA . ALA A 1 500 ? -102.785 -27.707 209.206 1.00 36.78 500 ALA A CA 1
ATOM 4291 C C . ALA A 1 500 ? -101.313 -27.964 209.619 1.00 36.78 500 ALA A C 1
ATOM 4293 O O . ALA A 1 500 ? -101.014 -27.852 210.802 1.00 36.78 500 ALA A O 1
ATOM 4294 N N . ALA A 1 501 ? -100.388 -28.178 208.654 1.00 28.61 501 ALA A N 1
ATOM 4295 C CA . ALA A 1 501 ? -98.962 -27.751 208.698 1.00 28.61 501 ALA A CA 1
ATOM 4296 C C . ALA A 1 501 ? -98.131 -28.090 207.416 1.00 28.61 501 ALA A C 1
ATOM 4298 O O . ALA A 1 501 ? -98.207 -29.210 206.924 1.00 28.61 501 ALA A O 1
ATOM 4299 N N . GLY A 1 502 ? -97.265 -27.141 206.986 1.00 28.73 502 GLY A N 1
ATOM 4300 C CA . GLY A 1 502 ? -95.972 -27.286 206.243 1.00 28.73 502 GLY A CA 1
ATOM 4301 C C . GLY A 1 502 ? -95.974 -27.639 204.734 1.00 28.73 502 GLY A C 1
ATOM 4302 O O . GLY A 1 502 ? -96.864 -28.329 204.276 1.00 28.73 502 GLY A O 1
ATOM 4303 N N . SER A 1 503 ? -95.000 -27.308 203.863 1.00 29.12 503 SER A N 1
ATOM 4304 C CA . SER A 1 503 ? -93.860 -26.365 203.810 1.00 29.12 503 SER A CA 1
ATOM 4305 C C . SER A 1 503 ? -93.247 -26.374 202.373 1.00 29.12 503 SER A C 1
ATOM 4307 O O . SER A 1 503 ? -93.074 -27.444 201.804 1.00 29.12 503 SER A O 1
ATOM 4309 N N . LEU A 1 504 ? -92.943 -25.177 201.836 1.00 32.81 504 LEU A N 1
ATOM 4310 C CA . LEU A 1 504 ? -91.861 -24.679 200.931 1.00 32.81 504 LEU A CA 1
ATOM 4311 C C . LEU A 1 504 ? -91.296 -25.405 199.657 1.00 32.81 504 LEU A C 1
ATOM 4313 O O . LEU A 1 504 ? -90.896 -26.561 199.699 1.00 32.81 504 LEU A O 1
ATOM 4317 N N . LEU A 1 505 ? -91.022 -24.543 198.636 1.00 31.92 505 LEU A N 1
ATOM 4318 C CA . LEU A 1 505 ? -90.120 -24.601 197.434 1.00 31.92 505 LEU A CA 1
ATOM 4319 C C . LEU A 1 505 ? -90.584 -25.430 196.199 1.00 31.92 505 LEU A C 1
ATOM 4321 O O . LEU A 1 505 ? -91.022 -26.552 196.372 1.00 31.92 505 LEU A O 1
ATOM 4325 N N . ALA A 1 506 ? -90.494 -25.040 194.909 1.00 30.30 506 ALA A N 1
ATOM 4326 C CA . ALA A 1 506 ? -89.884 -23.936 194.130 1.00 30.30 506 ALA A CA 1
ATOM 4327 C C . ALA A 1 506 ? -90.617 -23.846 192.742 1.00 30.30 506 ALA A C 1
ATOM 4329 O O . ALA A 1 506 ? -90.898 -24.884 192.159 1.00 30.30 506 ALA A O 1
ATOM 4330 N N . LYS A 1 507 ? -91.161 -22.697 192.297 1.00 29.80 507 LYS A N 1
ATOM 4331 C CA . LYS A 1 507 ? -90.650 -21.650 191.360 1.00 29.80 507 LYS A CA 1
ATOM 4332 C C . LYS A 1 507 ? -90.787 -21.839 189.819 1.00 29.80 507 LYS A C 1
ATOM 4334 O O . LYS A 1 507 ? -90.178 -22.722 189.233 1.00 29.80 507 LYS A O 1
ATOM 4339 N N . CYS A 1 508 ? -91.412 -20.798 189.235 1.00 25.56 508 CYS A N 1
ATOM 4340 C CA . CYS A 1 508 ? -91.227 -20.163 187.911 1.00 25.56 508 CYS A CA 1
ATOM 4341 C C . CYS A 1 508 ? -91.996 -20.719 186.687 1.00 25.56 508 CYS A C 1
ATOM 4343 O O . CYS A 1 508 ? -91.974 -21.915 186.458 1.00 25.56 508 CYS A O 1
ATOM 4345 N N . SER A 1 509 ? -92.585 -19.941 185.764 1.00 29.30 509 SER A N 1
ATOM 4346 C CA . SER A 1 509 ? -93.167 -18.576 185.711 1.00 29.30 509 SER A CA 1
ATOM 4347 C C . SER A 1 509 ? -93.427 -18.210 184.232 1.00 29.30 509 SER A C 1
ATOM 4349 O O . SER A 1 509 ? -92.590 -18.548 183.403 1.00 29.30 509 SER A O 1
ATOM 4351 N N . VAL A 1 510 ? -94.455 -17.378 183.987 1.00 28.80 510 VAL A N 1
ATOM 4352 C CA . VAL A 1 510 ? -94.453 -16.254 183.013 1.00 28.80 510 VAL A CA 1
ATOM 4353 C C . VAL A 1 510 ? -94.679 -16.575 181.514 1.00 28.80 510 VAL A C 1
ATOM 4355 O O . VAL A 1 510 ? -93.920 -17.291 180.875 1.00 28.80 510 VAL A O 1
ATOM 4358 N N . ASP A 1 511 ? -95.737 -15.923 181.009 1.00 27.69 511 ASP A N 1
ATOM 4359 C CA . ASP A 1 511 ? -95.895 -15.278 179.693 1.00 27.69 511 ASP A CA 1
ATOM 4360 C C . ASP A 1 511 ? -96.263 -16.120 178.466 1.00 27.69 511 ASP A C 1
ATOM 4362 O O . ASP A 1 511 ? -95.661 -17.142 178.166 1.00 27.69 511 ASP A O 1
ATOM 4366 N N . HIS A 1 512 ? -97.377 -15.841 177.779 1.00 27.61 512 HIS A N 1
ATOM 4367 C CA . HIS A 1 512 ? -97.882 -14.619 177.118 1.00 27.61 512 HIS A CA 1
ATOM 4368 C C . HIS A 1 512 ? -97.569 -14.619 175.622 1.00 27.61 512 HIS A C 1
ATOM 4370 O O . HIS A 1 512 ? -96.515 -15.040 175.164 1.00 27.61 512 HIS A O 1
ATOM 4376 N N . SER A 1 513 ? -98.520 -13.998 174.929 1.00 27.20 513 SER A N 1
ATOM 4377 C CA . SER A 1 513 ? -98.466 -13.458 173.579 1.00 27.20 513 SER A CA 1
ATOM 4378 C C . SER A 1 513 ? -98.737 -14.442 172.440 1.00 27.20 513 SER A C 1
ATOM 4380 O O . SER A 1 513 ? -98.032 -15.425 172.280 1.00 27.20 513 SER A O 1
ATOM 4382 N N . SER A 1 514 ? -99.836 -14.273 171.682 1.00 33.03 514 SER A N 1
ATOM 4383 C CA . SER A 1 514 ? -100.093 -13.128 170.766 1.00 33.03 514 SER A CA 1
ATOM 4384 C C . SER A 1 514 ? -99.127 -13.219 169.567 1.00 33.03 514 SER A C 1
ATOM 4386 O O . SER A 1 514 ? -97.996 -13.654 169.773 1.00 33.03 514 SER A O 1
ATOM 4388 N N . PRO A 1 515 ? -99.494 -12.808 168.336 1.00 40.84 515 PRO A N 1
ATOM 4389 C CA . PRO A 1 515 ? -100.455 -11.737 168.066 1.00 40.84 515 PRO A CA 1
ATOM 4390 C C . PRO A 1 515 ? -101.487 -12.048 166.974 1.00 40.84 515 PRO A C 1
ATOM 4392 O O . PRO A 1 515 ? -101.200 -12.697 165.980 1.00 40.84 515 PRO A O 1
ATOM 4395 N N . ALA A 1 516 ? -102.771 -11.740 167.174 1.00 29.09 516 ALA A N 1
ATOM 4396 C CA . ALA A 1 516 ? -103.359 -10.404 167.327 1.00 29.09 516 ALA A CA 1
ATOM 4397 C C . ALA A 1 516 ? -103.154 -9.554 166.069 1.00 29.09 516 ALA A C 1
ATOM 4399 O O . ALA A 1 516 ? -102.026 -9.212 165.744 1.00 29.09 516 ALA A O 1
ATOM 4400 N N . HIS A 1 517 ? -104.249 -9.130 165.444 1.00 36.88 517 HIS A N 1
ATOM 4401 C CA . HIS A 1 517 ? -104.668 -7.724 165.444 1.00 36.88 517 HIS A CA 1
ATOM 4402 C C . HIS A 1 517 ? -106.044 -7.619 164.767 1.00 36.88 517 HIS A C 1
ATOM 4404 O O . HIS A 1 517 ? -106.166 -7.479 163.559 1.00 36.88 517 HIS A O 1
ATOM 4410 N N . LEU A 1 518 ? -107.096 -7.700 165.587 1.00 35.34 518 LEU A N 1
ATOM 4411 C CA . LEU A 1 518 ? -108.470 -7.323 165.253 1.00 35.34 518 LEU A CA 1
ATOM 4412 C C . LEU A 1 518 ? -108.910 -6.337 166.334 1.00 35.34 518 LEU A C 1
ATOM 4414 O O . LEU A 1 518 ? -109.408 -6.722 167.392 1.00 35.34 518 LEU A O 1
ATOM 4418 N N . ARG A 1 519 ? -108.615 -5.054 166.114 1.00 43.47 519 ARG A N 1
ATOM 4419 C CA . ARG A 1 519 ? -109.115 -3.959 166.950 1.00 43.47 519 ARG A CA 1
ATOM 4420 C C . ARG A 1 519 ? -108.991 -2.632 166.209 1.00 43.47 519 ARG A C 1
ATOM 4422 O O . ARG A 1 519 ? -108.156 -1.813 166.562 1.00 43.47 519 ARG A O 1
ATOM 4429 N N . PHE A 1 520 ? -109.789 -2.429 165.164 1.00 43.81 520 PHE A N 1
ATOM 4430 C CA . PHE A 1 520 ? -109.847 -1.107 164.531 1.00 43.81 520 PHE A CA 1
ATOM 4431 C C . PHE A 1 520 ? -111.174 -0.804 163.813 1.00 43.81 520 PHE A C 1
ATOM 4433 O O . PHE A 1 520 ? -111.179 -0.275 162.714 1.00 43.81 520 PHE A O 1
ATOM 4440 N N . CYS A 1 521 ? -112.323 -1.153 164.406 1.00 49.59 521 CYS A N 1
ATOM 4441 C CA . CYS A 1 521 ? -113.630 -0.871 163.780 1.00 49.59 521 CYS A CA 1
ATOM 4442 C C . CYS A 1 521 ? -114.684 -0.243 164.705 1.00 49.59 521 CYS A C 1
ATOM 4444 O O . CYS A 1 521 ? -115.835 -0.142 164.305 1.00 49.59 521 CYS A O 1
ATOM 4446 N N . VAL A 1 522 ? -114.336 0.172 165.928 1.00 54.91 522 VAL A N 1
ATOM 4447 C CA . VAL A 1 522 ? -115.344 0.653 166.903 1.00 54.91 522 VAL A CA 1
ATOM 4448 C C . VAL A 1 522 ? -115.192 2.147 167.249 1.00 54.91 522 VAL A C 1
ATOM 4450 O O . VAL A 1 522 ? -116.054 2.706 167.914 1.00 54.91 522 VAL A O 1
ATOM 4453 N N . SER A 1 523 ? -114.160 2.842 166.754 1.00 56.41 523 SER A N 1
ATOM 4454 C CA . SER A 1 523 ? -114.010 4.296 166.967 1.00 56.41 523 SER A CA 1
ATOM 4455 C C . SER A 1 523 ? -113.247 5.025 165.851 1.00 56.41 523 SER A C 1
ATOM 4457 O O . SER A 1 523 ? -112.525 5.973 166.140 1.00 56.41 523 SER A O 1
ATOM 4459 N N . MET A 1 524 ? -113.342 4.560 164.603 1.00 62.59 524 MET A N 1
ATOM 4460 C CA . MET A 1 524 ? -112.713 5.254 163.471 1.00 62.59 524 MET A CA 1
ATOM 4461 C C . MET A 1 524 ? -113.489 6.522 163.122 1.00 62.59 524 MET A C 1
ATOM 4463 O O . MET A 1 524 ? -114.711 6.461 162.993 1.00 62.59 524 MET A O 1
ATOM 4467 N N . ASP A 1 525 ? -112.779 7.631 162.931 1.00 69.50 525 ASP A N 1
ATOM 4468 C CA . ASP A 1 525 ? -113.295 8.801 162.224 1.00 69.50 525 ASP A CA 1
ATOM 4469 C C . ASP A 1 525 ? -112.915 8.743 160.728 1.00 69.50 525 ASP A C 1
ATOM 4471 O O . ASP A 1 525 ? -112.202 7.835 160.282 1.00 69.50 525 ASP A O 1
ATOM 4475 N N . GLY A 1 526 ? -113.446 9.658 159.911 1.00 69.62 526 GLY A N 1
ATOM 4476 C CA . GLY A 1 526 ? -113.222 9.622 158.461 1.00 69.62 526 GLY A CA 1
ATOM 4477 C C . GLY A 1 526 ? -111.753 9.772 158.045 1.00 69.62 526 GLY A C 1
ATOM 4478 O O . GLY A 1 526 ? -111.320 9.133 157.084 1.00 69.62 526 GLY A O 1
ATOM 4479 N N . LYS A 1 527 ? -110.939 10.517 158.804 1.00 75.00 527 LYS A N 1
ATOM 4480 C CA . LYS A 1 527 ? -109.509 10.701 158.497 1.00 75.00 527 LYS A CA 1
ATOM 4481 C C . LYS A 1 527 ? -108.703 9.428 158.713 1.00 75.00 527 LYS A C 1
ATOM 4483 O O . LYS A 1 527 ? -107.835 9.106 157.897 1.00 75.00 527 LYS A O 1
ATOM 4488 N N . ASP A 1 528 ? -109.020 8.669 159.757 1.00 71.88 528 ASP A N 1
ATOM 4489 C CA . ASP A 1 528 ? -108.381 7.377 160.003 1.00 71.88 528 ASP A CA 1
ATOM 4490 C C . ASP A 1 528 ? -108.713 6.355 158.898 1.00 71.88 528 ASP A C 1
ATOM 4492 O O . ASP A 1 528 ? -107.847 5.575 158.486 1.00 71.88 528 ASP A O 1
ATOM 4496 N N . LEU A 1 529 ? -109.936 6.395 158.347 1.00 72.50 529 LEU A N 1
ATOM 4497 C CA . LEU A 1 529 ? -110.337 5.541 157.217 1.00 72.50 529 LEU A CA 1
ATOM 4498 C C . LEU A 1 529 ? -109.567 5.890 155.943 1.00 72.50 529 LEU A C 1
ATOM 4500 O O . LEU A 1 529 ? -109.090 4.995 155.241 1.00 72.50 529 LEU A O 1
ATOM 4504 N N . GLN A 1 530 ? -109.399 7.182 155.668 1.00 76.06 530 GLN A N 1
ATOM 4505 C CA . GLN A 1 530 ? -108.669 7.663 154.500 1.00 76.06 530 GLN A CA 1
ATOM 4506 C C . GLN A 1 530 ? -107.184 7.262 154.543 1.00 76.06 530 GLN A C 1
ATOM 4508 O O . GLN A 1 530 ? -106.645 6.764 153.549 1.00 76.06 530 GLN A O 1
ATOM 4513 N N . MET A 1 531 ? -106.518 7.399 155.696 1.00 75.62 531 MET A N 1
ATOM 4514 C CA . MET A 1 531 ? -105.124 6.962 155.856 1.00 75.62 531 MET A CA 1
ATOM 4515 C C . MET A 1 531 ? -104.960 5.447 155.684 1.00 75.62 531 MET A C 1
ATOM 4517 O O . MET A 1 531 ? -104.004 4.998 155.048 1.00 75.62 531 MET A O 1
ATOM 4521 N N . PHE A 1 532 ? -105.900 4.654 156.203 1.00 74.31 532 PHE A N 1
ATOM 4522 C CA . PHE A 1 532 ? -105.881 3.198 156.067 1.00 74.31 532 PHE A CA 1
ATOM 4523 C C . PHE A 1 532 ? -106.013 2.744 154.603 1.00 74.31 532 PHE A C 1
ATOM 4525 O O . PHE A 1 532 ? -105.266 1.868 154.156 1.00 74.31 532 PHE A O 1
ATOM 4532 N N . LEU A 1 533 ? -106.906 3.376 153.832 1.00 72.88 533 LEU A N 1
ATOM 4533 C CA . LEU A 1 533 ? -107.086 3.094 152.403 1.00 72.88 533 LEU A CA 1
ATOM 4534 C C . LEU A 1 533 ? -105.859 3.504 151.575 1.00 72.88 533 LEU A C 1
ATOM 4536 O O . LEU A 1 533 ? -105.375 2.717 150.759 1.00 72.88 533 LEU A O 1
ATOM 4540 N N . ASN A 1 534 ? -105.302 4.692 151.826 1.00 73.88 534 ASN A N 1
ATOM 4541 C CA . ASN A 1 534 ? -104.128 5.183 151.098 1.00 73.88 534 ASN A CA 1
ATOM 4542 C C . ASN A 1 534 ? -102.847 4.402 151.436 1.00 73.88 534 ASN A C 1
ATOM 4544 O O . ASN A 1 534 ? -101.995 4.212 150.568 1.00 73.88 534 ASN A O 1
ATOM 4548 N N . GLY A 1 535 ? -102.713 3.884 152.660 1.00 67.12 535 GLY A N 1
ATOM 4549 C CA . GLY A 1 535 ? -101.576 3.052 153.060 1.00 67.12 535 GLY A CA 1
ATOM 4550 C C . GLY A 1 535 ? -101.552 1.664 152.406 1.00 67.12 535 GLY A C 1
ATOM 4551 O O . GLY A 1 535 ? -100.476 1.086 152.251 1.00 67.12 535 GLY A O 1
ATOM 4552 N N . ARG A 1 536 ? -102.711 1.130 151.985 1.00 69.56 536 ARG A N 1
ATOM 4553 C CA . ARG A 1 536 ? -102.855 -0.243 151.454 1.00 69.56 536 ARG A CA 1
ATOM 4554 C C . ARG A 1 536 ? -103.404 -0.324 150.023 1.00 69.56 536 ARG A C 1
ATOM 4556 O O . ARG A 1 536 ? -103.896 -1.365 149.593 1.00 69.56 536 ARG A O 1
ATOM 4563 N N . TRP A 1 537 ? -103.237 0.743 149.243 1.00 61.00 537 TRP A N 1
ATOM 4564 C CA . TRP A 1 537 ? -103.770 0.889 147.878 1.00 61.00 537 TRP A CA 1
ATOM 4565 C C . TRP A 1 537 ? -103.285 -0.140 146.832 1.00 61.00 537 TRP A C 1
ATOM 4567 O O . TRP A 1 537 ? -103.794 -0.156 145.720 1.00 61.00 537 TRP A O 1
ATOM 4577 N N . LYS A 1 538 ? -102.322 -1.023 147.138 1.00 63.78 538 LYS A N 1
ATOM 4578 C CA . LYS A 1 538 ? -101.887 -2.102 146.222 1.00 63.78 538 LYS A CA 1
ATOM 4579 C C . LYS A 1 538 ? -102.568 -3.456 146.473 1.00 63.78 538 LYS A C 1
ATOM 4581 O O . LYS A 1 538 ? -102.414 -4.362 145.660 1.00 63.78 538 LYS A O 1
ATOM 4586 N N . GLU A 1 539 ? -103.351 -3.602 147.544 1.00 64.50 539 GLU A N 1
ATOM 4587 C CA . GLU A 1 539 ? -103.940 -4.880 147.988 1.00 64.50 539 GLU A CA 1
ATOM 4588 C C . GLU A 1 539 ? -105.472 -4.925 147.786 1.00 64.50 539 GLU A C 1
ATOM 4590 O O . GLU A 1 539 ? -106.232 -5.383 148.641 1.00 64.50 539 GLU A O 1
ATOM 4595 N N . HIS A 1 540 ? -105.944 -4.458 146.623 1.00 57.88 540 HIS A N 1
ATOM 4596 C CA . HIS A 1 540 ? -107.369 -4.247 146.308 1.00 57.88 540 HIS A CA 1
ATOM 4597 C C . HIS A 1 540 ? -108.291 -5.478 146.462 1.00 57.88 540 HIS A C 1
ATOM 4599 O O . HIS A 1 540 ? -109.500 -5.307 146.595 1.00 57.88 540 HIS A O 1
ATOM 4605 N N . GLY A 1 541 ? -107.762 -6.706 146.478 1.00 60.47 541 GLY A N 1
ATOM 4606 C CA . GLY A 1 541 ? -108.560 -7.932 146.637 1.00 60.47 541 GLY A CA 1
ATOM 4607 C C . GLY A 1 541 ? -108.797 -8.389 148.084 1.00 60.47 541 GLY A C 1
ATOM 4608 O O . GLY A 1 541 ? -109.698 -9.188 148.317 1.00 60.47 541 GLY A O 1
ATOM 4609 N N . SER A 1 542 ? -108.018 -7.901 149.058 1.00 61.88 542 SER A N 1
ATOM 4610 C CA . SER A 1 542 ? -107.974 -8.464 150.423 1.00 61.88 542 SER A CA 1
ATOM 4611 C C . SER A 1 542 ? -108.653 -7.597 151.493 1.00 61.88 542 SER A C 1
ATOM 4613 O O . SER A 1 542 ? -108.922 -8.079 152.590 1.00 61.88 542 SER A O 1
ATOM 4615 N N . ILE A 1 543 ? -108.947 -6.327 151.199 1.00 68.31 543 ILE A N 1
ATOM 4616 C CA . ILE A 1 543 ? -109.366 -5.330 152.208 1.00 68.31 543 ILE A CA 1
ATOM 4617 C C . ILE A 1 543 ? -110.905 -5.243 152.347 1.00 68.31 543 ILE A C 1
ATOM 4619 O O . ILE A 1 543 ? -111.433 -4.720 153.329 1.00 68.31 543 ILE A O 1
ATOM 4623 N N . GLY A 1 544 ? -111.663 -5.811 151.398 1.00 66.75 544 GLY A N 1
ATOM 4624 C CA . GLY A 1 544 ? -113.128 -5.685 151.340 1.00 66.75 544 GLY A CA 1
ATOM 4625 C C . GLY A 1 544 ? -113.874 -6.196 152.582 1.00 66.75 544 GLY A C 1
ATOM 4626 O O . GLY A 1 544 ? -114.832 -5.563 153.022 1.00 66.75 544 GLY A O 1
ATOM 4627 N N . ASN A 1 545 ? -113.414 -7.291 153.197 1.00 66.31 545 ASN A N 1
ATOM 4628 C CA . ASN A 1 545 ? -114.046 -7.850 154.400 1.00 66.31 545 ASN A CA 1
ATOM 4629 C C . ASN A 1 545 ? -113.837 -6.971 155.644 1.00 66.31 545 ASN A C 1
ATOM 4631 O O . ASN A 1 545 ? -114.711 -6.902 156.508 1.00 66.31 545 ASN A O 1
ATOM 4635 N N . GLU A 1 546 ? -112.703 -6.280 155.727 1.00 67.00 546 GLU A N 1
ATOM 4636 C CA . GLU A 1 546 ? -112.348 -5.412 156.853 1.00 67.00 546 GLU A CA 1
ATOM 4637 C C . GLU A 1 546 ? -113.124 -4.088 156.779 1.00 67.00 546 GLU A C 1
ATOM 4639 O O . GLU A 1 546 ? -113.713 -3.662 157.773 1.00 67.00 546 GLU A O 1
ATOM 4644 N N . ILE A 1 547 ? -113.242 -3.506 155.577 1.00 68.56 547 ILE A N 1
ATOM 4645 C CA . ILE A 1 547 ? -114.073 -2.315 155.317 1.00 68.56 547 ILE A CA 1
ATOM 4646 C C . ILE A 1 547 ? -115.555 -2.619 155.576 1.00 68.56 547 ILE A C 1
ATOM 4648 O O . ILE A 1 547 ? -116.254 -1.826 156.207 1.00 68.56 547 ILE A O 1
ATOM 4652 N N . ALA A 1 548 ? -116.045 -3.785 155.139 1.00 68.75 548 ALA A N 1
ATOM 4653 C CA . ALA A 1 548 ? -117.432 -4.185 155.366 1.00 68.75 548 ALA A CA 1
ATOM 4654 C C . ALA A 1 548 ? -117.765 -4.349 156.861 1.00 68.75 548 ALA A C 1
ATOM 4656 O O . ALA A 1 548 ? -118.886 -4.045 157.274 1.00 68.75 548 ALA A O 1
ATOM 4657 N N . MET A 1 549 ? -116.811 -4.805 157.682 1.00 68.69 549 MET A N 1
ATOM 4658 C CA . MET A 1 549 ? -116.981 -4.874 159.137 1.00 68.69 549 MET A CA 1
ATOM 4659 C C . MET A 1 549 ? -116.936 -3.489 159.797 1.00 68.69 549 MET A C 1
ATOM 4661 O O . MET A 1 549 ? -117.755 -3.230 160.676 1.00 68.69 549 MET A O 1
ATOM 4665 N N . ALA A 1 550 ? -116.065 -2.582 159.341 1.00 65.94 550 ALA A N 1
ATOM 4666 C CA . ALA A 1 550 ? -116.006 -1.202 159.833 1.00 65.94 550 ALA A CA 1
ATOM 4667 C C . ALA A 1 550 ? -117.298 -0.415 159.546 1.00 65.94 550 ALA A C 1
ATOM 4669 O O . ALA A 1 550 ? -117.832 0.248 160.433 1.00 65.94 550 ALA A O 1
ATOM 4670 N N . LEU A 1 551 ? -117.860 -0.549 158.338 1.00 71.19 551 LEU A N 1
ATOM 4671 C CA . LEU A 1 551 ? -119.112 0.117 157.959 1.00 71.19 551 LEU A CA 1
ATOM 4672 C C . LEU A 1 551 ? -120.333 -0.441 158.702 1.00 71.19 551 LEU A C 1
ATOM 4674 O O . LEU A 1 551 ? -121.243 0.316 159.019 1.00 71.19 551 LEU A O 1
ATOM 4678 N N . LYS A 1 552 ? -120.363 -1.744 159.016 1.00 72.75 552 LYS A N 1
ATOM 4679 C CA . LYS A 1 552 ? -121.467 -2.363 159.776 1.00 72.75 552 LYS A CA 1
ATOM 4680 C C . LYS A 1 552 ? -121.477 -1.999 161.261 1.00 72.75 552 LYS A C 1
ATOM 4682 O O . LYS A 1 552 ? -122.528 -2.095 161.887 1.00 72.75 552 LYS A O 1
ATOM 4687 N N . LEU A 1 553 ? -120.324 -1.645 161.824 1.00 67.19 553 LEU A N 1
ATOM 4688 C CA . LEU A 1 553 ? -120.165 -1.322 163.246 1.00 67.19 553 LEU A CA 1
ATOM 4689 C C . LEU A 1 553 ? -120.190 0.193 163.526 1.00 67.19 553 LEU A C 1
ATOM 4691 O O . LEU A 1 553 ? -120.192 0.587 164.691 1.00 67.19 553 LEU A O 1
ATOM 4695 N N . SER A 1 554 ? -120.239 1.033 162.485 1.00 68.06 554 SER A N 1
ATOM 4696 C CA . SER A 1 554 ? -120.364 2.488 162.614 1.00 68.06 554 SER A CA 1
ATOM 4697 C C . SER A 1 554 ? -121.802 2.912 162.933 1.00 68.06 554 SER A C 1
ATOM 4699 O O . SER A 1 554 ? -122.752 2.427 162.320 1.00 68.06 554 SER A O 1
ATOM 4701 N N . GLY A 1 555 ? -121.956 3.860 163.866 1.00 70.25 555 GLY A N 1
ATOM 4702 C CA . GLY A 1 555 ? -123.253 4.453 164.215 1.00 70.25 555 GLY A CA 1
ATOM 4703 C C . GLY A 1 555 ? -123.865 5.317 163.102 1.00 70.25 555 GLY A C 1
ATOM 4704 O O . GLY A 1 555 ? -125.083 5.463 163.063 1.00 70.25 555 GLY A O 1
ATOM 4705 N N . ASP A 1 556 ? -123.039 5.842 162.186 1.00 74.88 556 ASP A N 1
ATOM 4706 C CA . ASP A 1 556 ? -123.456 6.509 160.943 1.00 74.88 556 ASP A CA 1
ATOM 4707 C C . ASP A 1 556 ? -122.451 6.178 159.816 1.00 74.88 556 ASP A C 1
ATOM 4709 O O . ASP A 1 556 ? -121.414 6.837 159.667 1.00 74.88 556 ASP A O 1
ATOM 4713 N N . PRO A 1 557 ? -122.707 5.117 159.029 1.00 75.56 557 PRO A N 1
ATOM 4714 C CA . PRO A 1 557 ? -121.795 4.667 157.980 1.00 75.56 557 PRO A CA 1
ATOM 4715 C C . PRO A 1 557 ? -121.660 5.667 156.826 1.00 75.56 557 PRO A C 1
ATOM 4717 O O . PRO A 1 557 ? -120.606 5.727 156.196 1.00 75.56 557 PRO A O 1
ATOM 4720 N N . ALA A 1 558 ? -122.707 6.452 156.542 1.00 77.62 558 ALA A N 1
ATOM 4721 C CA . ALA A 1 558 ? -122.702 7.415 155.444 1.00 77.62 558 ALA A CA 1
ATOM 4722 C C . ALA A 1 558 ? -121.807 8.612 155.777 1.00 77.62 558 ALA A C 1
ATOM 4724 O O . ALA A 1 558 ? -120.992 9.016 154.947 1.00 77.62 558 ALA A O 1
ATOM 4725 N N . LYS A 1 559 ? -121.897 9.120 157.012 1.00 78.75 559 LYS A N 1
ATOM 4726 C CA . LYS A 1 559 ? -121.003 10.177 157.488 1.00 78.75 559 LYS A CA 1
ATOM 4727 C C . LYS A 1 559 ? -119.541 9.722 157.519 1.00 78.75 559 LYS A C 1
ATOM 4729 O O . LYS A 1 559 ? -118.680 10.461 157.065 1.00 78.75 559 LYS A O 1
ATOM 4734 N N . LEU A 1 560 ? -119.265 8.492 157.966 1.00 77.81 560 LEU A N 1
ATOM 4735 C CA . LEU A 1 560 ? -117.900 7.950 158.016 1.00 77.81 560 LEU A CA 1
ATOM 4736 C C . LEU A 1 560 ? -117.226 7.898 156.632 1.00 77.81 560 LEU A C 1
ATOM 4738 O O . LEU A 1 560 ? -116.038 8.181 156.515 1.00 77.81 560 LEU A O 1
ATOM 4742 N N . VAL A 1 561 ? -117.976 7.534 155.585 1.00 75.19 561 VAL A N 1
ATOM 4743 C CA . VAL A 1 561 ? -117.457 7.516 154.207 1.00 75.19 561 VAL A CA 1
ATOM 4744 C C . VAL A 1 561 ? -117.255 8.934 153.677 1.00 75.19 561 VAL A C 1
ATOM 4746 O O . VAL A 1 561 ? -116.238 9.191 153.041 1.00 75.19 561 VAL A O 1
ATOM 4749 N N . LEU A 1 562 ? -118.189 9.850 153.949 1.00 77.81 562 LEU A N 1
ATOM 4750 C CA . LEU A 1 562 ? -118.074 11.246 153.517 1.00 77.81 562 LEU A CA 1
ATOM 4751 C C . LEU A 1 562 ? -116.879 11.952 154.170 1.00 77.81 562 LEU A C 1
ATOM 4753 O O . LEU A 1 562 ? -116.085 12.551 153.451 1.00 77.81 562 LEU A O 1
ATOM 4757 N N . ASP A 1 563 ? -116.695 11.802 155.484 1.00 77.19 563 ASP A N 1
ATOM 4758 C CA . ASP A 1 563 ? -115.556 12.374 156.219 1.00 77.19 563 ASP A CA 1
ATOM 4759 C C . ASP A 1 563 ? -114.200 11.799 155.734 1.00 77.19 563 ASP A C 1
ATOM 4761 O O . ASP A 1 563 ? -113.158 12.402 155.969 1.00 77.19 563 ASP A O 1
ATOM 4765 N N . ALA A 1 564 ? -114.187 10.628 155.077 1.00 71.81 564 ALA A N 1
ATOM 4766 C CA . ALA A 1 564 ? -112.989 10.020 154.482 1.00 71.81 564 ALA A CA 1
ATOM 4767 C C . ALA A 1 564 ? -112.727 10.446 153.022 1.00 71.81 564 ALA A C 1
ATOM 4769 O O . ALA A 1 564 ? -111.664 10.139 152.469 1.00 71.81 564 ALA A O 1
ATOM 4770 N N . MET A 1 565 ? -113.704 11.092 152.376 1.00 76.44 565 MET A N 1
ATOM 4771 C CA . MET A 1 565 ? -113.616 11.591 150.998 1.00 76.44 565 MET A CA 1
ATOM 4772 C C . MET A 1 565 ? -113.245 13.079 150.907 1.00 76.44 565 MET A C 1
ATOM 4774 O O . MET A 1 565 ? -112.831 13.501 149.825 1.00 76.44 565 MET A O 1
ATOM 4778 N N . GLU A 1 566 ? -113.387 13.851 151.991 1.00 58.66 566 GLU A N 1
ATOM 4779 C CA . GLU A 1 566 ? -112.712 15.156 152.147 1.00 58.66 566 GLU A CA 1
ATOM 4780 C C . GLU A 1 566 ? -111.191 14.990 152.214 1.00 58.66 566 GLU A C 1
ATOM 4782 O O . GLU A 1 566 ? -110.488 15.826 151.600 1.00 58.66 566 GLU A O 1
#

Foldseek 3Di:
DPDDDPVVVVVVVVVVVVVVVVVVVVVVVVVVVVVVVVVVVVVVVVVVVVVVVVVVVVVVVVVVVVVVVVVVVVVVVVVVVVVVVVVVVVVVVVVVVVVVVVVVVVVVVVVVVVVVVVVVVVVVVVVVVVVVVVVVVVVVVVVVVVVVVVVVVVVVVVVVVVVVVVVPDDDDDDDDDDDDDDDDDDDDDPPPPPVVVVVVVVVVVVVVVVVVVVVVVVVVVVVVVVVVVVVVVVVVVVVVVVVVVVVVVVVVVVVVVVVVVVVVVVVVVVVVVVVVVVVVVVVVVVVVVVVVVVVVVVVVVVVVVVVVVVVVVVVVVVVVVVVVVVVVVVVVVVVVVVVVVVVVVVVVVVVVVVVVVVVVVVVVVVVVVVVVVVVVVVVVVVVVVVVVVVVVVVVVVVVVVVVVVVVVVVVVVVVVVVVVVVVVVVVVVVVVVVVVVVVVVVVVVVVVVVVVVVVVVVVVVVVVVVVVVVVVVVVVVVVPPDDDDDDDDDDDDDDYDDDDDDDDDDDDDDDDDDDDDDDDQQDDALCNVLCVCVVPVVPVPPCVVVLVSNLVNDPDSVNSPVRVVD

Sequence (566 aa):
MEKLTDSERIELNKSNLRRTIDEIQDQASSVLLLNLQWKDVEKVLDSAQSSVEERLKEVTSKEHEMNERANRLEKEIERKEKLVKDQFETLKVKEEELGRQFRDLELGNKFYEERLREVELKQKQLEELKLKEEEFVSKEKAFEKRCREFELEKKELERRRKDLEFSVKHCKEVKLMEKSVKDKLLEVGVKEKYLEKCMSEYELKEKQFGLKKKRFGEHCVQFEMEERAFKERRRDLEVNVKQYEQLYKRLGVTEKWVQKQLGVIERKEEEFELRERDLRQRRRDFEFAQNCLQKDLKDLKFKSEQFEERFREATLMENSLKTRFQELKEKEQQFRLKMNHFEQRSRDFAKKETSLEKGYQDLEAKQKHNEECLRKIKLKEKQKEESSEELARKHKCLKEFELKETCLELRCQEIEAKEKHYDECLRKVELREKEIEEISAKHKRKHEQQSRDLEFNVKKCEERSEDLEAREKKLAEWSKELERNSLASALHPQVKVNEAAGSLLAKCSVDHSSPAHLRFCVSMDGKDLQMFLNGRWKEHGSIGNEIAMALKLSGDPAKLVLDAME

Radius of gyration: 128.33 Å; chains: 1; bounding box: 261×76×371 Å

Organism: Gossypium aridum (NCBI:txid34290)